Protein AF-0000000079484382 (afdb_homodimer)

pLDDT: mean 83.32, std 20.42, range [25.3, 98.88]

Radius of gyration: 32.22 Å; Cα contacts (8 Å, |Δi|>4): 1453; chains: 2; bounding box: 75×95×103 Å

InterPro domains:
  IPR005302 Molybdenum cofactor sulfurase, C-terminal [PF03473] (207-332)
  IPR005302 Molybdenum cofactor sulfurase, C-terminal [PS51340] (185-334)
  IPR005303 Molybdenum cofactor sulfurase, middle domain [PF03476] (48-180)
  IPR011037 Pyruvate kinase-like, insert domain superfamily [SSF50800] (47-332)

Nearest PDB structures (foldseek):
  7p41-assembly1_D  TM=8.719E-01  e=2.468E-26  Homo sapiens
  6fw2-assembly1_A  TM=8.726E-01  e=8.063E-25  Homo sapiens
  1o67-assembly3_C  TM=7.355E-01  e=1.973E-04  Escherichia coli
  1o67-assembly2_B  TM=7.387E-01  e=2.509E-04  Escherichia coli
  5yhi-assembly1_B  TM=6.974E-01  e=3.133E-03  Escherichia coli K-12

Solvent-accessible surface area (backbone atoms only — not comparable to full-atom values): 36573 Å² total; per-residue (Å²): 135,81,81,78,78,76,78,80,78,76,73,74,73,68,72,70,59,59,60,59,51,54,56,56,49,46,54,51,47,47,51,46,47,51,46,50,53,47,62,74,68,48,64,71,38,82,60,37,26,32,61,41,34,37,37,32,44,36,47,53,38,50,54,42,79,43,65,55,36,40,33,39,74,66,15,45,27,46,93,75,45,40,35,23,38,27,39,38,24,27,67,89,59,77,33,30,68,50,40,34,74,81,41,33,64,43,31,36,37,43,54,41,78,39,73,91,79,40,26,37,40,35,34,59,70,49,79,85,57,86,69,60,73,46,75,43,75,49,65,84,75,86,74,60,86,80,44,81,68,53,39,80,31,36,56,100,46,83,65,32,37,28,38,25,41,69,38,66,69,56,11,53,50,52,14,61,70,71,71,46,81,42,41,24,32,34,66,71,46,60,72,45,75,74,48,101,78,54,55,69,47,75,56,93,75,49,55,32,34,38,31,44,53,40,33,52,53,52,52,44,72,45,41,64,57,70,91,58,56,75,57,67,74,40,70,62,43,34,33,34,30,44,48,90,51,58,60,55,61,42,19,38,48,32,38,32,36,79,59,20,30,31,33,55,60,35,61,28,73,62,63,67,56,42,15,29,38,62,83,75,30,50,68,68,74,36,53,54,55,60,54,35,57,73,74,29,42,49,83,27,60,64,37,31,72,70,52,65,62,41,25,48,63,48,24,26,26,41,62,75,34,55,24,57,46,44,55,66,38,59,28,30,26,28,66,46,65,47,73,59,103,134,82,80,78,78,74,79,80,78,77,73,75,74,68,72,69,60,57,59,59,50,54,55,56,48,47,53,50,47,48,52,48,48,53,45,50,52,48,61,73,69,46,64,73,37,82,60,37,26,32,61,42,32,38,36,32,45,36,47,54,39,49,54,41,79,44,63,54,37,41,34,39,73,65,16,44,27,47,92,76,46,40,35,22,38,27,38,39,23,28,67,89,60,78,33,29,67,51,39,34,73,82,41,34,66,42,30,36,37,41,56,40,79,40,73,91,78,39,25,38,41,36,35,58,68,49,78,84,55,85,69,61,74,47,76,42,76,49,66,85,75,87,74,62,87,80,45,83,68,54,40,82,32,37,56,100,46,82,64,33,38,28,37,25,42,68,38,68,70,56,13,54,50,51,15,61,70,71,72,47,82,42,41,26,32,34,66,72,46,61,71,45,74,74,48,102,80,55,54,69,46,76,55,90,75,50,55,32,35,39,31,45,52,41,32,49,51,53,50,44,73,45,40,65,57,70,90,58,55,76,57,68,75,41,70,62,44,34,32,35,30,43,47,90,50,57,61,55,62,42,19,37,48,32,41,32,35,80,59,21,28,32,33,56,60,36,61,28,72,62,65,67,55,42,16,28,38,62,84,76,29,50,69,67,75,36,53,55,54,59,52,36,55,72,74,29,43,48,82,27,60,63,36,29,71,72,52,65,61,42,24,48,63,50,22,24,25,42,62,75,34,56,23,57,46,44,56,66,39,58,28,31,26,28,66,45,66,49,72,59,106

Foldseek 3Di:
DDDPPDPPPPPPPDPPVVVVVVVVVVVVVVVVVVVVVLVVPFDKDFFFFFAWAWAAQAAQEFTDTDQKFWQDLQATDDQLGDHRQKFKFDVVVQRETDHCVNVLQSLQKDWDADNVQQWIWIDGVDPVQPLDIDIGHSDDDDDPVPDPQWDFHDYPDNQWTFTWHWDPSVQVSVCSRRVHGMTMTGTDFTDGDPDPRARGHNDPGARFWEAEQQQLVVLCVQDPDNVQRAGCSLVRGRTYTHGDHHPQQQFFQWKDFPQWIKGFDFFDFDDQSSQQDSNPSDRDSDPPQVVQLVPQFDPDPVSCVVRVSGGTHTTHIGTPGIDMHGGGTIMIGRGHPDGDD/DPDPPDPPPPPPPDPPVVVVVVVVVVVVVVVVVVVVVLVVPFDKDFFFFFAWAWAAQAAQEFTDTDQKFWQDLQATHDQLGDHRQKFKFDVVVQRETDHCVNVLQSLQKDWDADNVQQWIWIDGVDPVQPLDIDIGHSDDDDDPVPDPQWDFHDYPDPQWTFTWHWDPSVQVSVCSRRVHGMTMTGTDFTDGDPDPRARGHNDPGFRFWEAEQQQLVVLCVQDPDNVQRAGCSLVRGRTYTHGDHHPQQQFFQWKDFPQWIKGFDFFDFDDQSSQQDSNPSDGDSDPPQVVQLVPQFDPDPVSCVVRVSGGTHTTHIGTPGIDMHGGGTIMIGRGHPDGDD

Structure (mmCIF, N/CA/C/O backbone):
data_AF-0000000079484382-model_v1
#
loop_
_entity.id
_entity.type
_entity.pdbx_description
1 polymer 'MOSC domain-containing protein'
#
loop_
_atom_site.group_PDB
_atom_site.id
_atom_site.type_symbol
_atom_site.label_atom_id
_atom_site.label_alt_id
_atom_site.label_comp_id
_atom_site.label_asym_id
_atom_site.label_entity_id
_atom_site.label_seq_id
_atom_site.pdbx_PDB_ins_code
_atom_site.Cartn_x
_atom_site.Cartn_y
_atom_site.Cartn_z
_atom_site.occupancy
_atom_site.B_iso_or_equiv
_atom_site.auth_seq_id
_atom_site.auth_comp_id
_atom_site.auth_asym_id
_atom_site.auth_atom_id
_atom_site.pdbx_PDB_model_num
ATOM 1 N N . MET A 1 1 ? -19.688 -10.898 -68.688 1 25.84 1 MET A N 1
ATOM 2 C CA . MET A 1 1 ? -18.641 -11.242 -67.75 1 25.84 1 MET A CA 1
ATOM 3 C C . MET A 1 1 ? -18.062 -10 -67.125 1 25.84 1 MET A C 1
ATOM 5 O O . MET A 1 1 ? -17.078 -9.43 -67.562 1 25.84 1 MET A O 1
ATOM 9 N N . GLN A 1 2 ? -18.859 -9.078 -66.75 1 30.47 2 GLN A N 1
ATOM 10 C CA . GLN A 1 2 ? -18.5 -7.742 -66.25 1 30.47 2 GLN A CA 1
ATOM 11 C C . GLN A 1 2 ? -17.719 -7.797 -64.938 1 30.47 2 GLN A C 1
ATOM 13 O O . GLN A 1 2 ? -18.156 -8.406 -64 1 30.47 2 GLN A O 1
ATOM 18 N N . ARG A 1 3 ? -16.359 -7.559 -65.062 1 31.31 3 ARG A N 1
ATOM 19 C CA . ARG A 1 3 ? -15.281 -7.566 -64.062 1 31.31 3 ARG A CA 1
ATOM 20 C C . ARG A 1 3 ? -15.547 -6.551 -62.969 1 31.31 3 ARG A C 1
ATOM 22 O O . ARG A 1 3 ? -15.68 -5.355 -63.219 1 31.31 3 ARG A O 1
ATOM 29 N N . LYS A 1 4 ? -16.281 -6.902 -61.938 1 32.91 4 LYS A N 1
ATOM 30 C CA . LYS A 1 4 ? -16.625 -6.07 -60.781 1 32.91 4 LYS A CA 1
ATOM 31 C C . LYS A 1 4 ? -15.391 -5.48 -60.125 1 32.91 4 LYS A C 1
ATOM 33 O O . LYS A 1 4 ? -14.492 -6.215 -59.719 1 32.91 4 LYS A O 1
ATOM 38 N N . MET A 1 5 ? -15 -4.234 -60.406 1 28.56 5 MET A N 1
ATOM 39 C CA . MET A 1 5 ? -13.859 -3.459 -59.938 1 28.56 5 MET A CA 1
ATOM 40 C C . MET A 1 5 ? -13.898 -3.279 -58.406 1 28.56 5 MET A C 1
ATOM 42 O O . MET A 1 5 ? -14.883 -2.762 -57.875 1 28.56 5 MET A O 1
ATOM 46 N N . VAL A 1 6 ? -13.312 -4.133 -57.656 1 31.03 6 VAL A N 1
ATOM 47 C CA . VAL A 1 6 ? -13.211 -4.051 -56.188 1 31.03 6 VAL A CA 1
ATOM 48 C C . VAL A 1 6 ? -12.5 -2.756 -55.812 1 31.03 6 VAL A C 1
ATOM 50 O O . VAL A 1 6 ? -11.398 -2.475 -56.281 1 31.03 6 VAL A O 1
ATOM 53 N N . PRO A 1 7 ? -13.219 -1.752 -55.375 1 27.7 7 PRO A N 1
ATOM 54 C CA . PRO A 1 7 ? -12.539 -0.505 -55 1 27.7 7 PRO A CA 1
ATOM 55 C C . PRO A 1 7 ? -11.5 -0.697 -53.906 1 27.7 7 PRO A C 1
ATOM 57 O O . PRO A 1 7 ? -11.703 -1.499 -53 1 27.7 7 PRO A O 1
ATOM 60 N N . LYS A 1 8 ? -10.195 -0.443 -54.219 1 28.16 8 LYS A N 1
ATOM 61 C CA . LYS A 1 8 ? -9.016 -0.413 -53.344 1 28.16 8 LYS A CA 1
ATOM 62 C C . LYS A 1 8 ? -9.211 0.556 -52.188 1 28.16 8 LYS A C 1
ATOM 64 O O . LYS A 1 8 ? -9.383 1.758 -52.406 1 28.16 8 LYS A O 1
ATOM 69 N N . LEU A 1 9 ? -9.922 0.154 -51.094 1 27.8 9 LEU A N 1
ATOM 70 C CA . LEU A 1 9 ? -10.039 1.046 -49.938 1 27.8 9 LEU A CA 1
ATOM 71 C C . LEU A 1 9 ? -8.664 1.43 -49.406 1 27.8 9 LEU A C 1
ATOM 73 O O . LEU A 1 9 ? -7.902 0.565 -48.969 1 27.8 9 LEU A O 1
ATOM 77 N N . SER A 1 10 ? -8.016 2.412 -49.969 1 28.94 10 SER A N 1
ATOM 78 C CA . SER A 1 10 ? -6.789 3.008 -49.438 1 28.94 10 SER A CA 1
ATOM 79 C C . SER A 1 10 ? -6.984 3.535 -48.031 1 28.94 10 SER A C 1
ATOM 81 O O . SER A 1 10 ? -7.605 4.578 -47.812 1 28.94 10 SER A O 1
ATOM 83 N N . ALA A 1 11 ? -7.316 2.691 -47.125 1 31 11 ALA A N 1
ATOM 84 C CA . ALA A 1 11 ? -7.398 3.201 -45.75 1 31 11 ALA A CA 1
ATOM 85 C C . ALA A 1 11 ? -6.086 3.85 -45.312 1 31 11 ALA A C 1
ATOM 87 O O . ALA A 1 11 ? -5.035 3.205 -45.344 1 31 11 ALA A O 1
ATOM 88 N N . SER A 1 12 ? -5.961 5.148 -45.562 1 30.59 12 SER A N 1
ATOM 89 C CA . SER A 1 12 ? -4.887 5.98 -45.031 1 30.59 12 SER A CA 1
ATOM 90 C C . SER A 1 12 ? -4.781 5.852 -43.5 1 30.59 12 SER A C 1
ATOM 92 O O . SER A 1 12 ? -5.738 6.137 -42.781 1 30.59 12 SER A O 1
ATOM 94 N N . ILE A 1 13 ? -4.066 4.875 -43.094 1 33.78 13 ILE A N 1
ATOM 95 C CA . ILE A 1 13 ? -3.73 4.789 -41.656 1 33.78 13 ILE A CA 1
ATOM 96 C C . ILE A 1 13 ? -3.18 6.129 -41.188 1 33.78 13 ILE A C 1
ATOM 98 O O . ILE A 1 13 ? -2.191 6.633 -41.719 1 33.78 13 ILE A O 1
ATOM 102 N N . PRO A 1 14 ? -4.043 6.934 -40.594 1 33.62 14 PRO A N 1
ATOM 103 C CA . PRO A 1 14 ? -3.549 8.242 -40.156 1 33.62 14 PRO A CA 1
ATOM 104 C C . PRO A 1 14 ? -2.256 8.148 -39.344 1 33.62 14 PRO A C 1
ATOM 106 O O . PRO A 1 14 ? -2.006 7.129 -38.688 1 33.62 14 PRO A O 1
ATOM 109 N N . SER A 1 15 ? -1.229 8.969 -39.688 1 34.94 15 SER A N 1
ATOM 110 C CA . SER A 1 15 ? 0.135 9.195 -39.219 1 34.94 15 SER A CA 1
ATOM 111 C C . SER A 1 15 ? 0.172 9.422 -37.719 1 34.94 15 SER A C 1
ATOM 113 O O . SER A 1 15 ? 1.248 9.477 -37.125 1 34.94 15 SER A O 1
ATOM 115 N N . SER A 1 16 ? -0.98 9.766 -37.156 1 33.03 16 SER A N 1
ATOM 116 C CA . SER A 1 16 ? -0.87 10.195 -35.781 1 33.03 16 SER A CA 1
ATOM 117 C C . SER A 1 16 ? -0.601 9.016 -34.844 1 33.03 16 SER A C 1
ATOM 119 O O . SER A 1 16 ? -0.35 9.195 -33.656 1 33.03 16 SER A O 1
ATOM 121 N N . ALA A 1 17 ? -0.841 7.836 -35.281 1 34 17 ALA A N 1
ATOM 122 C CA . ALA A 1 17 ? -0.611 6.688 -34.406 1 34 17 ALA A CA 1
ATOM 123 C C . ALA A 1 17 ? 0.881 6.449 -34.188 1 34 17 ALA A C 1
ATOM 125 O O . ALA A 1 17 ? 1.286 5.863 -33.188 1 34 17 ALA A O 1
ATOM 126 N N . VAL A 1 18 ? 1.664 6.91 -35.156 1 33.94 18 VAL A N 1
ATOM 127 C CA . VAL A 1 18 ? 3.088 6.609 -35.062 1 33.94 18 VAL A CA 1
ATOM 128 C C . VAL A 1 18 ? 3.707 7.426 -33.938 1 33.94 18 VAL A C 1
ATOM 130 O O . VAL A 1 18 ? 4.594 6.941 -33.219 1 33.94 18 VAL A O 1
ATOM 133 N N . VAL A 1 19 ? 3.141 8.617 -33.688 1 33.69 19 VAL A N 1
ATOM 134 C CA . VAL A 1 19 ? 3.824 9.453 -32.719 1 33.69 19 VAL A CA 1
ATOM 135 C C . VAL A 1 19 ? 3.541 8.922 -31.312 1 33.69 19 VAL A C 1
ATOM 137 O O . VAL A 1 19 ? 4.398 8.992 -30.422 1 33.69 19 VAL A O 1
ATOM 140 N N . ILE A 1 20 ? 2.398 8.312 -31.141 1 34.78 20 ILE A N 1
ATOM 141 C CA . ILE A 1 20 ? 2.094 7.812 -29.797 1 34.78 20 ILE A CA 1
ATOM 142 C C . ILE A 1 20 ? 2.939 6.574 -29.5 1 34.78 20 ILE A C 1
ATOM 144 O O . ILE A 1 20 ? 3.367 6.363 -28.359 1 34.78 20 ILE A O 1
ATOM 148 N N . GLY A 1 21 ? 3.414 5.902 -30.484 1 34.72 21 GLY A N 1
ATOM 149 C CA . GLY A 1 21 ? 4.238 4.715 -30.344 1 34.72 21 GLY A CA 1
ATOM 150 C C . GLY A 1 21 ? 5.645 5.02 -29.844 1 34.72 21 GLY A C 1
ATOM 151 O O . GLY A 1 21 ? 6.223 4.254 -29.078 1 34.72 21 GLY A O 1
ATOM 152 N N . LEU A 1 22 ? 6.156 6.152 -30.266 1 38.78 22 LEU A N 1
ATOM 153 C CA . LEU A 1 22 ? 7.543 6.48 -29.953 1 38.78 22 LEU A CA 1
ATOM 154 C C . LEU A 1 22 ? 7.676 6.918 -28.484 1 38.78 22 LEU A C 1
ATOM 156 O O . LEU A 1 22 ? 8.672 6.617 -27.844 1 38.78 22 LEU A O 1
ATOM 160 N N . GLY A 1 23 ? 6.648 7.531 -27.922 1 36.56 23 GLY A N 1
ATOM 161 C CA . GLY A 1 23 ? 6.723 7.957 -26.531 1 36.56 23 GLY A CA 1
ATOM 162 C C . GLY A 1 23 ? 6.625 6.809 -25.547 1 36.56 23 GLY A C 1
ATOM 163 O O . GLY A 1 23 ? 7.312 6.801 -24.516 1 36.56 23 GLY A O 1
ATOM 164 N N . THR A 1 24 ? 5.828 5.824 -25.844 1 41.62 24 THR A N 1
ATOM 165 C CA . THR A 1 24 ? 5.723 4.625 -25.016 1 41.62 24 THR A CA 1
ATOM 166 C C . THR A 1 24 ? 7 3.795 -25.109 1 41.62 24 THR A C 1
ATOM 168 O O . THR A 1 24 ? 7.465 3.254 -24.094 1 41.62 24 THR A O 1
ATOM 171 N N . VAL A 1 25 ? 7.551 3.807 -26.234 1 41.44 25 VAL A N 1
ATOM 172 C CA . VAL A 1 25 ? 8.797 3.072 -26.422 1 41.44 25 VAL A CA 1
ATOM 173 C C . VAL A 1 25 ? 9.93 3.779 -25.688 1 41.44 25 VAL A C 1
ATOM 175 O O . VAL A 1 25 ? 10.766 3.131 -25.047 1 41.44 25 VAL A O 1
ATOM 178 N N . ALA A 1 26 ? 9.836 5.039 -25.625 1 41.72 26 ALA A N 1
ATOM 179 C CA . ALA A 1 26 ? 10.914 5.781 -24.969 1 41.72 26 ALA A CA 1
ATOM 180 C C . ALA A 1 26 ? 10.836 5.637 -23.453 1 41.72 26 ALA A C 1
ATOM 182 O O . ALA A 1 26 ? 11.859 5.473 -22.781 1 41.72 26 ALA A O 1
ATOM 183 N N . THR A 1 27 ? 9.68 5.562 -22.938 1 44.25 27 THR A N 1
ATOM 184 C CA . THR A 1 27 ? 9.516 5.379 -21.5 1 44.25 27 THR A CA 1
ATOM 185 C C . THR A 1 27 ? 9.898 3.959 -21.094 1 44.25 27 THR A C 1
ATOM 187 O O . THR A 1 27 ? 10.562 3.76 -20.078 1 44.25 27 THR A O 1
ATOM 190 N N . VAL A 1 28 ? 9.625 3.076 -21.969 1 46.28 28 VAL A N 1
ATOM 191 C CA . VAL A 1 28 ? 10.023 1.696 -21.719 1 46.28 28 VAL A CA 1
ATOM 192 C C . VAL A 1 28 ? 11.539 1.568 -21.859 1 46.28 28 VAL A C 1
ATOM 194 O O . VAL A 1 28 ? 12.203 0.93 -21.031 1 46.28 28 VAL A O 1
ATOM 197 N N . ALA A 1 29 ? 12 2.25 -22.812 1 45.72 29 ALA A N 1
ATOM 198 C CA . ALA A 1 29 ? 13.445 2.221 -23.031 1 45.72 29 ALA A CA 1
ATOM 199 C C . ALA A 1 29 ? 14.188 2.908 -21.891 1 45.72 29 ALA A C 1
ATOM 201 O O . ALA A 1 29 ? 15.219 2.414 -21.422 1 45.72 29 ALA A O 1
ATOM 202 N N . ALA A 1 30 ? 13.633 3.908 -21.438 1 46.06 30 ALA A N 1
ATOM 203 C CA . ALA A 1 30 ? 14.289 4.609 -20.328 1 46.06 30 ALA A CA 1
ATOM 204 C C . ALA A 1 30 ? 14.211 3.797 -19.031 1 46.06 30 ALA A C 1
ATOM 206 O O . ALA A 1 30 ? 15.195 3.688 -18.312 1 46.06 30 ALA A O 1
ATOM 207 N N . SER A 1 31 ? 13.141 3.193 -18.859 1 51.09 31 SER A N 1
ATOM 208 C CA . SER A 1 31 ? 13.023 2.32 -17.688 1 51.09 31 SER A CA 1
ATOM 209 C C . SER A 1 31 ? 13.984 1.141 -17.781 1 51.09 31 SER A C 1
ATOM 211 O O . SER A 1 31 ? 14.586 0.736 -16.781 1 51.09 31 SER A O 1
ATOM 213 N N . TYR A 1 32 ? 14.102 0.703 -19.016 1 51.91 32 TYR A N 1
ATOM 214 C CA . TYR A 1 32 ? 15.062 -0.371 -19.234 1 51.91 32 TYR A CA 1
ATOM 215 C C . TYR A 1 32 ? 16.484 0.128 -19.047 1 51.91 32 TYR A C 1
ATOM 217 O O . TYR A 1 32 ? 17.328 -0.564 -18.453 1 51.91 32 TYR A O 1
ATOM 225 N N . ALA A 1 33 ? 16.719 1.318 -19.5 1 48.56 33 ALA A N 1
ATOM 226 C CA . ALA A 1 33 ? 18.062 1.865 -19.312 1 48.56 33 ALA A CA 1
ATOM 227 C C . ALA A 1 33 ? 18.375 2.084 -17.844 1 48.56 33 ALA A C 1
ATOM 229 O O . ALA A 1 33 ? 19.484 1.788 -17.375 1 48.56 33 ALA A O 1
ATOM 230 N N . VAL A 1 34 ? 17.5 2.576 -17.125 1 50.66 34 VAL A N 1
ATOM 231 C CA . VAL A 1 34 ? 17.672 2.736 -15.688 1 50.66 34 VAL A CA 1
ATOM 232 C C . VAL A 1 34 ? 17.844 1.368 -15.031 1 50.66 34 VAL A C 1
ATOM 234 O O . VAL A 1 34 ? 18.734 1.184 -14.188 1 50.66 34 VAL A O 1
ATOM 237 N N . TYR A 1 35 ? 17.062 0.439 -15.539 1 51.62 35 TYR A N 1
ATOM 238 C CA . TYR A 1 35 ? 17.234 -0.931 -15.07 1 51.62 35 TYR A CA 1
ATOM 239 C C . TYR A 1 35 ? 18.641 -1.429 -15.336 1 51.62 35 TYR A C 1
ATOM 241 O O . TYR A 1 35 ? 19.297 -1.951 -14.43 1 51.62 35 TYR A O 1
ATOM 249 N N . GLN A 1 36 ? 19.016 -1.253 -16.531 1 54.38 36 GLN A N 1
ATOM 250 C CA . GLN A 1 36 ? 20.344 -1.73 -16.875 1 54.38 36 GLN A CA 1
ATOM 251 C C . GLN A 1 36 ? 21.422 -1.029 -16.031 1 54.38 36 GLN A C 1
ATOM 253 O O . GLN A 1 36 ? 22.375 -1.661 -15.578 1 54.38 36 GLN A O 1
ATOM 258 N N . HIS A 1 37 ? 21.266 0.221 -15.859 1 52.41 37 HIS A N 1
ATOM 259 C CA . HIS A 1 37 ? 22.219 0.983 -15.062 1 52.41 37 HIS A CA 1
ATOM 260 C C . HIS A 1 37 ? 22.219 0.511 -13.609 1 52.41 37 HIS A C 1
ATOM 262 O O . HIS A 1 37 ? 23.297 0.332 -13.016 1 52.41 37 HIS A O 1
ATOM 268 N N . VAL A 1 38 ? 21.125 0.242 -13.078 1 52.97 38 VAL A N 1
ATOM 269 C CA . VAL A 1 38 ? 21.031 -0.194 -11.688 1 52.97 38 VAL A CA 1
ATOM 270 C C . VAL A 1 38 ? 21.625 -1.593 -11.539 1 52.97 38 VAL A C 1
ATOM 272 O O . VAL A 1 38 ? 22.453 -1.837 -10.656 1 52.97 38 VAL A O 1
ATOM 275 N N . VAL A 1 39 ? 21.281 -2.457 -12.492 1 55.81 39 VAL A N 1
ATOM 276 C CA . VAL A 1 39 ? 21.703 -3.85 -12.383 1 55.81 39 VAL A CA 1
ATOM 277 C C . VAL A 1 39 ? 23.219 -3.945 -12.562 1 55.81 39 VAL A C 1
ATOM 279 O O . VAL A 1 39 ? 23.875 -4.766 -11.922 1 55.81 39 VAL A O 1
ATOM 282 N N . ASN A 1 40 ? 23.656 -3.113 -13.438 1 53.91 40 ASN A N 1
ATOM 283 C CA . ASN A 1 40 ? 25.078 -3.209 -13.734 1 53.91 40 ASN A CA 1
ATOM 284 C C . ASN A 1 40 ? 25.938 -2.672 -12.586 1 53.91 40 ASN A C 1
ATOM 286 O O . ASN A 1 40 ? 27.094 -3.08 -12.414 1 53.91 40 ASN A O 1
ATOM 290 N N . ARG A 1 41 ? 25.328 -1.75 -11.805 1 56.75 41 ARG A N 1
ATOM 291 C CA . ARG A 1 41 ? 26.172 -1.138 -10.773 1 56.75 41 ARG A CA 1
ATOM 292 C C . ARG A 1 41 ? 25.797 -1.655 -9.391 1 56.75 41 ARG A C 1
ATOM 294 O O . ARG A 1 41 ? 26.531 -1.461 -8.422 1 56.75 41 ARG A O 1
ATOM 301 N N . ALA A 1 42 ? 24.719 -2.424 -9.414 1 67.62 42 ALA A N 1
ATOM 302 C CA . ALA A 1 42 ? 24.219 -2.74 -8.078 1 67.62 42 ALA A CA 1
ATOM 303 C C . ALA A 1 42 ? 24.859 -4.023 -7.547 1 67.62 42 ALA A C 1
ATOM 305 O O . ALA A 1 42 ? 25.281 -4.887 -8.32 1 67.62 42 ALA A O 1
ATOM 306 N N . LYS A 1 43 ? 25.25 -3.973 -6.328 1 83.19 43 LYS A N 1
ATOM 307 C CA . LYS A 1 43 ? 25.859 -5.074 -5.586 1 83.19 43 LYS A CA 1
ATOM 308 C C . LYS A 1 43 ? 24.797 -6.008 -5.016 1 83.19 43 LYS A C 1
ATOM 310 O O . LYS A 1 43 ? 23.719 -5.562 -4.613 1 83.19 43 LYS A O 1
ATOM 315 N N . PHE A 1 44 ? 25.125 -7.328 -5.145 1 91.56 44 PHE A N 1
ATOM 316 C CA . PHE A 1 44 ? 24.297 -8.336 -4.496 1 91.56 44 PHE A CA 1
ATOM 317 C C . PHE A 1 44 ? 24.328 -8.172 -2.98 1 91.56 44 PHE A C 1
ATOM 319 O O . PHE A 1 44 ? 25.375 -7.906 -2.402 1 91.56 44 PHE A O 1
ATOM 326 N N . LYS A 1 45 ? 23.219 -8.219 -2.371 1 93.44 45 LYS A N 1
ATOM 327 C CA . LYS A 1 45 ? 23.078 -8.203 -0.919 1 93.44 45 LYS A CA 1
ATOM 328 C C . LYS A 1 45 ? 22.359 -9.453 -0.427 1 93.44 45 LYS A C 1
ATOM 330 O O . LYS A 1 45 ? 21.453 -9.961 -1.097 1 93.44 45 LYS A O 1
ATOM 335 N N . LYS A 1 46 ? 22.781 -9.93 0.696 1 95.5 46 LYS A N 1
ATOM 336 C CA . LYS A 1 46 ? 22.031 -11.008 1.34 1 95.5 46 LYS A CA 1
ATOM 337 C C . LYS A 1 46 ? 20.703 -10.5 1.907 1 95.5 46 LYS A C 1
ATOM 339 O O . LYS A 1 46 ? 20.688 -9.641 2.791 1 95.5 46 LYS A O 1
ATOM 344 N N . LEU A 1 47 ? 19.641 -11.094 1.485 1 95.94 47 LEU A N 1
ATOM 345 C CA . LEU A 1 47 ? 18.375 -10.461 1.812 1 95.94 47 LEU A CA 1
ATOM 346 C C . LEU A 1 47 ? 17.422 -11.469 2.465 1 95.94 47 LEU A C 1
ATOM 348 O O . LEU A 1 47 ? 16.312 -11.109 2.848 1 95.94 47 LEU A O 1
ATOM 352 N N . GLY A 1 48 ? 17.828 -12.727 2.609 1 97.88 48 GLY A N 1
ATOM 353 C CA . GLY A 1 48 ? 16.969 -13.719 3.236 1 97.88 48 GLY A CA 1
ATOM 354 C C . GLY A 1 48 ? 17.422 -15.141 2.965 1 97.88 48 GLY A C 1
ATOM 355 O O . GLY A 1 48 ? 18.578 -15.383 2.619 1 97.88 48 GLY A O 1
ATOM 356 N N . THR A 1 49 ? 16.438 -16.047 3.227 1 98.69 49 THR A N 1
ATOM 357 C CA . THR A 1 49 ? 16.703 -17.469 2.994 1 98.69 49 THR A CA 1
ATOM 358 C C . THR A 1 49 ? 15.508 -18.141 2.35 1 98.69 49 THR A C 1
ATOM 360 O O . THR A 1 49 ? 14.398 -17.609 2.367 1 98.69 49 THR A O 1
ATOM 363 N N . VAL A 1 50 ? 15.805 -19.281 1.752 1 98.81 50 VAL A N 1
ATOM 364 C CA . VAL A 1 50 ? 14.742 -20.125 1.214 1 98.81 50 VAL A CA 1
ATOM 365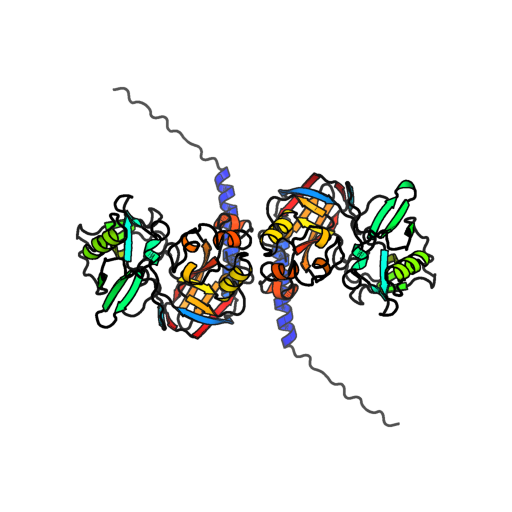 C C . VAL A 1 50 ? 13.969 -20.781 2.357 1 98.81 50 VAL A C 1
ATOM 367 O O . VAL A 1 50 ? 14.539 -21.562 3.123 1 98.81 50 VAL A O 1
ATOM 370 N N . LYS A 1 51 ? 12.711 -20.484 2.441 1 98.88 51 LYS A N 1
ATOM 371 C CA . LYS A 1 51 ? 11.898 -21.047 3.514 1 98.88 51 LYS A CA 1
ATOM 372 C C . LYS A 1 51 ? 11.297 -22.391 3.102 1 98.88 51 LYS A C 1
ATOM 374 O O . LYS A 1 51 ? 11.312 -23.344 3.877 1 98.88 51 LYS A O 1
ATOM 379 N N . ARG A 1 52 ? 10.664 -22.469 1.951 1 98.81 52 ARG A N 1
ATOM 380 C CA . ARG A 1 52 ? 10.078 -23.688 1.399 1 98.81 52 ARG A CA 1
ATOM 381 C C . ARG A 1 52 ? 10.234 -23.719 -0.117 1 98.81 52 ARG A C 1
ATOM 383 O O . ARG A 1 52 ? 10.383 -22.688 -0.763 1 98.81 52 ARG A O 1
ATOM 390 N N . LEU A 1 53 ? 10.242 -24.922 -0.652 1 98.81 53 LEU A N 1
ATOM 391 C CA . LEU A 1 53 ? 10.297 -25.172 -2.088 1 98.81 53 LEU A CA 1
ATOM 392 C C . LEU A 1 53 ? 9.117 -26.031 -2.529 1 98.81 53 LEU A C 1
ATOM 394 O O . LEU A 1 53 ? 8.758 -27 -1.844 1 98.81 53 LEU A O 1
ATOM 398 N N . PHE A 1 54 ? 8.547 -25.656 -3.654 1 98.62 54 PHE A N 1
ATOM 399 C CA . PHE A 1 54 ? 7.391 -26.391 -4.141 1 98.62 54 PHE A CA 1
ATOM 400 C C . PHE A 1 54 ? 7.539 -26.734 -5.621 1 98.62 54 PHE A C 1
ATOM 402 O O . PHE A 1 54 ? 8.102 -25.938 -6.383 1 98.62 54 PHE A O 1
ATOM 409 N N . ILE A 1 55 ? 7.008 -27.844 -5.98 1 98.06 55 ILE A N 1
ATOM 410 C CA . ILE A 1 55 ? 6.859 -28.203 -7.387 1 98.06 55 ILE A CA 1
ATOM 411 C C . ILE A 1 55 ? 5.414 -28.625 -7.66 1 98.06 55 ILE A C 1
ATOM 413 O O . ILE A 1 55 ? 4.789 -29.297 -6.836 1 98.06 55 ILE A O 1
ATOM 417 N N . TYR A 1 56 ? 4.938 -28.219 -8.773 1 97.44 56 TYR A N 1
ATOM 418 C CA . TYR A 1 56 ? 3.586 -28.531 -9.219 1 97.44 56 TYR A CA 1
ATOM 419 C C . TYR A 1 56 ? 3.613 -29.406 -10.469 1 97.44 56 TYR A C 1
ATOM 421 O O . TYR A 1 56 ? 3.426 -28.906 -11.578 1 97.44 56 TYR A O 1
ATOM 429 N N . PRO A 1 57 ? 3.658 -30.672 -10.305 1 96.81 57 PRO A N 1
ATOM 430 C CA . PRO A 1 57 ? 3.791 -31.547 -11.477 1 96.81 57 PRO A CA 1
ATOM 431 C C . PRO A 1 57 ? 2.574 -31.484 -12.398 1 96.81 57 PRO A C 1
ATOM 433 O O . PRO A 1 57 ? 2.703 -31.672 -13.609 1 96.81 57 PRO A O 1
ATOM 436 N N . ILE A 1 58 ? 1.453 -31.297 -11.828 1 96.31 58 ILE A N 1
ATOM 437 C CA . ILE A 1 58 ? 0.211 -31.172 -12.586 1 96.31 58 ILE A CA 1
ATOM 438 C C . ILE A 1 58 ? -0.373 -29.781 -12.406 1 96.31 58 ILE A C 1
ATOM 440 O O . ILE A 1 58 ? -0.631 -29.344 -11.281 1 96.31 58 ILE A O 1
ATOM 444 N N . LYS A 1 59 ? -0.594 -29.094 -13.477 1 93.25 59 LYS A N 1
ATOM 445 C CA . LYS A 1 59 ? -1.125 -27.734 -13.438 1 93.25 59 LYS A CA 1
ATOM 446 C C . LYS A 1 59 ? -2.42 -27.672 -12.625 1 93.25 59 LYS A C 1
ATOM 448 O O . LYS A 1 59 ? -3.322 -28.484 -12.828 1 93.25 59 LYS A O 1
ATOM 453 N N . SER A 1 60 ? -2.463 -26.766 -11.648 1 94.25 60 SER A N 1
ATOM 454 C CA . SER A 1 60 ? -3.652 -26.391 -10.898 1 94.25 60 SER A CA 1
ATOM 455 C C . SER A 1 60 ? -3.947 -27.406 -9.789 1 94.25 60 SER A C 1
ATOM 457 O O . SER A 1 60 ? -4.945 -27.281 -9.078 1 94.25 60 SER A O 1
ATOM 459 N N . LEU A 1 61 ? -3.156 -28.5 -9.625 1 96.88 61 LEU A N 1
ATOM 460 C CA . LEU A 1 61 ? -3.254 -29.375 -8.469 1 96.88 61 LEU A CA 1
ATOM 461 C C . LEU A 1 61 ? -2.314 -28.922 -7.355 1 96.88 61 LEU A C 1
ATOM 463 O O . LEU A 1 61 ? -1.452 -28.062 -7.578 1 96.88 61 LEU A O 1
ATOM 467 N N . PRO A 1 62 ? -2.52 -29.453 -6.129 1 97.31 62 PRO A N 1
ATOM 468 C CA . PRO A 1 62 ? -1.613 -29.109 -5.031 1 97.31 62 PRO A CA 1
ATOM 469 C C . PRO A 1 62 ? -0.168 -29.516 -5.309 1 97.31 62 PRO A C 1
ATOM 471 O O . PRO A 1 62 ? 0.077 -30.438 -6.09 1 97.31 62 PRO A O 1
ATOM 474 N N . PRO A 1 63 ? 0.739 -28.875 -4.66 1 98 63 PRO A N 1
ATOM 475 C CA . PRO A 1 63 ? 2.164 -29.109 -4.914 1 98 63 PRO A CA 1
ATOM 476 C C . PRO A 1 63 ? 2.729 -30.281 -4.117 1 98 63 PRO A C 1
ATOM 478 O O . PRO A 1 63 ? 2.043 -30.828 -3.248 1 98 63 PRO A O 1
ATOM 481 N N . ILE A 1 64 ? 3.852 -30.641 -4.484 1 98.31 64 ILE A N 1
ATOM 482 C CA . ILE A 1 64 ? 4.754 -31.438 -3.654 1 98.31 64 ILE A CA 1
ATOM 483 C C . ILE A 1 64 ? 5.824 -30.531 -3.047 1 98.31 64 ILE A C 1
ATOM 485 O O . ILE A 1 64 ? 6.488 -29.781 -3.764 1 98.31 64 ILE A O 1
ATOM 489 N N . GLU A 1 65 ? 5.906 -30.5 -1.743 1 98.5 65 GLU A N 1
ATOM 490 C CA . GLU A 1 65 ? 6.941 -29.719 -1.068 1 98.5 65 GLU A CA 1
ATOM 491 C C . GLU A 1 65 ? 8.289 -30.438 -1.118 1 98.5 65 GLU A C 1
ATOM 493 O O . GLU A 1 65 ? 8.359 -31.641 -0.894 1 98.5 65 GLU A O 1
ATOM 498 N N . LEU A 1 66 ? 9.344 -29.719 -1.402 1 98.5 66 LEU A N 1
ATOM 499 C CA . LEU A 1 66 ? 10.68 -30.281 -1.579 1 98.5 66 LEU A CA 1
ATOM 500 C C . LEU A 1 66 ? 11.648 -29.719 -0.541 1 98.5 66 LEU A C 1
ATOM 502 O O . LEU A 1 66 ? 11.422 -28.625 -0.006 1 98.5 66 LEU A O 1
ATOM 506 N N . THR A 1 67 ? 12.719 -30.438 -0.305 1 98.31 67 THR A N 1
ATOM 507 C CA . THR A 1 67 ? 13.797 -29.922 0.525 1 98.31 67 THR A CA 1
ATOM 508 C C . THR A 1 67 ? 14.938 -29.391 -0.341 1 98.31 67 THR A C 1
ATOM 510 O O . THR A 1 67 ? 15.789 -28.641 0.137 1 98.31 67 THR A O 1
ATOM 513 N N . ARG A 1 68 ? 14.945 -29.891 -1.532 1 98.25 68 ARG A N 1
ATOM 514 C CA . ARG A 1 68 ? 15.914 -29.438 -2.527 1 98.25 68 ARG A CA 1
ATOM 515 C C . ARG A 1 68 ? 15.352 -29.578 -3.938 1 98.25 68 ARG A C 1
ATOM 517 O O . ARG A 1 68 ? 14.391 -30.312 -4.164 1 98.25 68 ARG A O 1
ATOM 524 N N . ALA A 1 69 ? 15.938 -28.859 -4.852 1 98.25 69 ALA A N 1
ATOM 525 C CA . ALA A 1 69 ? 15.5 -28.891 -6.242 1 98.25 69 ALA A CA 1
ATOM 526 C C . ALA A 1 69 ? 16.609 -28.438 -7.18 1 98.25 69 ALA A C 1
ATOM 528 O O . ALA A 1 69 ? 17.609 -27.844 -6.734 1 98.25 69 ALA A O 1
ATOM 529 N N . TYR A 1 70 ? 16.5 -28.859 -8.375 1 97.69 70 TYR A N 1
ATOM 530 C CA . TYR A 1 70 ? 17.297 -28.312 -9.461 1 97.69 70 TYR A CA 1
ATOM 531 C C . TYR A 1 70 ? 16.438 -27.453 -10.383 1 97.69 70 TYR A C 1
ATOM 533 O O . TYR A 1 70 ? 15.516 -27.953 -11.031 1 97.69 70 TYR A O 1
ATOM 541 N N . VAL A 1 71 ? 16.75 -26.188 -10.406 1 96.75 71 VAL A N 1
ATOM 542 C CA . VAL A 1 71 ? 15.977 -25.266 -11.234 1 96.75 71 VAL A CA 1
ATOM 543 C C . VAL A 1 71 ? 16.656 -25.109 -12.594 1 96.75 71 VAL A C 1
ATOM 545 O O . VAL A 1 71 ? 17.812 -24.688 -12.68 1 96.75 71 VAL A O 1
ATOM 548 N N . THR A 1 72 ? 15.922 -25.438 -13.602 1 91.69 72 THR A N 1
ATOM 549 C CA . THR A 1 72 ? 16.406 -25.312 -14.969 1 91.69 72 THR A CA 1
ATOM 550 C C . THR A 1 72 ? 15.68 -24.188 -15.703 1 91.69 72 THR A C 1
ATOM 552 O O . THR A 1 72 ? 14.805 -23.531 -15.133 1 91.69 72 THR A O 1
ATOM 555 N N . VAL A 1 73 ? 16.016 -23.984 -16.922 1 85.06 73 VAL A N 1
ATOM 556 C CA . VAL A 1 73 ? 15.359 -22.969 -17.734 1 85.06 73 VAL A CA 1
ATOM 557 C C . VAL A 1 73 ? 13.883 -23.312 -17.906 1 85.06 73 VAL A C 1
ATOM 559 O O . VAL A 1 73 ? 13.07 -22.469 -18.266 1 85.06 73 VAL A O 1
ATOM 562 N N . HIS A 1 74 ? 13.594 -24.609 -17.609 1 83.25 74 HIS A N 1
ATOM 563 C CA . HIS A 1 74 ? 12.211 -25.062 -17.734 1 83.25 74 HIS A CA 1
ATOM 564 C C . HIS A 1 74 ? 11.492 -25.031 -16.375 1 83.25 74 HIS A C 1
ATOM 566 O O . HIS A 1 74 ? 10.352 -25.469 -16.266 1 83.25 74 HIS A O 1
ATOM 572 N N . GLY A 1 75 ? 12.164 -24.594 -15.391 1 91.5 75 GLY A N 1
ATOM 573 C CA . GLY A 1 75 ? 11.539 -24.453 -14.086 1 91.5 75 GLY A CA 1
ATOM 574 C C . GLY A 1 75 ? 12.055 -25.469 -13.07 1 91.5 75 GLY A C 1
ATOM 575 O O . GLY A 1 75 ? 13.164 -25.984 -13.211 1 91.5 75 GLY A O 1
ATOM 576 N N . MET A 1 76 ? 11.289 -25.688 -12.07 1 95.56 76 MET A N 1
ATOM 577 C CA . MET A 1 76 ? 11.656 -26.562 -10.953 1 95.56 76 MET A CA 1
ATOM 578 C C . MET A 1 76 ? 11.727 -28.016 -11.391 1 95.56 76 MET A C 1
ATOM 580 O O . MET A 1 76 ? 10.844 -28.5 -12.102 1 95.56 76 MET A O 1
ATOM 584 N N . THR A 1 77 ? 12.75 -28.688 -10.992 1 95.75 77 THR A N 1
ATOM 585 C CA . THR A 1 77 ? 12.859 -30.125 -11.195 1 95.75 77 THR A CA 1
ATOM 586 C C . THR A 1 77 ? 13.375 -30.812 -9.938 1 95.75 77 THR A C 1
ATOM 588 O O . THR A 1 77 ? 14.078 -30.203 -9.133 1 95.75 77 THR A O 1
ATOM 591 N N . TYR A 1 78 ? 12.961 -32.031 -9.766 1 97.38 78 TYR A N 1
ATOM 592 C CA . TYR A 1 78 ? 13.445 -32.906 -8.727 1 97.38 78 TYR A CA 1
ATOM 593 C C . TYR A 1 78 ? 13.367 -34.375 -9.172 1 97.38 78 TYR A C 1
ATOM 595 O O . TYR A 1 78 ? 12.273 -34.906 -9.328 1 97.38 78 TYR A O 1
ATOM 603 N N . LYS A 1 79 ? 14.555 -35 -9.344 1 96.31 79 LYS A N 1
ATOM 604 C CA . LYS A 1 79 ? 14.594 -36.344 -9.867 1 96.31 79 LYS A CA 1
ATOM 605 C C . LYS A 1 79 ? 13.711 -36.5 -11.102 1 96.31 79 LYS A C 1
ATOM 607 O O . LYS A 1 79 ? 13.914 -35.781 -12.094 1 96.31 79 LYS A O 1
ATOM 612 N N . ASP A 1 80 ? 12.648 -37.25 -10.984 1 92.88 80 ASP A N 1
ATOM 613 C CA . ASP A 1 80 ? 11.805 -37.5 -12.148 1 92.88 80 ASP A CA 1
ATOM 614 C C . ASP A 1 80 ? 10.727 -36.406 -12.281 1 92.88 80 ASP A C 1
ATOM 616 O O . ASP A 1 80 ? 10.055 -36.344 -13.312 1 92.88 80 ASP A O 1
ATOM 620 N N . LEU A 1 81 ? 10.609 -35.594 -11.336 1 96 81 LEU A N 1
ATOM 621 C CA . LEU A 1 81 ? 9.539 -34.625 -11.312 1 96 81 LEU A CA 1
ATOM 622 C C . LEU A 1 81 ? 9.906 -33.406 -12.148 1 96 81 LEU A C 1
ATOM 624 O O . LEU A 1 81 ? 11.055 -32.938 -12.109 1 96 81 LEU A O 1
ATOM 628 N N . ARG A 1 82 ? 8.953 -32.906 -12.906 1 93.31 82 ARG A N 1
ATOM 629 C CA . ARG A 1 82 ? 9.023 -31.641 -13.633 1 93.31 82 ARG A CA 1
ATOM 630 C C . ARG A 1 82 ? 7.805 -30.781 -13.336 1 93.31 82 ARG A C 1
ATOM 632 O O . ARG A 1 82 ? 6.684 -31.281 -13.25 1 93.31 82 ARG A O 1
ATOM 639 N N . ASP A 1 83 ? 8.102 -29.547 -13.227 1 93.81 83 ASP A N 1
ATOM 640 C CA . ASP A 1 83 ? 7 -28.641 -12.93 1 93.81 83 ASP A CA 1
ATOM 641 C C . ASP A 1 83 ? 6.031 -28.562 -14.109 1 93.81 83 ASP A C 1
ATOM 643 O O . ASP A 1 83 ? 6.449 -28.375 -15.25 1 93.81 83 ASP A O 1
ATOM 647 N N . ARG A 1 84 ? 4.777 -28.734 -13.812 1 92.19 84 ARG A N 1
ATOM 648 C CA . ARG A 1 84 ? 3.668 -28.594 -14.75 1 92.19 84 ARG A CA 1
ATOM 649 C C . ARG A 1 84 ? 3.912 -29.391 -16.031 1 92.19 84 ARG A C 1
ATOM 651 O O . ARG A 1 84 ? 3.729 -28.875 -17.125 1 92.19 84 ARG A O 1
ATOM 658 N N . GLU A 1 85 ? 4.246 -30.5 -15.828 1 91.25 85 GLU A N 1
ATOM 659 C CA . GLU A 1 85 ? 4.422 -31.453 -16.922 1 91.25 85 GLU A CA 1
ATOM 660 C C . GLU A 1 85 ? 3.074 -31.953 -17.438 1 91.25 85 GLU A C 1
ATOM 662 O O . GLU A 1 85 ? 2.949 -32.344 -18.594 1 91.25 85 GLU A O 1
ATOM 667 N N . PHE A 1 86 ? 2.08 -31.953 -16.594 1 93.5 86 PHE A N 1
ATOM 668 C CA . PHE A 1 86 ? 0.764 -32.5 -16.922 1 93.5 86 PHE A CA 1
ATOM 669 C C . PHE A 1 86 ? -0.307 -31.406 -16.781 1 93.5 86 PHE A C 1
ATOM 671 O O . PHE A 1 86 ? -0.134 -30.453 -16.016 1 93.5 86 PHE A O 1
ATOM 678 N N . MET A 1 87 ? -1.435 -31.656 -17.453 1 93.25 87 MET A N 1
ATOM 679 C CA . MET A 1 87 ? -2.549 -30.719 -17.312 1 93.25 87 MET A CA 1
ATOM 680 C C . MET A 1 87 ? -3.855 -31.359 -17.781 1 93.25 87 MET A C 1
ATOM 682 O O . MET A 1 87 ? -3.842 -32.344 -18.531 1 93.25 87 MET A O 1
ATOM 686 N N . LEU A 1 88 ? -4.879 -30.828 -17.266 1 94.25 88 LEU A N 1
ATOM 687 C CA . LEU A 1 88 ? -6.211 -31.172 -17.75 1 94.25 88 LEU A CA 1
ATOM 688 C C . LEU A 1 88 ? -6.668 -30.203 -18.828 1 94.25 88 LEU A C 1
ATOM 690 O O . LEU A 1 88 ? -6.418 -29 -18.734 1 94.25 88 LEU A O 1
ATOM 694 N N . ILE A 1 89 ? -7.367 -30.719 -19.828 1 91.06 89 ILE A N 1
ATOM 695 C CA . ILE A 1 89 ? -7.949 -29.875 -20.859 1 91.06 89 ILE A CA 1
ATOM 696 C C . ILE A 1 89 ? -9.414 -30.25 -21.078 1 91.06 89 ILE A C 1
ATOM 698 O O . ILE A 1 89 ? -9.82 -31.375 -20.75 1 91.06 89 ILE A O 1
ATOM 702 N N . ASN A 1 90 ? -10.156 -29.359 -21.578 1 90.56 90 ASN A N 1
ATOM 703 C CA . ASN A 1 90 ? -11.562 -29.562 -21.922 1 90.56 90 ASN A CA 1
ATOM 704 C C . ASN A 1 90 ? -11.758 -29.719 -23.422 1 90.56 90 ASN A C 1
ATOM 706 O O . ASN A 1 90 ? -11.695 -28.75 -24.172 1 90.56 90 ASN A O 1
ATOM 710 N N . PRO A 1 91 ? -12.023 -30.875 -23.828 1 87.44 91 PRO A N 1
ATOM 711 C CA . PRO A 1 91 ? -12.188 -31.094 -25.266 1 87.44 91 PRO A CA 1
ATOM 712 C C . PRO A 1 91 ? -13.438 -30.422 -25.828 1 87.44 91 PRO A C 1
ATOM 714 O O . PRO A 1 91 ? -13.5 -30.141 -27.031 1 87.44 91 PRO A O 1
ATOM 717 N N . MET A 1 92 ? -14.32 -30.156 -25.031 1 87.12 92 MET A N 1
ATOM 718 C CA . MET A 1 92 ? -15.562 -29.531 -25.469 1 87.12 92 MET A CA 1
ATOM 719 C C . MET A 1 92 ? -15.383 -28.016 -25.641 1 87.12 92 MET A C 1
ATOM 721 O O . MET A 1 92 ? -16.234 -27.359 -26.234 1 87.12 92 MET A O 1
ATOM 725 N N . ASP A 1 93 ? -14.375 -27.547 -25.125 1 85.38 93 ASP A N 1
ATOM 726 C CA . ASP A 1 93 ? -14.094 -26.109 -25.203 1 85.38 93 ASP A CA 1
ATOM 727 C C . ASP A 1 93 ? -12.773 -25.844 -25.922 1 85.38 93 ASP A C 1
ATOM 729 O O . ASP A 1 93 ? -11.906 -25.141 -25.391 1 85.38 93 ASP A O 1
ATOM 733 N N . GLY A 1 94 ? -12.531 -26.531 -27.016 1 80.12 94 GLY A N 1
ATOM 734 C CA . GLY A 1 94 ? -11.367 -26.281 -27.844 1 80.12 94 GLY A CA 1
ATOM 735 C C . GLY A 1 94 ? -10.07 -26.719 -27.188 1 80.12 94 GLY A C 1
ATOM 736 O O . GLY A 1 94 ? -9.023 -26.078 -27.406 1 80.12 94 GLY A O 1
ATOM 737 N N . ASN A 1 95 ? -10.094 -27.609 -26.219 1 83.81 95 ASN A N 1
ATOM 738 C CA . ASN A 1 95 ? -8.93 -28.156 -25.531 1 83.81 95 ASN A CA 1
ATOM 739 C C . ASN A 1 95 ? -8.242 -27.109 -24.672 1 83.81 95 ASN A C 1
ATOM 741 O O . ASN A 1 95 ? -7.012 -27.078 -24.578 1 83.81 95 ASN A O 1
ATOM 745 N N . LYS A 1 96 ? -9.055 -26.25 -24.203 1 83.81 96 LYS A N 1
ATOM 746 C CA . LYS A 1 96 ? -8.516 -25.25 -23.281 1 83.81 96 LYS A CA 1
ATOM 747 C C . LYS A 1 96 ? -8.117 -25.891 -21.953 1 83.81 96 LYS A C 1
ATOM 749 O O . LYS A 1 96 ? -8.719 -26.875 -21.516 1 83.81 96 LYS A O 1
ATOM 754 N N . SER A 1 97 ? -7.121 -25.328 -21.391 1 87.88 97 SER A N 1
ATOM 755 C CA . SER A 1 97 ? -6.664 -25.812 -20.094 1 87.88 97 SER A CA 1
ATOM 756 C C . SER A 1 97 ? -7.754 -25.672 -19.031 1 87.88 97 SER A C 1
ATOM 758 O O . SER A 1 97 ? -8.5 -24.688 -19.031 1 87.88 97 SER A O 1
ATOM 760 N N . VAL A 1 98 ? -7.863 -26.625 -18.203 1 91 98 VAL A N 1
ATOM 761 C CA . VAL A 1 98 ? -8.773 -26.594 -17.062 1 91 98 VAL A CA 1
ATOM 762 C C . VAL A 1 98 ? -7.984 -26.375 -15.773 1 91 98 VAL A C 1
ATOM 764 O O . VAL A 1 98 ? -7.027 -27.094 -15.492 1 91 98 VAL A O 1
ATOM 767 N N . SER A 1 99 ? -8.375 -25.344 -15.086 1 92.31 99 SER A N 1
ATOM 768 C CA . SER A 1 99 ? -7.707 -25.031 -13.82 1 92.31 99 SER A CA 1
ATOM 769 C C . SER A 1 99 ? -8.688 -25.078 -12.656 1 92.31 99 SER A C 1
ATOM 771 O O . SER A 1 99 ? -9.883 -25.328 -12.852 1 92.31 99 SER A O 1
ATOM 773 N N . ALA A 1 100 ? -8.117 -24.875 -11.516 1 93.75 100 ALA A N 1
ATOM 774 C CA . ALA A 1 100 ? -8.938 -24.844 -10.305 1 93.75 100 ALA A CA 1
ATOM 775 C C . ALA A 1 100 ? -9.922 -23.672 -10.344 1 93.75 100 ALA A C 1
ATOM 777 O O . ALA A 1 100 ? -10.883 -23.641 -9.578 1 93.75 100 ALA A O 1
ATOM 778 N N . ARG A 1 101 ? -9.719 -22.703 -11.219 1 90.81 101 ARG A N 1
ATOM 779 C CA . ARG A 1 101 ? -10.672 -21.609 -11.383 1 90.81 101 ARG A CA 1
ATOM 780 C C . ARG A 1 101 ? -12.031 -22.141 -11.844 1 90.81 101 ARG A C 1
ATOM 782 O O . ARG A 1 101 ? -13.07 -21.688 -11.359 1 90.81 101 ARG A O 1
ATOM 789 N N . GLU A 1 102 ? -11.977 -23.062 -12.711 1 91.69 102 GLU A N 1
ATOM 790 C CA . GLU A 1 102 ? -13.18 -23.672 -13.266 1 91.69 102 GLU A CA 1
ATOM 791 C C . GLU A 1 102 ? -13.617 -24.875 -12.453 1 91.69 102 GLU A C 1
ATOM 793 O O . GLU A 1 102 ? -14.812 -25.125 -12.289 1 91.69 102 GLU A O 1
ATOM 798 N N . GLU A 1 103 ? -12.625 -25.594 -11.977 1 94.31 103 GLU A N 1
ATOM 799 C CA . GLU A 1 103 ? -12.891 -26.812 -11.211 1 94.31 103 GLU A CA 1
ATOM 800 C C . GLU A 1 103 ? -12.148 -26.797 -9.875 1 94.31 103 GLU A C 1
ATOM 802 O O . GLU A 1 103 ? -11.141 -27.484 -9.711 1 94.31 103 GLU A O 1
ATOM 807 N N . PRO A 1 104 ? -12.742 -26.156 -8.852 1 94.94 104 PRO A N 1
ATOM 808 C CA . PRO A 1 104 ? -12.062 -25.969 -7.566 1 94.94 104 PRO A CA 1
ATOM 809 C C . PRO A 1 104 ? -11.734 -27.297 -6.879 1 94.94 104 PRO A C 1
ATOM 811 O O . PRO A 1 104 ? -10.805 -27.359 -6.066 1 94.94 104 PRO A O 1
ATOM 814 N N . ARG A 1 105 ? -12.445 -28.344 -7.176 1 93.94 105 ARG A N 1
ATOM 815 C CA . ARG A 1 105 ? -12.25 -29.656 -6.543 1 93.94 105 ARG A CA 1
ATOM 816 C C . ARG A 1 105 ? -10.859 -30.203 -6.867 1 93.94 105 ARG A C 1
ATOM 818 O O . ARG A 1 105 ? -10.391 -31.141 -6.207 1 93.94 105 ARG A O 1
ATOM 825 N N . LEU A 1 106 ? -10.203 -29.688 -7.871 1 96.31 106 LEU A N 1
ATOM 826 C CA . LEU A 1 106 ? -8.836 -30.094 -8.195 1 96.31 106 LEU A CA 1
ATOM 827 C C . LEU A 1 106 ? -7.906 -29.844 -7.008 1 96.31 106 LEU A C 1
ATOM 829 O O . LEU A 1 106 ? -6.906 -30.547 -6.844 1 96.31 106 LEU A O 1
ATOM 833 N N . LEU A 1 107 ? -8.266 -28.859 -6.18 1 96.12 107 LEU A N 1
ATOM 834 C CA . LEU A 1 107 ? -7.434 -28.531 -5.035 1 96.12 107 LEU A CA 1
ATOM 835 C C . LEU A 1 107 ? -7.625 -29.531 -3.904 1 96.12 107 LEU A C 1
ATOM 837 O O . LEU A 1 107 ? -6.848 -29.562 -2.949 1 96.12 107 LEU A O 1
ATOM 841 N N . LEU A 1 108 ? -8.609 -30.312 -4.008 1 96 108 LEU A N 1
ATOM 842 C CA . LEU A 1 108 ? -8.922 -31.281 -2.961 1 96 108 LEU A CA 1
ATOM 843 C C . LEU A 1 108 ? -8.273 -32.625 -3.256 1 96 108 LEU A C 1
ATOM 845 O O . LEU A 1 108 ? -8.75 -33.656 -2.793 1 96 108 LEU A O 1
ATOM 849 N N . LEU A 1 109 ? -7.266 -32.656 -4.004 1 96.88 109 LEU A N 1
ATOM 850 C CA . LEU A 1 109 ? -6.512 -33.875 -4.316 1 96.88 109 LEU A CA 1
ATOM 851 C C . LEU A 1 109 ? -5.168 -33.875 -3.596 1 96.88 109 LEU A C 1
ATOM 853 O O . LEU A 1 109 ? -4.641 -32.812 -3.256 1 96.88 109 LEU A O 1
ATOM 857 N N . HIS A 1 110 ? -4.723 -35.062 -3.344 1 95.88 110 HIS A N 1
ATOM 858 C CA . HIS A 1 110 ? -3.346 -35.281 -2.904 1 95.88 110 HIS A CA 1
ATOM 859 C C . HIS A 1 110 ? -2.463 -35.75 -4.062 1 95.88 110 HIS A C 1
ATOM 861 O O . HIS A 1 110 ? -2.857 -36.594 -4.844 1 95.88 110 HIS A O 1
ATOM 867 N N . VAL A 1 111 ? -1.342 -35.125 -4.164 1 97.81 111 VAL A N 1
ATOM 868 C CA . VAL A 1 111 ? -0.336 -35.531 -5.137 1 97.81 111 VAL A CA 1
ATOM 869 C C . VAL A 1 111 ? 0.913 -36.031 -4.414 1 97.81 111 VAL A C 1
ATOM 871 O O . VAL A 1 111 ? 1.581 -35.281 -3.717 1 97.81 111 VAL A O 1
ATOM 874 N N . ASN A 1 112 ? 1.161 -37.25 -4.59 1 97.38 112 ASN A N 1
ATOM 875 C CA . ASN A 1 112 ? 2.316 -37.844 -3.934 1 97.38 112 ASN A CA 1
ATOM 876 C C . ASN A 1 112 ? 3.305 -38.406 -4.949 1 97.38 112 ASN A C 1
ATOM 878 O O . ASN A 1 112 ? 2.9 -39.031 -5.945 1 97.38 112 ASN A O 1
ATOM 882 N N . TYR A 1 113 ? 4.57 -38.25 -4.664 1 98.25 113 TYR A N 1
ATOM 883 C CA . TYR A 1 113 ? 5.637 -38.781 -5.504 1 98.25 113 TYR A CA 1
ATOM 884 C C . TYR A 1 113 ? 6.207 -40.062 -4.91 1 98.25 113 TYR A C 1
ATOM 886 O O . TYR A 1 113 ? 6.73 -40.062 -3.795 1 98.25 113 TYR A O 1
ATOM 894 N N . ASN A 1 114 ? 6.047 -41.062 -5.645 1 97.62 114 ASN A N 1
ATOM 895 C CA . ASN A 1 114 ? 6.738 -42.312 -5.324 1 97.62 114 ASN A CA 1
ATOM 896 C C . ASN A 1 114 ? 8.055 -42.438 -6.09 1 97.62 114 ASN A C 1
ATOM 898 O O . ASN A 1 114 ? 8.062 -42.812 -7.262 1 97.62 114 ASN A O 1
ATOM 902 N N . GLU A 1 115 ? 9.094 -42.219 -5.43 1 95.94 115 GLU A N 1
ATOM 903 C CA . GLU A 1 115 ? 10.406 -42.156 -6.062 1 95.94 115 GLU A CA 1
ATOM 904 C C . GLU A 1 115 ? 10.836 -43.531 -6.582 1 95.94 115 GLU A C 1
ATOM 906 O O . GLU A 1 115 ? 11.375 -43.656 -7.684 1 95.94 115 GLU A O 1
ATOM 911 N N . GLU A 1 116 ? 10.656 -44.562 -5.82 1 96.31 116 GLU A N 1
ATOM 912 C CA . GLU A 1 116 ? 11.078 -45.906 -6.195 1 96.31 116 GLU A CA 1
ATOM 913 C C . GLU A 1 116 ? 10.359 -46.375 -7.461 1 96.31 116 GLU A C 1
ATOM 915 O O . GLU A 1 116 ? 10.984 -46.938 -8.375 1 96.31 116 GLU A O 1
ATOM 920 N N . ALA A 1 117 ? 9.07 -46.156 -7.527 1 96.62 117 ALA A N 1
ATOM 921 C CA . ALA A 1 117 ? 8.266 -46.594 -8.664 1 96.62 117 ALA A CA 1
ATOM 922 C C . ALA A 1 117 ? 8.289 -45.562 -9.789 1 96.62 117 ALA A C 1
ATOM 924 O O . ALA A 1 117 ? 7.738 -45.812 -10.867 1 96.62 117 ALA A O 1
ATOM 925 N N . LYS A 1 118 ? 8.906 -44.375 -9.5 1 96.62 118 LYS A N 1
ATOM 926 C CA . LYS A 1 118 ? 8.977 -43.281 -10.461 1 96.62 118 LYS A CA 1
ATOM 927 C C . LYS A 1 118 ? 7.594 -42.906 -10.984 1 96.62 118 LYS A C 1
ATOM 929 O O . LYS A 1 118 ? 7.371 -42.844 -12.195 1 96.62 118 LYS A O 1
ATOM 934 N N . CYS A 1 119 ? 6.738 -42.656 -10.094 1 97.75 119 CYS A N 1
ATOM 935 C CA . CYS A 1 119 ? 5.383 -42.312 -10.5 1 97.75 119 CYS A CA 1
ATOM 936 C C . CYS A 1 119 ? 4.758 -41.312 -9.523 1 97.75 119 CYS A C 1
ATOM 938 O O . CYS A 1 119 ? 5.289 -41.094 -8.438 1 97.75 119 CYS A O 1
ATOM 940 N N . LEU A 1 120 ? 3.691 -40.688 -10 1 98.12 120 LEU A N 1
ATOM 941 C CA . LEU A 1 120 ? 2.811 -39.875 -9.148 1 98.12 120 LEU A CA 1
ATOM 942 C C . LEU A 1 120 ? 1.587 -40.688 -8.727 1 98.12 120 LEU A C 1
ATOM 944 O O . LEU A 1 120 ? 1.029 -41.438 -9.531 1 98.12 120 LEU A O 1
ATOM 948 N N . GLU A 1 121 ? 1.215 -40.531 -7.523 1 97.94 121 GLU A N 1
ATOM 949 C CA . GLU A 1 121 ? -0.026 -41.094 -7 1 97.94 121 GLU A CA 1
ATOM 950 C C . GLU A 1 121 ? -1.011 -39.969 -6.613 1 97.94 121 GLU A C 1
ATOM 952 O O . GLU A 1 121 ? -0.715 -39.156 -5.746 1 97.94 121 GLU A O 1
ATOM 957 N N . ILE A 1 122 ? -2.156 -40 -7.23 1 97.44 122 ILE A N 1
ATOM 958 C CA . ILE A 1 122 ? -3.178 -38.969 -6.988 1 97.44 122 ILE A CA 1
ATOM 959 C C . ILE A 1 122 ? -4.383 -39.594 -6.301 1 97.44 122 ILE A C 1
ATOM 961 O O . ILE A 1 122 ? -4.906 -40.625 -6.766 1 97.44 122 ILE A O 1
ATOM 965 N N . THR A 1 123 ? -4.789 -39.031 -5.207 1 95.62 123 THR A N 1
ATOM 966 C CA . THR A 1 123 ? -5.961 -39.469 -4.473 1 95.62 123 THR A CA 1
ATOM 967 C C . THR A 1 123 ? -6.809 -38.281 -4.012 1 95.62 123 THR A C 1
ATOM 969 O O . THR A 1 123 ? -6.32 -37.156 -3.938 1 95.62 123 THR A O 1
ATOM 972 N N . SER A 1 124 ? -8.055 -38.562 -3.793 1 94 124 SER A N 1
ATOM 973 C CA . SER A 1 124 ? -8.914 -37.531 -3.205 1 94 124 SER A CA 1
ATOM 974 C C . SER A 1 124 ? -8.633 -37.375 -1.719 1 94 124 SER A C 1
ATOM 976 O O . SER A 1 124 ? -8.398 -38.344 -1.004 1 94 124 SER A O 1
ATOM 978 N N . LYS A 1 125 ? -8.625 -36.125 -1.298 1 90.31 125 LYS A N 1
ATOM 979 C CA . LYS A 1 125 ? -8.492 -35.844 0.131 1 90.31 125 LYS A CA 1
ATOM 980 C C . LYS A 1 125 ? -9.727 -36.312 0.896 1 90.31 125 LYS A C 1
ATOM 982 O O . LYS A 1 125 ? -9.664 -36.562 2.102 1 90.31 125 LYS A O 1
ATOM 987 N N . ASP A 1 126 ? -10.828 -36.281 0.164 1 85.88 126 ASP A N 1
ATOM 988 C CA . ASP A 1 126 ? -12.078 -36.812 0.726 1 85.88 126 ASP A CA 1
ATOM 989 C C . ASP A 1 126 ? -12.172 -38.312 0.561 1 85.88 126 ASP A C 1
ATOM 991 O O . ASP A 1 126 ? -12.383 -38.812 -0.548 1 85.88 126 ASP A O 1
ATOM 995 N N . PRO A 1 127 ? -12.219 -38.969 1.597 1 79 127 PRO A N 1
ATOM 996 C CA . PRO A 1 127 ? -12.242 -40.438 1.509 1 79 127 PRO A CA 1
ATOM 997 C C . PRO A 1 127 ? -13.57 -40.969 0.98 1 79 127 PRO A C 1
ATOM 999 O O . PRO A 1 127 ? -13.648 -42.125 0.541 1 79 127 PRO A O 1
ATOM 1002 N N . MET A 1 128 ? -14.5 -40.188 1.034 1 81.12 128 MET A N 1
ATOM 1003 C CA . MET A 1 128 ? -15.812 -40.656 0.605 1 81.12 128 MET A CA 1
ATOM 1004 C C . MET A 1 128 ? -15.93 -40.625 -0.915 1 81.12 128 MET A C 1
ATOM 1006 O O . MET A 1 128 ? -16.875 -41.188 -1.478 1 81.12 128 MET A O 1
ATOM 1010 N N . VAL A 1 129 ? -14.938 -40 -1.537 1 79.31 129 VAL A N 1
ATOM 1011 C CA . VAL A 1 129 ? -14.93 -40 -2.996 1 79.31 129 VAL A CA 1
ATOM 1012 C C . VAL A 1 129 ? -14.289 -41.281 -3.523 1 79.31 129 VAL A C 1
ATOM 1014 O O . VAL A 1 129 ? -13.109 -41.531 -3.271 1 79.31 129 VAL A O 1
ATOM 1017 N N . PRO A 1 130 ? -15 -42.094 -4.152 1 76.44 130 PRO A N 1
ATOM 1018 C CA . PRO A 1 130 ? -14.562 -43.469 -4.527 1 76.44 130 PRO A CA 1
ATOM 1019 C C . PRO A 1 130 ? -13.781 -43.469 -5.844 1 76.44 130 PRO A C 1
ATOM 1021 O O . PRO A 1 130 ? -14.156 -44.219 -6.77 1 76.44 130 PRO A O 1
ATOM 1024 N N . THR A 1 131 ? -12.852 -42.75 -6.039 1 80.88 131 THR A N 1
ATOM 1025 C CA . THR A 1 131 ? -12.172 -42.75 -7.332 1 80.88 131 THR A CA 1
ATOM 1026 C C . THR A 1 131 ? -10.883 -43.562 -7.262 1 80.88 131 THR A C 1
ATOM 1028 O O . THR A 1 131 ? -10.258 -43.844 -8.289 1 80.88 131 THR A O 1
ATOM 1031 N N . GLY A 1 132 ? -10.523 -44.062 -6.113 1 90.94 132 GLY A N 1
ATOM 1032 C CA . GLY A 1 132 ? -9.281 -44.812 -5.996 1 90.94 132 GLY A CA 1
ATOM 1033 C C . GLY A 1 132 ? -8.047 -43.969 -6.254 1 90.94 132 GLY A C 1
ATOM 1034 O O . GLY A 1 132 ? -8.125 -42.75 -6.242 1 90.94 132 GLY A O 1
ATOM 1035 N N . THR A 1 133 ? -6.934 -44.688 -6.461 1 95.38 133 THR A N 1
ATOM 1036 C CA . THR A 1 133 ? -5.656 -44 -6.68 1 95.38 133 THR A CA 1
ATOM 1037 C C . THR A 1 133 ? -5.297 -44 -8.164 1 95.38 133 THR A C 1
ATOM 1039 O O . THR A 1 133 ? -5.383 -45.031 -8.836 1 95.38 133 THR A O 1
ATOM 1042 N N . LEU A 1 134 ? -5.02 -42.844 -8.672 1 97.19 134 LEU A N 1
ATOM 1043 C CA . LEU A 1 134 ? -4.453 -42.719 -10.008 1 97.19 134 LEU A CA 1
ATOM 1044 C C . LEU A 1 134 ? -2.928 -42.781 -9.953 1 97.19 134 LEU A C 1
ATOM 1046 O O . LEU A 1 134 ? -2.305 -42.031 -9.188 1 97.19 134 LEU A O 1
ATOM 1050 N N . VAL A 1 135 ? -2.365 -43.625 -10.727 1 97.19 135 VAL A N 1
ATOM 1051 C CA . VAL A 1 135 ? -0.913 -43.719 -10.812 1 97.19 135 VAL A CA 1
ATOM 1052 C C . VAL A 1 135 ? -0.441 -43.219 -12.172 1 97.19 135 VAL A C 1
ATOM 1054 O O . VAL A 1 135 ? -0.88 -43.719 -13.211 1 97.19 135 VAL A O 1
ATOM 1057 N N . LEU A 1 136 ? 0.353 -42.25 -12.141 1 96.81 136 LEU A N 1
ATOM 1058 C CA . LEU A 1 136 ? 0.909 -41.656 -13.359 1 96.81 136 LEU A CA 1
ATOM 1059 C C . LEU A 1 136 ? 2.404 -41.938 -13.461 1 96.81 136 LEU A C 1
ATOM 1061 O O . LEU A 1 136 ? 3.186 -41.469 -12.633 1 96.81 136 LEU A O 1
ATOM 1065 N N . SER A 1 137 ? 2.812 -42.594 -14.516 1 95.19 137 SER A N 1
ATOM 1066 C CA . SER A 1 137 ? 4.23 -42.875 -14.727 1 95.19 137 SER A CA 1
ATOM 1067 C C . SER A 1 137 ? 4.992 -41.625 -15.102 1 95.19 137 SER A C 1
ATOM 1069 O O . SER A 1 137 ? 4.5 -40.781 -15.883 1 95.19 137 SER A O 1
ATOM 1071 N N . LEU A 1 138 ? 6.191 -41.531 -14.539 1 94.94 138 LEU A N 1
ATOM 1072 C CA . LEU A 1 138 ? 7.055 -40.406 -14.867 1 94.94 138 LEU A CA 1
ATOM 1073 C C . LEU A 1 138 ? 8.18 -40.844 -15.805 1 94.94 138 LEU A C 1
ATOM 1075 O O . LEU A 1 138 ? 9.062 -40.031 -16.125 1 94.94 138 LEU A O 1
ATOM 1079 N N . GLU A 1 139 ? 8.125 -42 -16.234 1 91.06 139 GLU A N 1
ATOM 1080 C CA . GLU A 1 139 ? 9.125 -42.469 -17.188 1 91.06 139 GLU A CA 1
ATOM 1081 C C . GLU A 1 139 ? 9.016 -41.719 -18.516 1 91.06 139 GLU A C 1
ATOM 1083 O O . GLU A 1 139 ? 7.918 -41.375 -18.969 1 91.06 139 GLU A O 1
ATOM 1088 N N . PRO A 1 140 ? 10.141 -41.469 -19.094 1 83.62 140 PRO A N 1
ATOM 1089 C CA . PRO A 1 140 ? 10.117 -40.781 -20.391 1 83.62 140 PRO A CA 1
ATOM 1090 C C . PRO A 1 140 ? 9.297 -41.531 -21.438 1 83.62 140 PRO A C 1
ATOM 1092 O O . PRO A 1 140 ? 9.32 -42.75 -21.484 1 83.62 140 PRO A O 1
ATOM 1095 N N . VAL A 1 141 ? 8.562 -40.781 -22.141 1 76.75 141 VAL A N 1
ATOM 1096 C CA . VAL A 1 141 ? 7.746 -41.375 -23.188 1 76.75 141 VAL A CA 1
ATOM 1097 C C . VAL A 1 141 ? 8.453 -41.219 -24.531 1 76.75 141 VAL A C 1
ATOM 1099 O O . VAL A 1 141 ? 9.039 -40.188 -24.828 1 76.75 141 VAL A O 1
ATOM 1102 N N . THR A 1 142 ? 8.633 -42.312 -25.25 1 68.62 142 THR A N 1
ATOM 1103 C CA . THR A 1 142 ? 9.156 -42.281 -26.609 1 68.62 142 THR A CA 1
ATOM 1104 C C . THR A 1 142 ? 8.094 -41.781 -27.594 1 68.62 142 THR A C 1
ATOM 1106 O O . THR A 1 142 ? 7 -42.344 -27.656 1 68.62 142 THR A O 1
ATOM 1109 N N . VAL A 1 143 ? 8.234 -40.562 -27.938 1 63.41 143 VAL A N 1
ATOM 1110 C CA . VAL A 1 143 ? 7.207 -39.969 -28.766 1 63.41 143 VAL A CA 1
ATOM 1111 C C . VAL A 1 143 ? 7.5 -40.25 -30.25 1 63.41 143 VAL A C 1
ATOM 1113 O O . VAL A 1 143 ? 8.609 -40.031 -30.719 1 63.41 143 VAL A O 1
ATOM 1116 N N . ASP A 1 144 ? 6.648 -41.062 -30.797 1 61.34 144 ASP A N 1
ATOM 1117 C CA . ASP A 1 144 ? 6.621 -41.062 -32.25 1 61.34 144 ASP A CA 1
ATOM 1118 C C . ASP A 1 144 ? 5.969 -39.781 -32.781 1 61.34 144 ASP A C 1
ATOM 1120 O O . ASP A 1 144 ? 4.746 -39.625 -32.719 1 61.34 144 ASP A O 1
ATOM 1124 N N . TRP A 1 145 ? 6.816 -38.781 -33.062 1 59.34 145 TRP A N 1
ATOM 1125 C CA . TRP A 1 145 ? 6.375 -37.469 -33.469 1 59.34 145 TRP A CA 1
ATOM 1126 C C . TRP A 1 145 ? 5.359 -37.562 -34.625 1 59.34 145 TRP A C 1
ATOM 1128 O O . TRP A 1 145 ? 4.621 -36.594 -34.875 1 59.34 145 TRP A O 1
ATOM 1138 N N . ASN A 1 146 ? 5.344 -38.719 -35.219 1 58.12 146 ASN A N 1
ATOM 1139 C CA . ASN A 1 146 ? 4.398 -38.906 -36.312 1 58.12 146 ASN A CA 1
ATOM 1140 C C . ASN A 1 146 ? 3.088 -39.531 -35.844 1 58.12 146 ASN A C 1
ATOM 1142 O O . ASN A 1 146 ? 2.176 -39.781 -36.625 1 58.12 146 ASN A O 1
ATOM 1146 N N . SER A 1 147 ? 3.033 -39.656 -34.625 1 60.62 147 SER A N 1
ATOM 1147 C CA . SER A 1 147 ? 1.829 -40.312 -34.094 1 60.62 147 SER A CA 1
ATOM 1148 C C . SER A 1 147 ? 0.645 -39.344 -34.094 1 60.62 147 SER A C 1
ATOM 1150 O O . SER A 1 147 ? 0.766 -38.188 -33.656 1 60.62 147 SER A O 1
ATOM 1152 N N . PRO A 1 148 ? -0.42 -39.688 -34.781 1 55.69 148 PRO A N 1
ATOM 1153 C CA . PRO A 1 148 ? -1.636 -38.875 -34.844 1 55.69 148 PRO A CA 1
ATOM 1154 C C . PRO A 1 148 ? -2.225 -38.594 -33.469 1 55.69 148 PRO A C 1
ATOM 1156 O O . PRO A 1 148 ? -3.1 -37.719 -33.312 1 55.69 148 PRO A O 1
ATOM 1159 N N . ASP A 1 149 ? -1.646 -39.281 -32.562 1 58.84 149 ASP A N 1
ATOM 1160 C CA . ASP A 1 149 ? -2.271 -39.156 -31.25 1 58.84 149 ASP A CA 1
ATOM 1161 C C . ASP A 1 149 ? -1.793 -37.906 -30.516 1 58.84 149 ASP A C 1
ATOM 1163 O O . ASP A 1 149 ? -2.299 -37.594 -29.438 1 58.84 149 ASP A O 1
ATOM 1167 N N . GLN A 1 150 ? -0.968 -37.25 -31.141 1 62.34 150 GLN A N 1
ATOM 1168 C CA . GLN A 1 150 ? -0.481 -36 -30.516 1 62.34 150 GLN A CA 1
ATOM 1169 C C . GLN A 1 150 ? -1.468 -34.875 -30.734 1 62.34 150 GLN A C 1
ATOM 1171 O O . GLN A 1 150 ? -2.105 -34.781 -31.781 1 62.34 150 GLN A O 1
ATOM 1176 N N . LEU A 1 151 ? -1.781 -34.219 -29.594 1 66.31 151 LEU A N 1
ATOM 1177 C CA . LEU A 1 151 ? -2.732 -33.094 -29.641 1 66.31 151 LEU A CA 1
ATOM 1178 C C . LEU A 1 151 ? -2.012 -31.766 -29.547 1 66.31 151 LEU A C 1
ATOM 1180 O O . LEU A 1 151 ? -1.043 -31.625 -28.797 1 66.31 151 LEU A O 1
ATOM 1184 N N . ASP A 1 152 ? -2.402 -30.875 -30.438 1 65.38 152 ASP A N 1
ATOM 1185 C CA . ASP A 1 152 ? -2.01 -29.484 -30.297 1 65.38 152 ASP A CA 1
ATOM 1186 C C . ASP A 1 152 ? -2.914 -28.75 -29.297 1 65.38 152 ASP A C 1
ATOM 1188 O O . ASP A 1 152 ? -4.141 -28.781 -29.422 1 65.38 152 ASP A O 1
ATOM 1192 N N . ILE A 1 153 ? -2.285 -28.438 -28.219 1 64.31 153 ILE A N 1
ATOM 1193 C CA . ILE A 1 153 ? -3.078 -27.75 -27.219 1 64.31 153 ILE A CA 1
ATOM 1194 C C . ILE A 1 153 ? -2.617 -26.297 -27.094 1 64.31 153 ILE A C 1
ATOM 1196 O O . ILE A 1 153 ? -1.438 -26 -27.297 1 64.31 153 ILE A O 1
ATOM 1200 N N . PHE A 1 154 ? -3.633 -25.391 -27.031 1 59.69 154 PHE A N 1
ATOM 1201 C CA . PHE A 1 154 ? -3.377 -23.969 -26.812 1 59.69 154 PHE A CA 1
ATOM 1202 C C . PHE A 1 154 ? -3.613 -23.594 -25.359 1 59.69 154 PHE A C 1
ATOM 1204 O O . PHE A 1 154 ? -4.609 -24.016 -24.75 1 59.69 154 PHE A O 1
ATOM 1211 N N . ILE A 1 155 ? -2.436 -23.188 -24.703 1 56.97 155 ILE A N 1
ATOM 1212 C CA . ILE A 1 155 ? -2.623 -22.641 -23.359 1 56.97 155 ILE A CA 1
ATOM 1213 C C . ILE A 1 155 ? -2.977 -21.156 -23.438 1 56.97 155 ILE A C 1
ATOM 1215 O O . ILE A 1 155 ? -2.258 -20.375 -24.062 1 56.97 155 ILE A O 1
ATOM 1219 N N . ARG A 1 156 ? -4.086 -20.625 -22.766 1 53.84 156 ARG A N 1
ATOM 1220 C CA . ARG A 1 156 ? -4.703 -19.312 -22.562 1 53.84 156 ARG A CA 1
ATOM 1221 C C . ARG A 1 156 ? -4.84 -18.562 -23.891 1 53.84 156 ARG A C 1
ATOM 1223 O O . ARG A 1 156 ? -5.926 -18.109 -24.234 1 53.84 156 ARG A O 1
ATOM 1230 N N . LYS A 1 157 ? -3.525 -18.219 -24.531 1 51.44 157 LYS A N 1
ATOM 1231 C CA . LYS A 1 157 ? -3.584 -17.484 -25.781 1 51.44 157 LYS A CA 1
ATOM 1232 C C . LYS A 1 157 ? -3.094 -18.344 -26.953 1 51.44 157 LYS A C 1
ATOM 1234 O O . LYS A 1 157 ? -2.219 -19.188 -26.781 1 51.44 157 LYS A O 1
ATOM 1239 N N . PRO A 1 158 ? -3.926 -18.297 -28 1 48.47 158 PRO A N 1
ATOM 1240 C CA . PRO A 1 158 ? -3.697 -19.094 -29.219 1 48.47 158 PRO A CA 1
ATOM 1241 C C . PRO A 1 158 ? -2.221 -19.172 -29.594 1 48.47 158 PRO A C 1
ATOM 1243 O O . PRO A 1 158 ? -1.818 -20.094 -30.312 1 48.47 158 PRO A O 1
ATOM 1246 N N . GLU A 1 159 ? -1.505 -18.406 -28.969 1 52.56 159 GLU A N 1
ATOM 1247 C CA . GLU A 1 159 ? -0.19 -18.266 -29.594 1 52.56 159 GLU A CA 1
ATOM 1248 C C . GLU A 1 159 ? 0.771 -19.344 -29.078 1 52.56 159 GLU A C 1
ATOM 1250 O O . GLU A 1 159 ? 1.872 -19.5 -29.609 1 52.56 159 GLU A O 1
ATOM 1255 N N . HIS A 1 160 ? 0.241 -20.094 -28.109 1 56.88 160 HIS A N 1
ATOM 1256 C CA . HIS A 1 160 ? 1.211 -21.094 -27.672 1 56.88 160 HIS A CA 1
ATOM 1257 C C . HIS A 1 160 ? 0.684 -22.516 -27.906 1 56.88 160 HIS A C 1
ATOM 1259 O O . HIS A 1 160 ? -0.293 -22.922 -27.281 1 56.88 160 HIS A O 1
ATOM 1265 N N . ALA A 1 161 ? 1.198 -23.078 -28.953 1 63.69 161 ALA A N 1
ATOM 1266 C CA . ALA A 1 161 ? 0.771 -24.438 -29.234 1 63.69 161 ALA A CA 1
ATOM 1267 C C . ALA A 1 161 ? 1.748 -25.453 -28.625 1 63.69 161 ALA A C 1
ATOM 1269 O O . ALA A 1 161 ? 2.963 -25.234 -28.656 1 63.69 161 ALA A O 1
ATOM 1270 N N . TYR A 1 162 ? 1.218 -26.406 -27.844 1 72.06 162 TYR A N 1
ATOM 1271 C CA . TYR A 1 162 ? 1.993 -27.484 -27.234 1 72.06 162 TYR A CA 1
ATOM 1272 C C . TYR A 1 162 ? 1.582 -28.844 -27.812 1 72.06 162 TYR A C 1
ATOM 1274 O O . TYR A 1 162 ? 0.401 -29.078 -28.094 1 72.06 162 TYR A O 1
ATOM 1282 N N . LYS A 1 163 ? 2.609 -29.531 -28.125 1 74.62 163 LYS A N 1
ATOM 1283 C CA . LYS A 1 163 ? 2.332 -30.938 -28.406 1 74.62 163 LYS A CA 1
ATOM 1284 C C . LYS A 1 163 ? 2.227 -31.734 -27.109 1 74.62 163 LYS A C 1
ATOM 1286 O O . LYS A 1 163 ? 3.1 -31.656 -26.25 1 74.62 163 LYS A O 1
ATOM 1291 N N . CYS A 1 164 ? 1.112 -32.406 -27 1 83.75 164 CYS A N 1
ATOM 1292 C CA . CYS A 1 164 ? 0.853 -33.125 -25.766 1 83.75 164 CYS A CA 1
ATOM 1293 C C . CYS A 1 164 ? 0.394 -34.562 -26.047 1 83.75 164 CYS A C 1
ATOM 1295 O O . CYS A 1 164 ? -0.07 -34.844 -27.156 1 83.75 164 CYS A O 1
ATOM 1297 N N . LEU A 1 165 ? 0.631 -35.406 -25.188 1 83.88 165 LEU A N 1
ATOM 1298 C CA . LEU A 1 165 ? 0.187 -36.812 -25.234 1 83.88 165 LEU A CA 1
ATOM 1299 C C . LEU A 1 165 ? -0.975 -37.031 -24.281 1 83.88 165 LEU A C 1
ATOM 1301 O O . LEU A 1 165 ? -0.818 -36.906 -23.062 1 83.88 165 LEU A O 1
ATOM 1305 N N . PRO A 1 166 ? -2.102 -37.406 -24.844 1 89.06 166 PRO A N 1
ATOM 1306 C CA . PRO A 1 166 ? -3.209 -37.75 -23.938 1 89.06 166 PRO A CA 1
ATOM 1307 C C . PRO A 1 166 ? -2.98 -39.094 -23.203 1 89.06 166 PRO A C 1
ATOM 1309 O O . PRO A 1 166 ? -2.434 -40.031 -23.781 1 89.06 166 PRO A O 1
ATOM 1312 N N . ILE A 1 167 ? -3.357 -39.094 -21.953 1 92.12 167 ILE A N 1
ATOM 1313 C CA . ILE A 1 167 ? -3.285 -40.312 -21.141 1 92.12 167 ILE A CA 1
ATOM 1314 C C . ILE A 1 167 ? -4.695 -40.781 -20.828 1 92.12 167 ILE A C 1
ATOM 1316 O O . ILE A 1 167 ? -5.391 -40.219 -19.984 1 92.12 167 ILE A O 1
ATOM 1320 N N . ALA A 1 168 ? -5.074 -41.875 -21.375 1 93.44 168 ALA A N 1
ATOM 1321 C CA . ALA A 1 168 ? -6.453 -42.344 -21.359 1 93.44 168 ALA A CA 1
ATOM 1322 C C . ALA A 1 168 ? -6.898 -42.656 -19.938 1 93.44 168 ALA A C 1
ATOM 1324 O O . ALA A 1 168 ? -7.992 -42.281 -19.516 1 93.44 168 ALA A O 1
ATOM 1325 N N . GLU A 1 169 ? -6.078 -43.406 -19.25 1 94.62 169 GLU A N 1
ATOM 1326 C CA . GLU A 1 169 ? -6.434 -43.812 -17.891 1 94.62 169 GLU A CA 1
ATOM 1327 C C . GLU A 1 169 ? -6.637 -42.594 -16.984 1 94.62 169 GLU A C 1
ATOM 1329 O O . GLU A 1 169 ? -7.582 -42.562 -16.203 1 94.62 169 GLU A O 1
ATOM 1334 N N . ALA A 1 170 ? -5.734 -41.688 -17.094 1 96.69 170 ALA A N 1
ATOM 1335 C CA . ALA A 1 170 ? -5.836 -40.469 -16.281 1 96.69 170 ALA A CA 1
ATOM 1336 C C . ALA A 1 170 ? -7.047 -39.625 -16.688 1 96.69 170 ALA A C 1
ATOM 1338 O O . ALA A 1 170 ? -7.727 -39.062 -15.844 1 96.69 170 ALA A O 1
ATOM 1339 N N . SER A 1 171 ? -7.324 -39.5 -17.969 1 96.06 171 SER A N 1
ATOM 1340 C CA . SER A 1 171 ? -8.5 -38.812 -18.469 1 96.06 171 SER A CA 1
ATOM 1341 C C . SER A 1 171 ? -9.781 -39.375 -17.875 1 96.06 171 SER A C 1
ATOM 1343 O O . SER A 1 171 ? -10.633 -38.625 -17.391 1 96.06 171 SER A O 1
ATOM 1345 N N . ALA A 1 172 ? -9.836 -40.688 -17.906 1 96.19 172 ALA A N 1
ATOM 1346 C CA . ALA A 1 172 ? -11.008 -41.344 -17.359 1 96.19 172 ALA A CA 1
ATOM 1347 C C . ALA A 1 172 ? -11.133 -41.094 -15.859 1 96.19 172 ALA A C 1
ATOM 1349 O O . ALA A 1 172 ? -12.234 -40.875 -15.352 1 96.19 172 ALA A O 1
ATOM 1350 N N . TRP A 1 173 ? -10.062 -41.188 -15.172 1 97 173 TRP A N 1
ATOM 1351 C CA . TRP A 1 173 ? -10.062 -41.031 -13.727 1 97 173 TRP A CA 1
ATOM 1352 C C . TRP A 1 173 ? -10.547 -39.625 -13.344 1 97 173 TRP A C 1
ATOM 1354 O O . TRP A 1 173 ? -11.445 -39.469 -12.516 1 97 173 TRP A O 1
ATOM 1364 N N . PHE A 1 174 ? -9.977 -38.562 -13.953 1 96.88 174 PHE A N 1
ATOM 1365 C CA . PHE A 1 174 ? -10.328 -37.188 -13.641 1 96.88 174 PHE A CA 1
ATOM 1366 C C . PHE A 1 174 ? -11.766 -36.906 -14.055 1 96.88 174 PHE A C 1
ATOM 1368 O O . PHE A 1 174 ? -12.461 -36.125 -13.391 1 96.88 174 PHE A O 1
ATOM 1375 N N . SER A 1 175 ? -12.195 -37.438 -15.188 1 96 175 SER A N 1
ATOM 1376 C CA . SER A 1 175 ? -13.578 -37.25 -15.625 1 96 175 SER A CA 1
ATOM 1377 C C . SER A 1 175 ? -14.562 -37.844 -14.609 1 96 175 SER A C 1
ATOM 1379 O O . SER A 1 175 ? -15.586 -37.219 -14.312 1 96 175 SER A O 1
ATOM 1381 N N . LYS A 1 176 ? -14.227 -38.969 -14.141 1 94.62 176 LYS A N 1
ATOM 1382 C CA . LYS A 1 176 ? -15.055 -39.594 -13.102 1 94.62 176 LYS A CA 1
ATOM 1383 C C . LYS A 1 176 ? -15.055 -38.75 -11.828 1 94.62 176 LYS A C 1
ATOM 1385 O O . LYS A 1 176 ? -16.109 -38.5 -11.234 1 94.62 176 LYS A O 1
ATOM 1390 N N . TYR A 1 177 ? -13.898 -38.312 -11.406 1 95.25 177 TYR A N 1
ATOM 1391 C CA . TYR A 1 177 ? -13.742 -37.531 -10.188 1 95.25 177 TYR A CA 1
ATOM 1392 C C . TYR A 1 177 ? -14.523 -36.25 -10.266 1 95.25 177 TYR A C 1
ATOM 1394 O O . TYR A 1 177 ? -15.172 -35.844 -9.297 1 95.25 177 TYR A O 1
ATOM 1402 N N . LEU A 1 178 ? -14.43 -35.562 -11.438 1 94.69 178 LEU A N 1
ATOM 1403 C CA . LEU A 1 178 ? -15.016 -34.25 -11.578 1 94.69 178 LEU A CA 1
ATOM 1404 C C . LEU A 1 178 ? -16.438 -34.344 -12.109 1 94.69 178 LEU A C 1
ATOM 1406 O O . LEU A 1 178 ? -17.188 -33.344 -12.039 1 94.69 178 LEU A O 1
ATOM 1410 N N . GLY A 1 179 ? -16.875 -35.5 -12.664 1 92.88 179 GLY A N 1
ATOM 1411 C CA . GLY A 1 179 ? -18.219 -35.719 -13.156 1 92.88 179 GLY A CA 1
ATOM 1412 C C . GLY A 1 179 ? -18.469 -35.062 -14.516 1 92.88 179 GLY A C 1
ATOM 1413 O O . GLY A 1 179 ? -19.594 -34.719 -14.852 1 92.88 179 GLY A O 1
ATOM 1414 N N . LYS A 1 180 ? -17.469 -34.75 -15.242 1 94.56 180 LYS A N 1
ATOM 1415 C CA . LYS A 1 180 ? -17.484 -34.188 -16.578 1 94.56 180 LYS A CA 1
ATOM 1416 C C . LYS A 1 180 ? -16.391 -34.781 -17.453 1 94.56 180 LYS A C 1
ATOM 1418 O O . LYS A 1 180 ? -15.438 -35.406 -16.938 1 94.56 180 LYS A O 1
ATOM 1423 N N . ASP A 1 181 ? -16.531 -34.656 -18.703 1 94.38 181 ASP A N 1
ATOM 1424 C CA . ASP A 1 181 ? -15.547 -35.219 -19.625 1 94.38 181 ASP A CA 1
ATOM 1425 C C . ASP A 1 181 ? -14.336 -34.312 -19.781 1 94.38 181 ASP A C 1
ATOM 1427 O O . ASP A 1 181 ? -14.469 -33.188 -20.234 1 94.38 181 ASP A O 1
ATOM 1431 N N . PHE A 1 182 ? -13.195 -34.844 -19.422 1 94.69 182 PHE A N 1
ATOM 1432 C CA . PHE A 1 182 ? -11.938 -34.125 -19.578 1 94.69 182 PHE A CA 1
ATOM 1433 C C . PHE A 1 182 ? -10.875 -35 -20.219 1 94.69 182 PHE A C 1
ATOM 1435 O O . PHE A 1 182 ? -11.055 -36.219 -20.312 1 94.69 182 PHE A O 1
ATOM 1442 N N . LYS A 1 183 ? -9.883 -34.375 -20.75 1 94 183 LYS A N 1
ATOM 1443 C CA . LYS A 1 183 ? -8.664 -35.062 -21.172 1 94 183 LYS A CA 1
ATOM 1444 C C . LYS A 1 183 ? -7.473 -34.656 -20.297 1 94 183 LYS A C 1
ATOM 1446 O O . LYS A 1 183 ? -7.371 -33.5 -19.891 1 94 183 LYS A O 1
ATOM 1451 N N . PHE A 1 184 ? -6.73 -35.625 -20.016 1 95.06 184 PHE A N 1
ATOM 1452 C CA . PHE A 1 184 ? -5.488 -35.406 -19.281 1 95.06 184 PHE A CA 1
ATOM 1453 C C . PHE A 1 184 ? -4.281 -35.625 -20.188 1 95.06 184 PHE A C 1
ATOM 1455 O O . PHE A 1 184 ? -4.191 -36.625 -20.875 1 95.06 184 PHE A O 1
ATOM 1462 N N . VAL A 1 185 ? -3.352 -34.656 -20.172 1 91.69 185 VAL A N 1
ATOM 1463 C CA . VAL A 1 185 ? -2.287 -34.719 -21.172 1 91.69 185 VAL A CA 1
ATOM 1464 C C . VAL A 1 185 ? -0.934 -34.5 -20.5 1 91.69 185 VAL A C 1
ATOM 1466 O O . VAL A 1 185 ? -0.855 -33.906 -19.422 1 91.69 185 VAL A O 1
ATOM 1469 N N . ARG A 1 186 ? 0.041 -35.062 -21.125 1 91.06 186 ARG A N 1
ATOM 1470 C CA . ARG A 1 186 ? 1.436 -34.844 -20.734 1 91.06 186 ARG A CA 1
ATOM 1471 C C . ARG A 1 186 ? 2.16 -33.969 -21.75 1 91.06 186 ARG A C 1
ATOM 1473 O O . ARG A 1 186 ? 2.016 -34.156 -22.969 1 91.06 186 ARG A O 1
ATOM 1480 N N . PHE A 1 187 ? 2.924 -33.062 -21.25 1 83.75 187 PHE A N 1
ATOM 1481 C CA . PHE A 1 187 ? 3.717 -32.188 -22.109 1 83.75 187 PHE A CA 1
ATOM 1482 C C . PHE A 1 187 ? 4.793 -32.969 -22.844 1 83.75 187 PHE A C 1
ATOM 1484 O O . PHE A 1 187 ? 5.488 -33.781 -22.234 1 83.75 187 PHE A O 1
ATOM 1491 N N . LEU A 1 188 ? 4.914 -32.781 -24.109 1 74.88 188 LEU A N 1
ATOM 1492 C CA . LEU A 1 188 ? 5.984 -33.406 -24.891 1 74.88 188 LEU A CA 1
ATOM 1493 C C . LEU A 1 188 ? 7.004 -32.344 -25.328 1 74.88 188 LEU A C 1
ATOM 1495 O O . LEU A 1 188 ? 8.164 -32.406 -24.922 1 74.88 188 LEU A O 1
ATOM 1499 N N . ARG A 1 189 ? 6.719 -31.484 -26.172 1 65.38 189 ARG A N 1
ATOM 1500 C CA . ARG A 1 189 ? 7.586 -30.406 -26.656 1 65.38 189 ARG A CA 1
ATOM 1501 C C . ARG A 1 189 ? 6.773 -29.172 -27.016 1 65.38 189 ARG A C 1
ATOM 1503 O O . ARG A 1 189 ? 5.59 -29.266 -27.344 1 65.38 189 ARG A O 1
ATOM 1510 N N . GLN A 1 190 ? 7.52 -28.062 -26.781 1 59.38 190 GLN A N 1
ATOM 1511 C CA . GLN A 1 190 ? 6.891 -26.828 -27.25 1 59.38 190 GLN A CA 1
ATOM 1512 C C . GLN A 1 190 ? 7.133 -26.625 -28.734 1 59.38 190 GLN A C 1
ATOM 1514 O O . GLN A 1 190 ? 8.242 -26.828 -29.234 1 59.38 190 GLN A O 1
ATOM 1519 N N . THR A 1 191 ? 6.105 -26.625 -29.547 1 55.09 191 THR A N 1
ATOM 1520 C CA . THR A 1 191 ? 6.266 -26.469 -31 1 55.09 191 THR A CA 1
ATOM 1521 C C . THR A 1 191 ? 6.414 -25 -31.359 1 55.09 191 THR A C 1
ATOM 1523 O O . THR A 1 191 ? 7.102 -24.656 -32.344 1 55.09 191 THR A O 1
ATOM 1526 N N . VAL A 1 192 ? 5.668 -24.109 -30.891 1 50.59 192 VAL A N 1
ATOM 1527 C CA . VAL A 1 192 ? 5.746 -22.719 -31.328 1 50.59 192 VAL A CA 1
ATOM 1528 C C . VAL A 1 192 ? 6.184 -21.828 -30.172 1 50.59 192 VAL A C 1
ATOM 1530 O O . VAL A 1 192 ? 5.621 -21.906 -29.078 1 50.59 192 VAL A O 1
ATOM 1533 N N . LYS A 1 193 ? 7.566 -21.484 -30.297 1 50.25 193 LYS A N 1
ATOM 1534 C CA . LYS A 1 193 ? 8.086 -20.547 -29.297 1 50.25 193 LYS A CA 1
ATOM 1535 C C . LYS A 1 193 ? 7.625 -19.125 -29.594 1 50.25 193 LYS A C 1
ATOM 1537 O O . LYS A 1 193 ? 7.852 -18.609 -30.688 1 50.25 193 LYS A O 1
ATOM 1542 N N . ARG A 1 194 ? 6.582 -18.672 -29.219 1 40.84 194 ARG A N 1
ATOM 1543 C CA . ARG A 1 194 ? 6.305 -17.266 -29.562 1 40.84 194 ARG A CA 1
ATOM 1544 C C . ARG A 1 194 ? 7.465 -16.375 -29.156 1 40.84 194 ARG A C 1
ATOM 1546 O O . ARG A 1 194 ? 7.855 -15.477 -29.922 1 40.84 194 ARG A O 1
ATOM 1553 N N . ARG A 1 195 ? 7.633 -16.188 -27.828 1 46.22 195 ARG A N 1
ATOM 1554 C CA . ARG A 1 195 ? 8.688 -15.25 -27.469 1 46.22 195 ARG A CA 1
ATOM 1555 C C . ARG A 1 195 ? 9.891 -15.977 -26.875 1 46.22 195 ARG A C 1
ATOM 1557 O O . ARG A 1 195 ? 9.742 -17.047 -26.281 1 46.22 195 ARG A O 1
ATOM 1564 N N . LYS A 1 196 ? 11.086 -15.602 -27.547 1 46.5 196 LYS A N 1
ATOM 1565 C CA . LYS A 1 196 ? 12.383 -16.125 -27.125 1 46.5 196 LYS A CA 1
ATOM 1566 C C . LYS A 1 196 ? 12.367 -16.531 -25.656 1 46.5 196 LYS A C 1
ATOM 1568 O O . LYS A 1 196 ? 13.133 -17.406 -25.25 1 46.5 196 LYS A O 1
ATOM 1573 N N . GLU A 1 197 ? 11.453 -15.867 -24.875 1 47.47 197 GLU A N 1
ATOM 1574 C CA . GLU A 1 197 ? 11.648 -15.922 -23.438 1 47.47 197 GLU A CA 1
ATOM 1575 C C . GLU A 1 197 ? 10.602 -16.797 -22.766 1 47.47 197 GLU A C 1
ATOM 1577 O O . GLU A 1 197 ? 10.508 -16.844 -21.531 1 47.47 197 GLU A O 1
ATOM 1582 N N . ILE A 1 198 ? 9.719 -17.375 -23.609 1 51.31 198 ILE A N 1
ATOM 1583 C CA . ILE A 1 198 ? 8.602 -17.969 -22.875 1 51.31 198 ILE A CA 1
ATOM 1584 C C . ILE A 1 198 ? 8.898 -19.422 -22.562 1 51.31 198 ILE A C 1
ATOM 1586 O O . ILE A 1 198 ? 9.375 -20.172 -23.422 1 51.31 198 ILE A O 1
ATOM 1590 N N . PRO A 1 199 ? 8.555 -19.703 -21.328 1 55.53 199 PRO A N 1
ATOM 1591 C CA . PRO A 1 199 ? 8.797 -21.047 -20.781 1 55.53 199 PRO A CA 1
ATOM 1592 C C . PRO A 1 199 ? 8.164 -22.156 -21.625 1 55.53 199 PRO A C 1
ATOM 1594 O O . PRO A 1 199 ? 7.152 -21.922 -22.281 1 55.53 199 PRO A O 1
ATOM 1597 N N . ASP A 1 200 ? 8.867 -23.297 -21.766 1 61.47 200 ASP A N 1
ATOM 1598 C CA . ASP A 1 200 ? 8.562 -24.453 -22.594 1 61.47 200 ASP A CA 1
ATOM 1599 C C . ASP A 1 200 ? 7.52 -25.344 -21.938 1 61.47 200 ASP A C 1
ATOM 1601 O O . ASP A 1 200 ? 7.215 -26.438 -22.438 1 61.47 200 ASP A O 1
ATOM 1605 N N . ARG A 1 201 ? 6.953 -24.922 -20.75 1 65.62 201 ARG A N 1
ATOM 1606 C CA . ARG A 1 201 ? 5.965 -25.781 -20.094 1 65.62 201 ARG A CA 1
ATOM 1607 C C . ARG A 1 201 ? 4.637 -25.062 -19.922 1 65.62 201 ARG A C 1
ATOM 1609 O O . ARG A 1 201 ? 4.414 -24.016 -20.531 1 65.62 201 ARG A O 1
ATOM 1616 N N . PHE A 1 202 ? 3.707 -25.703 -19.25 1 68.62 202 PHE A N 1
ATOM 1617 C CA . PHE A 1 202 ? 2.336 -25.219 -19.156 1 68.62 202 PHE A CA 1
ATOM 1618 C C . PHE A 1 202 ? 2.234 -24.062 -18.156 1 68.62 202 PHE A C 1
ATOM 1620 O O . PHE A 1 202 ? 1.336 -24.047 -17.312 1 68.62 202 PHE A O 1
ATOM 1627 N N . TYR A 1 203 ? 3.223 -23.172 -18.234 1 68.25 203 TYR A N 1
ATOM 1628 C CA . TYR A 1 203 ? 3.162 -22 -17.375 1 68.25 203 TYR A CA 1
ATOM 1629 C C . TYR A 1 203 ? 2.232 -20.938 -17.953 1 68.25 203 TYR A C 1
ATOM 1631 O O . TYR A 1 203 ? 2.102 -20.812 -19.172 1 68.25 203 TYR A O 1
ATOM 1639 N N . ASP A 1 204 ? 1.601 -20.203 -17.062 1 66.56 204 ASP A N 1
ATOM 1640 C CA . ASP A 1 204 ? 0.837 -19.047 -17.531 1 66.56 204 ASP A CA 1
ATOM 1641 C C . ASP A 1 204 ? 1.764 -17.922 -17.969 1 66.56 204 ASP A C 1
ATOM 1643 O O . ASP A 1 204 ? 1.504 -17.266 -18.984 1 66.56 204 ASP A O 1
ATOM 1647 N N . LEU A 1 205 ? 2.797 -17.703 -17.172 1 70.69 205 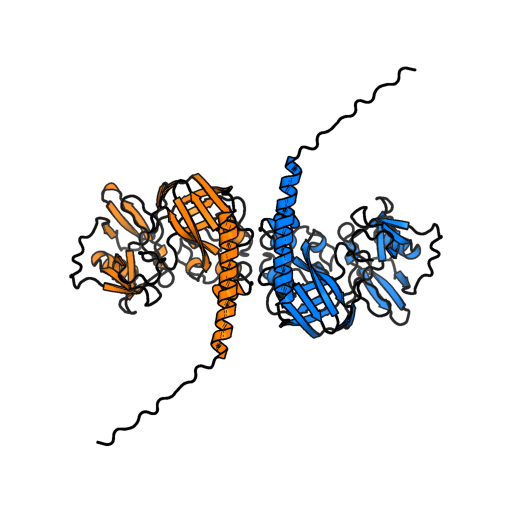LEU A N 1
ATOM 1648 C CA . LEU A 1 205 ? 3.615 -16.531 -17.484 1 70.69 205 LEU A CA 1
ATOM 1649 C C . LEU A 1 205 ? 5.094 -16.828 -17.266 1 70.69 205 LEU A C 1
ATOM 1651 O O . LEU A 1 205 ? 5.922 -16.547 -18.125 1 70.69 205 LEU A O 1
ATOM 1655 N N . ALA A 1 206 ? 5.398 -17.406 -16.062 1 79.25 206 ALA A N 1
ATOM 1656 C CA . ALA A 1 206 ? 6.812 -17.547 -15.727 1 79.25 206 ALA A CA 1
ATOM 1657 C C . ALA A 1 206 ? 7.09 -18.906 -15.094 1 79.25 206 ALA A C 1
ATOM 1659 O O . ALA A 1 206 ? 6.191 -19.516 -14.516 1 79.25 206 ALA A O 1
ATOM 1660 N N . GLU A 1 207 ? 8.352 -19.266 -15.086 1 85.69 207 GLU A N 1
ATOM 1661 C CA . GLU A 1 207 ? 8.797 -20.562 -14.586 1 85.69 207 GLU A CA 1
ATOM 1662 C C . GLU A 1 207 ? 8.953 -20.547 -13.062 1 85.69 207 GLU A C 1
ATOM 1664 O O . GLU A 1 207 ? 8.906 -21.594 -12.422 1 85.69 207 GLU A O 1
ATOM 1669 N N . LEU A 1 208 ? 9.133 -19.359 -12.609 1 94 208 LEU A N 1
ATOM 1670 C CA . LEU A 1 208 ? 9.406 -19.281 -11.18 1 94 208 LEU A CA 1
ATOM 1671 C C . LEU A 1 208 ? 8.617 -18.156 -10.531 1 94 208 LEU A C 1
ATOM 1673 O O . LEU A 1 208 ? 8.664 -17.016 -11 1 94 208 LEU A O 1
ATOM 1677 N N . ASN A 1 209 ? 7.855 -18.453 -9.57 1 96.81 209 ASN A N 1
ATOM 1678 C CA . ASN A 1 209 ? 7.152 -17.484 -8.742 1 96.81 209 ASN A CA 1
ATOM 1679 C C . ASN A 1 209 ? 7.711 -17.453 -7.32 1 96.81 209 ASN A C 1
ATOM 1681 O O . ASN A 1 209 ? 7.812 -18.484 -6.664 1 96.81 209 ASN A O 1
ATOM 1685 N N . ILE A 1 210 ? 8.109 -16.297 -6.852 1 98.62 210 ILE A N 1
ATOM 1686 C CA . ILE A 1 210 ? 8.656 -16.188 -5.504 1 98.62 210 ILE A CA 1
ATOM 1687 C C . ILE A 1 210 ? 7.734 -15.328 -4.641 1 98.62 210 ILE A C 1
ATOM 1689 O O . ILE A 1 210 ? 7.133 -14.367 -5.125 1 98.62 210 ILE A O 1
ATOM 1693 N N . LEU A 1 211 ? 7.57 -15.75 -3.404 1 98.75 211 LEU A N 1
ATOM 1694 C CA . LEU A 1 211 ? 6.66 -15.109 -2.457 1 98.75 211 LEU A CA 1
ATOM 1695 C C . LEU A 1 211 ? 7.273 -15.07 -1.062 1 98.75 211 LEU A C 1
ATOM 1697 O O . LEU A 1 211 ? 7.812 -16.062 -0.584 1 98.75 211 LEU A O 1
ATOM 1701 N N . SER A 1 212 ? 7.258 -13.914 -0.417 1 98.31 212 SER A N 1
ATOM 1702 C CA . SER A 1 212 ? 7.742 -13.836 0.958 1 98.31 212 SER A CA 1
ATOM 1703 C C . SER A 1 212 ? 6.645 -14.211 1.95 1 98.31 212 SER A C 1
ATOM 1705 O O . SER A 1 212 ? 5.48 -13.844 1.761 1 98.31 212 SER A O 1
ATOM 1707 N N . GLU A 1 213 ? 7.016 -14.906 2.959 1 98.38 213 GLU A N 1
ATOM 1708 C CA . GLU A 1 213 ? 6.082 -15.219 4.035 1 98.38 213 GLU A CA 1
ATOM 1709 C C . GLU A 1 213 ? 5.574 -13.945 4.707 1 98.38 213 GLU A C 1
ATOM 1711 O O . GLU A 1 213 ? 4.402 -13.859 5.082 1 98.38 213 GLU A O 1
ATOM 1716 N N . LYS A 1 214 ? 6.43 -12.984 4.855 1 98.12 214 LYS A N 1
ATOM 1717 C CA . LYS A 1 214 ? 6.066 -11.719 5.5 1 98.12 214 LYS A CA 1
ATOM 1718 C C . LYS A 1 214 ? 4.977 -11 4.711 1 98.12 214 LYS A C 1
ATOM 1720 O O . LYS A 1 214 ? 4.133 -10.32 5.297 1 98.12 214 LYS A O 1
ATOM 1725 N N . SER A 1 215 ? 5 -11.062 3.355 1 98.5 215 SER A N 1
ATOM 1726 C CA . SER A 1 215 ? 3.943 -10.469 2.543 1 98.5 215 SER A CA 1
ATOM 1727 C C . SER A 1 215 ? 2.588 -11.094 2.857 1 98.5 215 SER A C 1
ATOM 1729 O O . SER A 1 215 ? 1.582 -10.383 2.957 1 98.5 215 SER A O 1
ATOM 1731 N N . VAL A 1 216 ? 2.549 -12.406 3.029 1 98.62 216 VAL A N 1
ATOM 1732 C CA . VAL A 1 216 ? 1.313 -13.109 3.367 1 98.62 216 VAL A CA 1
ATOM 1733 C C . VAL A 1 216 ? 0.83 -12.664 4.746 1 98.62 216 VAL A C 1
ATOM 1735 O O . VAL A 1 216 ? -0.359 -12.398 4.938 1 98.62 216 VAL A O 1
ATOM 1738 N N . GLU A 1 217 ? 1.739 -12.594 5.676 1 97.88 217 GLU A N 1
ATOM 1739 C CA . GLU A 1 217 ? 1.397 -12.133 7.02 1 97.88 217 GLU A CA 1
ATOM 1740 C C . GLU A 1 217 ? 0.815 -10.727 6.988 1 97.88 217 GLU A C 1
ATOM 1742 O O . GLU A 1 217 ? -0.19 -10.445 7.648 1 97.88 217 GLU A O 1
ATOM 1747 N N . ASN A 1 218 ? 1.479 -9.883 6.25 1 97.94 218 ASN A N 1
ATOM 1748 C CA . ASN A 1 218 ? 1.009 -8.508 6.109 1 97.94 218 ASN A CA 1
ATOM 1749 C C . ASN A 1 218 ? -0.415 -8.453 5.566 1 97.94 218 ASN A C 1
ATOM 1751 O O . ASN A 1 218 ? -1.252 -7.707 6.074 1 97.94 218 ASN A O 1
ATOM 1755 N N . LEU A 1 219 ? -0.673 -9.203 4.547 1 98 219 LEU A N 1
ATOM 1756 C CA . LEU A 1 219 ? -2.012 -9.281 3.971 1 98 219 LEU A CA 1
ATOM 1757 C C . LEU A 1 219 ? -3.033 -9.703 5.02 1 98 219 LEU A C 1
ATOM 1759 O O . LEU A 1 219 ? -4.094 -9.086 5.145 1 98 219 LEU A O 1
ATOM 1763 N N . ASN A 1 220 ? -2.729 -10.68 5.762 1 97.38 220 ASN A N 1
ATOM 1764 C CA . ASN A 1 220 ? -3.648 -11.195 6.77 1 97.38 220 ASN A CA 1
ATOM 1765 C C . ASN A 1 220 ? -3.914 -10.164 7.863 1 97.38 220 ASN A C 1
ATOM 1767 O O . ASN A 1 220 ? -5 -10.141 8.445 1 97.38 220 ASN A O 1
ATOM 1771 N N . GLU A 1 221 ? -2.957 -9.297 8.133 1 95.31 221 GLU A N 1
ATOM 1772 C CA . GLU A 1 221 ? -3.146 -8.227 9.109 1 95.31 221 GLU A CA 1
ATOM 1773 C C . GLU A 1 221 ? -4.184 -7.219 8.625 1 95.31 221 GLU A C 1
ATOM 1775 O O . GLU A 1 221 ? -4.766 -6.488 9.43 1 95.31 221 GLU A O 1
ATOM 1780 N N . LEU A 1 222 ? -4.41 -7.145 7.352 1 95.75 222 LEU A N 1
ATOM 1781 C CA . LEU A 1 222 ? -5.285 -6.129 6.77 1 95.75 222 LEU A CA 1
ATOM 1782 C C . LEU A 1 222 ? -6.641 -6.727 6.414 1 95.75 222 LEU A C 1
ATOM 1784 O O . LEU A 1 222 ? -7.586 -5.992 6.113 1 95.75 222 LEU A O 1
ATOM 1788 N N . ILE A 1 223 ? -6.68 -8.016 6.371 1 94.75 223 ILE A N 1
ATOM 1789 C CA . ILE A 1 223 ? -7.969 -8.672 6.172 1 94.75 223 ILE A CA 1
ATOM 1790 C C . ILE A 1 223 ? -8.82 -8.531 7.434 1 94.75 223 ILE A C 1
ATOM 1792 O O . ILE A 1 223 ? -8.398 -8.93 8.523 1 94.75 223 ILE A O 1
ATOM 1796 N N . CYS A 1 224 ? -10.008 -8.016 7.359 1 88.38 224 CYS A N 1
ATOM 1797 C CA . CYS A 1 224 ? -10.844 -7.637 8.492 1 88.38 224 CYS A CA 1
ATOM 1798 C C . CYS A 1 224 ? -11.398 -8.867 9.195 1 88.38 224 CYS A C 1
ATOM 1800 O O . CYS A 1 224 ? -11.477 -8.906 10.422 1 88.38 224 CYS A O 1
ATOM 1802 N N . ASP A 1 225 ? -11.773 -9.867 8.383 1 90.06 225 ASP A N 1
ATOM 1803 C CA . ASP A 1 225 ? -12.32 -11.094 8.945 1 90.06 225 ASP A CA 1
ATOM 1804 C C . ASP A 1 225 ? -11.25 -12.18 9.047 1 90.06 225 ASP A C 1
ATOM 1806 O O . ASP A 1 225 ? -10.938 -12.844 8.055 1 90.06 225 ASP A O 1
ATOM 1810 N N . PRO A 1 226 ? -10.836 -12.453 10.258 1 87.88 226 PRO A N 1
ATOM 1811 C CA . PRO A 1 226 ? -9.734 -13.414 10.43 1 87.88 226 PRO A CA 1
ATOM 1812 C C . PRO A 1 226 ? -10.109 -14.82 9.961 1 87.88 226 PRO A C 1
ATOM 1814 O O . PRO A 1 226 ? -9.219 -15.633 9.688 1 87.88 226 PRO A O 1
ATOM 1817 N N . SER A 1 227 ? -11.328 -15.102 9.906 1 89.88 227 SER A N 1
ATOM 1818 C CA . SER A 1 227 ? -11.758 -16.422 9.453 1 89.88 227 SER A CA 1
ATOM 1819 C C . SER A 1 227 ? -11.469 -16.609 7.969 1 89.88 227 SER A C 1
ATOM 1821 O O . SER A 1 227 ? -11.531 -17.734 7.457 1 89.88 227 SER A O 1
ATOM 1823 N N . THR A 1 228 ? -11.125 -15.547 7.332 1 91.56 228 THR A N 1
ATOM 1824 C CA . THR A 1 228 ? -10.859 -15.609 5.898 1 91.56 228 THR A CA 1
ATOM 1825 C C . THR A 1 228 ? -9.367 -15.438 5.621 1 91.56 228 THR A C 1
ATOM 1827 O O . THR A 1 228 ? -8.969 -15.148 4.488 1 91.56 228 THR A O 1
ATOM 1830 N N . ASP A 1 229 ? -8.586 -15.625 6.648 1 91.69 229 ASP A N 1
ATOM 1831 C CA . ASP A 1 229 ? -7.141 -15.539 6.469 1 91.69 229 ASP A CA 1
ATOM 1832 C C . ASP A 1 229 ? -6.652 -16.562 5.434 1 91.69 229 ASP A C 1
ATOM 1834 O O . ASP A 1 229 ? -7.266 -17.609 5.262 1 91.69 229 ASP A O 1
ATOM 1838 N N . VAL A 1 230 ? -5.57 -16.219 4.812 1 97.12 230 VAL A N 1
ATOM 1839 C CA . VAL A 1 230 ? -5.039 -17.062 3.754 1 97.12 230 VAL A CA 1
ATOM 1840 C C . VAL A 1 230 ? -3.613 -17.5 4.094 1 97.12 230 VAL A C 1
ATOM 1842 O O . VAL A 1 230 ? -3.051 -17.047 5.098 1 97.12 230 VAL A O 1
ATOM 1845 N N . SER A 1 231 ? -3.076 -18.422 3.371 1 97.12 231 SER A N 1
ATOM 1846 C CA . SER A 1 231 ? -1.693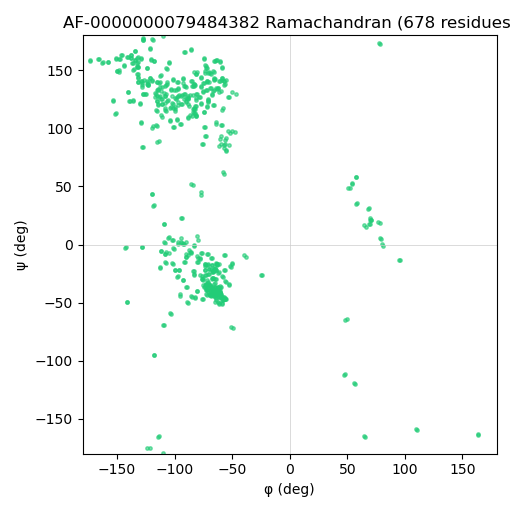 -18.875 3.473 1 97.12 231 SER A CA 1
ATOM 1847 C C . SER A 1 231 ? -1.001 -18.844 2.113 1 97.12 231 SER A C 1
ATOM 1849 O O . SER A 1 231 ? -1.613 -18.484 1.107 1 97.12 231 SER A O 1
ATOM 1851 N N . TYR A 1 232 ? 0.308 -19.172 2.121 1 98.06 232 TYR A N 1
ATOM 1852 C CA . TYR A 1 232 ? 1.081 -19.219 0.886 1 98.06 232 TYR A CA 1
ATOM 1853 C C . TYR A 1 232 ? 0.448 -20.172 -0.116 1 98.06 232 TYR A C 1
ATOM 1855 O O . TYR A 1 232 ? 0.648 -20.031 -1.325 1 98.06 232 TYR A O 1
ATOM 1863 N N . ARG A 1 233 ? -0.367 -21.125 0.339 1 97.31 233 ARG A N 1
ATOM 1864 C CA . ARG A 1 233 ? -0.966 -22.125 -0.525 1 97.31 233 ARG A CA 1
ATOM 1865 C C . ARG A 1 233 ? -1.968 -21.5 -1.489 1 97.31 233 ARG A C 1
ATOM 1867 O O . ARG A 1 233 ? -2.199 -22.031 -2.58 1 97.31 233 ARG A O 1
ATOM 1874 N N . ASN A 1 234 ? -2.57 -20.391 -1.052 1 97.56 234 ASN A N 1
ATOM 1875 C CA . ASN A 1 234 ? -3.494 -19.688 -1.934 1 97.56 234 ASN A CA 1
ATOM 1876 C C . ASN A 1 234 ? -2.775 -19.094 -3.143 1 97.56 234 ASN A C 1
ATOM 1878 O O . ASN A 1 234 ? -3.381 -18.906 -4.199 1 97.56 234 ASN A O 1
ATOM 1882 N N . PHE A 1 235 ? -1.484 -18.875 -3.002 1 97.88 235 PHE A N 1
ATOM 1883 C CA . PHE A 1 235 ? -0.755 -18.125 -4.023 1 97.88 235 PHE A CA 1
ATOM 1884 C C . PHE A 1 235 ? 0.16 -19.047 -4.816 1 97.88 235 PHE A C 1
ATOM 1886 O O . PHE A 1 235 ? 0.672 -18.672 -5.871 1 97.88 235 PHE A O 1
ATOM 1893 N N . ARG A 1 236 ? 0.413 -20.203 -4.344 1 96.94 236 ARG A N 1
ATOM 1894 C CA . ARG A 1 236 ? 1.069 -21.312 -5.031 1 96.94 236 ARG A CA 1
ATOM 1895 C C . ARG A 1 236 ? 2.447 -20.906 -5.539 1 96.94 236 ARG A C 1
ATOM 1897 O O . ARG A 1 236 ? 2.764 -21.094 -6.715 1 96.94 236 ARG A O 1
ATOM 1904 N N . PRO A 1 237 ? 3.336 -20.469 -4.66 1 98.31 237 PRO A N 1
ATOM 1905 C CA . PRO A 1 237 ? 4.688 -20.094 -5.09 1 98.31 237 PRO A CA 1
ATOM 1906 C C . PRO A 1 237 ? 5.555 -21.312 -5.41 1 98.31 237 PRO A C 1
ATOM 1908 O O . PRO A 1 237 ? 5.234 -22.438 -5.004 1 98.31 237 PRO A O 1
ATOM 1911 N N . SER A 1 238 ? 6.648 -21.062 -6.195 1 98 238 SER A N 1
ATOM 1912 C CA . SER A 1 238 ? 7.715 -22.047 -6.344 1 98 238 SER A CA 1
ATOM 1913 C C . SER A 1 238 ? 8.68 -22.016 -5.164 1 98 238 SER A C 1
ATOM 1915 O O . SER A 1 238 ? 9.156 -23.047 -4.703 1 98 238 SER A O 1
ATOM 1917 N N . ILE A 1 239 ? 8.953 -20.797 -4.727 1 98.75 239 ILE A N 1
ATOM 1918 C CA . ILE A 1 239 ? 9.852 -20.578 -3.6 1 98.75 239 ILE A CA 1
ATOM 1919 C C . ILE A 1 239 ? 9.195 -19.656 -2.588 1 98.75 239 ILE A C 1
ATOM 1921 O O . ILE A 1 239 ? 8.781 -18.547 -2.934 1 98.75 239 ILE A O 1
ATOM 1925 N N . LEU A 1 240 ? 9.055 -20.109 -1.427 1 98.88 240 LEU A N 1
ATOM 1926 C CA . LEU A 1 240 ? 8.656 -19.25 -0.314 1 98.88 240 LEU A CA 1
ATOM 1927 C C . LEU A 1 240 ? 9.883 -18.688 0.396 1 98.88 240 LEU A C 1
ATOM 1929 O O . LEU A 1 240 ? 10.781 -19.438 0.782 1 98.88 240 LEU A O 1
ATOM 1933 N N . LEU A 1 241 ? 9.898 -17.406 0.578 1 98.75 241 LEU A N 1
ATOM 1934 C CA . LEU A 1 241 ? 11.062 -16.703 1.098 1 98.75 241 LEU A CA 1
ATOM 1935 C C . LEU A 1 241 ? 10.875 -16.375 2.574 1 98.75 241 LEU A C 1
ATOM 1937 O O . LEU A 1 241 ? 9.781 -16.016 3.002 1 98.75 241 LEU A O 1
ATOM 1941 N N . ASP A 1 242 ? 11.953 -16.484 3.285 1 98.62 242 ASP A N 1
ATOM 1942 C CA . ASP A 1 242 ? 12.07 -15.875 4.605 1 98.62 242 ASP A CA 1
ATOM 1943 C C . ASP A 1 242 ? 12.875 -14.578 4.539 1 98.62 242 ASP A C 1
ATOM 1945 O O . ASP A 1 242 ? 14.102 -14.602 4.426 1 98.62 242 ASP A O 1
ATOM 1949 N N . VAL A 1 243 ? 12.18 -13.484 4.555 1 97.88 243 VAL A N 1
ATOM 1950 C CA . VAL A 1 243 ? 12.797 -12.164 4.469 1 97.88 243 VAL A CA 1
ATOM 1951 C C . VAL A 1 243 ? 12.312 -11.297 5.621 1 97.88 243 VAL A C 1
ATOM 1953 O O . VAL A 1 243 ? 11.398 -11.68 6.363 1 97.88 243 VAL A O 1
ATOM 1956 N N . ASN A 1 244 ? 12.82 -10.062 5.746 1 93.38 244 ASN A N 1
ATOM 1957 C CA . ASN A 1 244 ? 12.586 -9.25 6.938 1 93.38 244 ASN A CA 1
ATOM 1958 C C . ASN A 1 244 ? 11.414 -8.297 6.738 1 93.38 244 ASN A C 1
ATOM 1960 O O . ASN A 1 244 ? 10.844 -7.793 7.707 1 93.38 244 ASN A O 1
ATOM 1964 N N . MET A 1 245 ? 11.125 -8.031 5.523 1 94.06 245 MET A N 1
ATOM 1965 C CA . MET A 1 245 ? 10.07 -7.055 5.281 1 94.06 245 MET A CA 1
ATOM 1966 C C . MET A 1 245 ? 9.07 -7.578 4.254 1 94.06 245 MET A C 1
ATOM 1968 O O . MET A 1 245 ? 9.453 -8.273 3.311 1 94.06 245 MET A O 1
ATOM 1972 N N . PRO A 1 246 ? 7.801 -7.266 4.434 1 96.75 246 PRO A N 1
ATOM 1973 C CA . PRO A 1 246 ? 6.824 -7.633 3.404 1 96.75 246 PRO A CA 1
ATOM 1974 C C . PRO A 1 246 ? 7.141 -7.02 2.041 1 96.75 246 PRO A C 1
ATOM 1976 O O . PRO A 1 246 ? 7.676 -5.91 1.969 1 96.75 246 PRO A O 1
ATOM 1979 N N . PHE A 1 247 ? 6.902 -7.719 0.958 1 97.31 247 PHE A N 1
ATOM 1980 C CA . PHE A 1 247 ? 6.957 -7.301 -0.437 1 97.31 247 PHE A CA 1
ATOM 1981 C C . PHE A 1 247 ? 8.391 -7.031 -0.866 1 97.31 247 PHE A C 1
ATOM 1983 O O . PHE A 1 247 ? 8.633 -6.328 -1.851 1 97.31 247 PHE A O 1
ATOM 1990 N N . GLU A 1 248 ? 9.328 -7.543 -0.1 1 96.44 248 GLU A N 1
ATOM 1991 C CA . GLU A 1 248 ? 10.734 -7.449 -0.483 1 96.44 248 GLU A CA 1
ATOM 1992 C C . GLU A 1 248 ? 10.961 -7.984 -1.893 1 96.44 248 GLU A C 1
ATOM 1994 O O . GLU A 1 248 ? 11.773 -7.449 -2.645 1 96.44 248 GLU A O 1
ATOM 1999 N N . GLU A 1 249 ? 10.266 -8.953 -2.301 1 97.06 249 GLU A N 1
ATOM 2000 C CA . GLU A 1 249 ? 10.406 -9.633 -3.588 1 97.06 249 GLU A CA 1
ATOM 2001 C C . GLU A 1 249 ? 10.078 -8.695 -4.742 1 97.06 249 GLU A C 1
ATOM 2003 O O . GLU A 1 249 ? 10.461 -8.945 -5.887 1 97.06 249 GLU A O 1
ATOM 2008 N N . ASP A 1 250 ? 9.336 -7.633 -4.445 1 96.5 250 ASP A N 1
ATOM 2009 C CA . ASP A 1 250 ? 8.969 -6.676 -5.48 1 96.5 250 ASP A CA 1
ATOM 2010 C C . ASP A 1 250 ? 10.18 -5.852 -5.926 1 96.5 250 ASP A C 1
ATOM 2012 O O . ASP A 1 250 ? 10.125 -5.156 -6.938 1 96.5 250 ASP A O 1
ATOM 2016 N N . TYR A 1 251 ? 11.273 -5.984 -5.242 1 94.62 251 TYR A N 1
ATOM 2017 C CA . TYR A 1 251 ? 12.398 -5.082 -5.477 1 94.62 251 TYR A CA 1
ATOM 2018 C C . TYR A 1 251 ? 13.57 -5.828 -6.102 1 94.62 251 TYR A C 1
ATOM 2020 O O . TYR A 1 251 ? 14.578 -5.215 -6.469 1 94.62 251 TYR A O 1
ATOM 2028 N N . TRP A 1 252 ? 13.492 -7.09 -6.234 1 95.94 252 TRP A N 1
ATOM 2029 C CA . TRP A 1 252 ? 14.672 -7.867 -6.621 1 95.94 252 TRP A CA 1
ATOM 2030 C C . TRP A 1 252 ? 14.797 -7.949 -8.141 1 95.94 252 TRP A C 1
ATOM 2032 O O . TRP A 1 252 ? 14.094 -8.734 -8.781 1 95.94 252 TRP A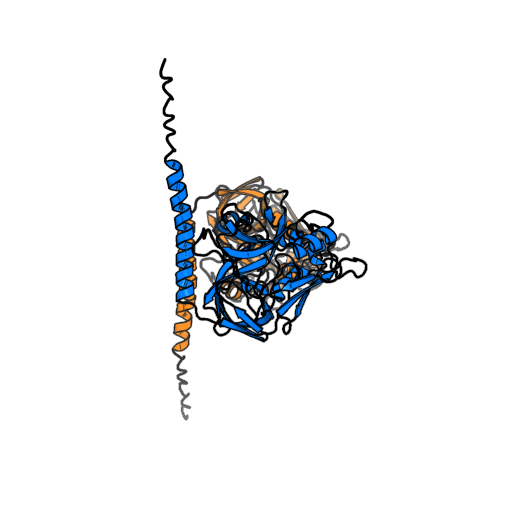 O 1
ATOM 2042 N N . ALA A 1 253 ? 15.734 -7.297 -8.648 1 94.19 253 ALA A N 1
ATOM 2043 C CA . ALA A 1 253 ? 15.969 -7.312 -10.094 1 94.19 253 ALA A CA 1
ATOM 2044 C C . ALA A 1 253 ? 16.625 -8.625 -10.523 1 94.19 253 ALA A C 1
ATOM 2046 O O . ALA A 1 253 ? 16.234 -9.211 -11.539 1 94.19 253 ALA A O 1
ATOM 2047 N N . ILE A 1 254 ? 17.609 -8.992 -9.812 1 95.44 254 ILE A N 1
ATOM 2048 C CA . ILE A 1 254 ? 18.297 -10.266 -9.992 1 95.44 254 ILE A CA 1
ATOM 2049 C C . ILE A 1 254 ? 18.391 -11 -8.656 1 95.44 254 ILE A C 1
ATOM 2051 O O . ILE A 1 254 ? 18.672 -10.391 -7.621 1 95.44 254 ILE A O 1
ATOM 2055 N N . MET A 1 255 ? 18.141 -12.258 -8.68 1 97.31 255 MET A N 1
ATOM 2056 C CA . MET A 1 255 ? 18.203 -13.086 -7.48 1 97.31 255 MET A CA 1
ATOM 2057 C C . MET A 1 255 ? 19.172 -14.242 -7.672 1 97.31 255 MET A C 1
ATOM 2059 O O . MET A 1 255 ? 19.188 -14.875 -8.734 1 97.31 255 MET A O 1
ATOM 2063 N N . LYS A 1 256 ? 19.938 -14.477 -6.664 1 97.69 256 LYS A N 1
ATOM 2064 C CA . LYS A 1 256 ? 20.859 -15.602 -6.656 1 97.69 256 LYS A CA 1
ATOM 2065 C C . LYS A 1 256 ? 20.641 -16.5 -5.441 1 97.69 256 LYS A C 1
ATOM 2067 O O . LYS A 1 256 ? 20.547 -16.016 -4.312 1 97.69 256 LYS A O 1
ATOM 2072 N N . ILE A 1 257 ? 20.531 -17.703 -5.691 1 98.19 257 ILE A N 1
ATOM 2073 C CA . ILE A 1 257 ? 20.531 -18.766 -4.684 1 98.19 257 ILE A CA 1
ATOM 2074 C C . ILE A 1 257 ? 21.531 -19.844 -5.07 1 98.19 257 ILE A C 1
ATOM 2076 O O . ILE A 1 257 ? 21.25 -20.688 -5.934 1 98.19 257 ILE A O 1
ATOM 2080 N N . GLY A 1 258 ? 22.641 -19.844 -4.383 1 95.31 258 GLY A N 1
ATOM 2081 C CA . GLY A 1 258 ? 23.688 -20.734 -4.859 1 95.31 258 GLY A CA 1
ATOM 2082 C C . GLY A 1 258 ? 24.078 -20.469 -6.301 1 95.31 258 GLY A C 1
ATOM 2083 O O . GLY A 1 258 ? 24.422 -19.344 -6.664 1 95.31 258 GLY A O 1
ATOM 2084 N N . ASP A 1 259 ? 23.891 -21.516 -7.121 1 94.25 259 ASP A N 1
ATOM 2085 C CA . ASP A 1 259 ? 24.266 -21.375 -8.523 1 94.25 259 ASP A CA 1
ATOM 2086 C C . ASP A 1 259 ? 23.094 -20.859 -9.359 1 94.25 259 ASP A C 1
ATOM 2088 O O . ASP A 1 259 ? 23.281 -20.453 -10.516 1 94.25 259 ASP A O 1
ATOM 2092 N N . LEU A 1 260 ? 22 -20.844 -8.789 1 97.69 260 LEU A N 1
ATOM 2093 C CA . LEU A 1 260 ? 20.828 -20.359 -9.508 1 97.69 260 LEU A CA 1
ATOM 2094 C C . LEU A 1 260 ? 20.844 -18.844 -9.617 1 97.69 260 LEU A C 1
ATOM 2096 O O . LEU A 1 260 ? 21.125 -18.141 -8.641 1 97.69 260 LEU A O 1
ATOM 2100 N N . GLU A 1 261 ? 20.625 -18.375 -10.781 1 96.5 261 GLU A N 1
ATOM 2101 C CA . GLU A 1 261 ? 20.422 -16.938 -11.008 1 96.5 261 GLU A CA 1
ATOM 2102 C C . GLU A 1 261 ? 19.141 -16.688 -11.789 1 96.5 261 GLU A C 1
ATOM 2104 O O . GLU A 1 261 ? 18.891 -17.328 -12.812 1 96.5 261 GLU A O 1
ATOM 2109 N N . THR A 1 262 ? 18.328 -15.812 -11.305 1 95.81 262 THR A N 1
ATOM 2110 C CA . THR A 1 262 ? 17.062 -15.484 -11.969 1 95.81 262 THR A CA 1
ATOM 2111 C C . THR A 1 262 ? 16.922 -13.969 -12.133 1 95.81 262 THR A C 1
ATOM 2113 O O . THR A 1 262 ? 17.609 -13.195 -11.461 1 95.81 262 THR A O 1
ATOM 2116 N N . GLU A 1 263 ? 16.078 -13.586 -13.047 1 93.12 263 GLU A N 1
ATOM 2117 C CA . GLU A 1 263 ? 15.789 -12.188 -13.328 1 93.12 263 GLU A CA 1
ATOM 2118 C C . GLU A 1 263 ? 14.297 -11.891 -13.18 1 93.12 263 GLU A C 1
ATOM 2120 O O . GLU A 1 263 ? 13.453 -12.672 -13.617 1 93.12 263 GLU A O 1
ATOM 2125 N N . PHE A 1 264 ? 14.07 -10.75 -12.617 1 94.69 264 PHE A N 1
ATOM 2126 C CA . PHE A 1 264 ? 12.688 -10.305 -12.461 1 94.69 264 PHE A CA 1
ATOM 2127 C C . PHE A 1 264 ? 12 -10.188 -13.82 1 94.69 264 PHE A C 1
ATOM 2129 O O . PHE A 1 264 ? 12.555 -9.617 -14.758 1 94.69 264 PHE A O 1
ATOM 2136 N N . LEU A 1 265 ? 10.812 -10.75 -13.883 1 92.06 265 LEU A N 1
ATOM 2137 C CA . LEU A 1 265 ? 10.008 -10.602 -15.094 1 92.06 265 LEU A CA 1
ATOM 2138 C C . LEU A 1 265 ? 8.891 -9.586 -14.883 1 92.06 265 LEU A C 1
ATOM 2140 O O . LEU A 1 265 ? 8.875 -8.539 -15.531 1 92.06 265 LEU A O 1
ATOM 2144 N N . GLN A 1 266 ? 8 -9.867 -13.859 1 93.44 266 GLN A N 1
ATOM 2145 C CA . GLN A 1 266 ? 6.895 -8.984 -13.508 1 93.44 266 GLN A CA 1
ATOM 2146 C C . GLN A 1 266 ? 6.289 -9.367 -12.164 1 93.44 266 GLN A C 1
ATOM 2148 O O . GLN A 1 266 ? 6.488 -10.484 -11.68 1 93.44 266 GLN A O 1
ATOM 2153 N N . ARG A 1 267 ? 5.598 -8.414 -11.57 1 96.25 267 ARG A N 1
ATOM 2154 C CA . ARG A 1 267 ? 4.781 -8.75 -10.406 1 96.25 267 ARG A CA 1
ATOM 2155 C C . ARG A 1 267 ? 3.574 -9.594 -10.812 1 96.25 267 ARG A C 1
ATOM 2157 O O . ARG A 1 267 ? 3.035 -9.43 -11.906 1 96.25 267 ARG A O 1
ATOM 2164 N N . CYS A 1 268 ? 3.16 -10.391 -10.016 1 97.06 268 CYS A N 1
ATOM 2165 C CA . CYS A 1 268 ? 2.139 -11.359 -10.398 1 97.06 268 CYS A CA 1
ATOM 2166 C C . CYS A 1 268 ? 0.741 -10.797 -10.188 1 97.06 268 CYS A C 1
ATOM 2168 O O . CYS A 1 268 ? 0.372 -10.438 -9.07 1 97.06 268 CYS A O 1
ATOM 2170 N N . VAL A 1 269 ? -0.013 -10.727 -11.234 1 96.38 269 VAL A N 1
ATOM 2171 C CA . VAL A 1 269 ? -1.424 -10.359 -11.164 1 96.38 269 VAL A CA 1
ATOM 2172 C C . VAL A 1 269 ? -2.229 -11.516 -10.57 1 96.38 269 VAL A C 1
ATOM 2174 O O . VAL A 1 269 ? -2.033 -12.672 -10.953 1 96.38 269 VAL A O 1
ATOM 2177 N N . ARG A 1 270 ? -3.061 -11.164 -9.641 1 95.69 270 ARG A N 1
ATOM 2178 C CA . ARG A 1 270 ? -3.797 -12.242 -8.984 1 95.69 270 ARG A CA 1
ATOM 2179 C C . ARG A 1 270 ? -5.254 -12.258 -9.422 1 95.69 270 ARG A C 1
ATOM 2181 O O . ARG A 1 270 ? -5.883 -11.203 -9.555 1 95.69 270 ARG A O 1
ATOM 2188 N N . CYS A 1 271 ? -5.723 -13.422 -9.609 1 92.69 271 CYS A N 1
ATOM 2189 C CA . CYS A 1 271 ? -7.094 -13.633 -10.07 1 92.69 271 CYS A CA 1
ATOM 2190 C C . CYS A 1 271 ? -7.922 -14.328 -8.992 1 92.69 271 CYS A C 1
ATOM 2192 O O . CYS A 1 271 ? -7.492 -14.438 -7.844 1 92.69 271 CYS A O 1
ATOM 2194 N N . VAL A 1 272 ? -9.062 -14.836 -9.375 1 93.94 272 VAL A N 1
ATOM 2195 C CA . VAL A 1 272 ? -10.062 -15.344 -8.445 1 93.94 272 VAL A CA 1
ATOM 2196 C C . VAL A 1 272 ? -9.594 -16.672 -7.859 1 93.94 272 VAL A C 1
ATOM 2198 O O . VAL A 1 272 ? -10.133 -17.141 -6.852 1 93.94 272 VAL A O 1
ATOM 2201 N N . LEU A 1 273 ? -8.633 -17.328 -8.445 1 94.19 273 LEU A N 1
ATOM 2202 C CA . LEU A 1 273 ? -8.141 -18.609 -7.965 1 94.19 273 LEU A CA 1
ATOM 2203 C C . LEU A 1 273 ? -7.695 -18.516 -6.512 1 94.19 273 LEU A C 1
ATOM 2205 O O . LEU A 1 273 ? -7.879 -19.453 -5.73 1 94.19 273 LEU A O 1
ATOM 2209 N N . ILE A 1 274 ? -7.172 -17.359 -6.066 1 96.62 274 ILE A N 1
ATOM 2210 C CA . ILE A 1 274 ? -6.598 -17.219 -4.73 1 96.62 274 ILE A CA 1
ATOM 2211 C C . ILE A 1 274 ? -7.719 -17.125 -3.697 1 96.62 274 ILE A C 1
ATOM 2213 O O . ILE A 1 274 ? -7.461 -17.141 -2.49 1 96.62 274 ILE A O 1
ATOM 2217 N N . THR A 1 275 ? -8.93 -17.031 -4.191 1 96.88 275 THR A N 1
ATOM 2218 C CA . THR A 1 275 ? -10.07 -16.922 -3.277 1 96.88 275 THR A CA 1
ATOM 2219 C C . THR A 1 275 ? -10.641 -18.297 -2.957 1 96.88 275 THR A C 1
ATOM 2221 O O . THR A 1 275 ? -11.625 -18.422 -2.23 1 96.88 275 THR A O 1
ATOM 2224 N N . ILE A 1 276 ? -10.07 -19.328 -3.504 1 96.38 276 ILE A N 1
ATOM 2225 C CA . ILE A 1 276 ? -10.484 -20.703 -3.211 1 96.38 276 ILE A CA 1
ATOM 2226 C C . ILE A 1 276 ? -9.703 -21.219 -2.006 1 96.38 276 ILE A C 1
ATOM 2228 O O . ILE A 1 276 ? -8.477 -21.172 -1.982 1 96.38 276 ILE A O 1
ATOM 2232 N N . ASN A 1 277 ? -10.414 -21.688 -1.008 1 94.88 277 ASN A N 1
ATOM 2233 C CA . ASN A 1 277 ? -9.75 -22.312 0.13 1 94.88 277 ASN A CA 1
ATOM 2234 C C . ASN A 1 277 ? -9.07 -23.625 -0.269 1 94.88 277 ASN A C 1
ATOM 2236 O O . ASN A 1 277 ? -9.727 -24.562 -0.726 1 94.88 277 ASN A O 1
ATOM 2240 N N . PRO A 1 278 ? -7.82 -23.688 -0.099 1 94.12 278 PRO A N 1
ATOM 2241 C CA . PRO A 1 278 ? -7.098 -24.875 -0.598 1 94.12 278 PRO A CA 1
ATOM 2242 C C . PRO A 1 278 ? -7.457 -26.141 0.157 1 94.12 278 PRO A C 1
ATOM 2244 O O . PRO A 1 278 ? -7.184 -27.25 -0.323 1 94.12 278 PRO A O 1
ATOM 2247 N N . ASP A 1 279 ? -8.055 -26.031 1.344 1 91.75 279 ASP A N 1
ATOM 2248 C CA . ASP A 1 279 ? -8.375 -27.203 2.146 1 91.75 279 ASP A CA 1
ATOM 2249 C C . ASP A 1 279 ? -9.797 -27.688 1.874 1 91.75 279 ASP A C 1
ATOM 2251 O O . ASP A 1 279 ? -10.078 -28.891 1.965 1 91.75 279 ASP A O 1
ATOM 2255 N N . THR A 1 280 ? -10.68 -26.734 1.531 1 91.88 280 THR A N 1
ATOM 2256 C CA . THR A 1 280 ? -12.078 -27.109 1.424 1 91.88 280 THR A CA 1
ATOM 2257 C C . THR A 1 280 ? -12.555 -27.016 -0.023 1 91.88 280 THR A C 1
ATOM 2259 O O . THR A 1 280 ? -13.602 -27.562 -0.373 1 91.88 280 THR A O 1
ATOM 2262 N N . GLY A 1 281 ? -11.805 -26.266 -0.836 1 92.19 281 GLY A N 1
ATOM 2263 C CA . GLY A 1 281 ? -12.219 -26.062 -2.217 1 92.19 281 GLY A CA 1
ATOM 2264 C C . GLY A 1 281 ? -13.32 -25.031 -2.371 1 92.19 281 GLY A C 1
ATOM 2265 O O . GLY A 1 281 ? -13.781 -24.766 -3.482 1 92.19 281 GLY A O 1
ATOM 2266 N N . VAL A 1 282 ? -13.672 -24.391 -1.279 1 92.81 282 VAL A N 1
ATOM 2267 C CA . VAL A 1 282 ? -14.75 -23.406 -1.315 1 92.81 282 VAL A CA 1
ATOM 2268 C C . VAL A 1 282 ? -14.227 -22.094 -1.885 1 92.81 282 VAL A C 1
ATOM 2270 O O . VAL A 1 282 ? -13.211 -21.562 -1.42 1 92.81 282 VAL A O 1
ATOM 2273 N N . LYS A 1 283 ? -14.93 -21.641 -2.869 1 92.69 283 LYS A N 1
ATOM 2274 C CA . LYS A 1 283 ? -14.609 -20.375 -3.516 1 92.69 283 LYS A CA 1
ATOM 2275 C C . LYS A 1 283 ? -15.461 -19.234 -2.951 1 92.69 283 LYS A C 1
ATOM 2277 O O . LYS A 1 283 ? -16.688 -19.281 -3.045 1 92.69 283 LYS A O 1
ATOM 2282 N N . THR A 1 284 ? -14.844 -18.266 -2.416 1 88.44 284 THR A N 1
ATOM 2283 C CA . THR A 1 284 ? -15.609 -17.172 -1.824 1 88.44 284 THR A CA 1
ATOM 2284 C C . THR A 1 284 ? -15.734 -16 -2.807 1 88.44 284 THR A C 1
ATOM 2286 O O . THR A 1 284 ? -16.641 -15.18 -2.684 1 88.44 284 THR A O 1
ATOM 2289 N N . ASP A 1 285 ? -14.812 -15.852 -3.682 1 85.31 285 ASP A N 1
ATOM 2290 C CA . ASP A 1 285 ? -14.703 -14.766 -4.652 1 85.31 285 ASP A CA 1
ATOM 2291 C C . ASP A 1 285 ? -14.492 -13.422 -3.951 1 85.31 285 ASP A C 1
ATOM 2293 O O . ASP A 1 285 ? -14.789 -12.367 -4.516 1 85.31 285 ASP A O 1
ATOM 2297 N N . LYS A 1 286 ? -14.125 -13.469 -2.766 1 93.31 286 LYS A N 1
ATOM 2298 C CA . LYS A 1 286 ? -13.906 -12.25 -1.991 1 93.31 286 LYS A CA 1
ATOM 2299 C C . LYS A 1 286 ? -12.453 -12.141 -1.531 1 93.31 286 LYS A C 1
ATOM 2301 O O . LYS A 1 286 ? -11.602 -11.641 -2.266 1 93.31 286 LYS A O 1
ATOM 2306 N N . GLU A 1 287 ? -12.242 -12.609 -0.281 1 94.56 287 GLU A N 1
ATOM 2307 C CA . GLU A 1 287 ? -10.867 -12.508 0.201 1 94.56 287 GLU A CA 1
ATOM 2308 C C . GLU A 1 287 ? -9.984 -13.594 -0.406 1 94.56 287 GLU A C 1
ATOM 2310 O O . GLU A 1 287 ? -10.453 -14.703 -0.671 1 94.56 287 GLU A O 1
ATOM 2315 N N . PRO A 1 288 ? -8.742 -13.297 -0.702 1 97 288 PRO A N 1
ATOM 2316 C CA . PRO A 1 288 ? -7.996 -12.102 -0.311 1 97 288 PRO A CA 1
ATOM 2317 C C . PRO A 1 288 ? -8.031 -11.008 -1.375 1 97 288 PRO A C 1
ATOM 2319 O O . PRO A 1 288 ? -7.422 -9.945 -1.201 1 97 288 PRO A O 1
ATOM 2322 N N . LEU A 1 289 ? -8.734 -11.219 -2.459 1 96.62 289 LEU A N 1
ATOM 2323 C CA . LEU A 1 289 ? -8.727 -10.305 -3.592 1 96.62 289 LEU A CA 1
ATOM 2324 C C . LEU A 1 289 ? -9.281 -8.938 -3.188 1 96.62 289 LEU A C 1
ATOM 2326 O O . LEU A 1 289 ? -8.75 -7.902 -3.605 1 96.62 289 LEU A O 1
ATOM 2330 N N . THR A 1 290 ? -10.32 -8.906 -2.381 1 95.88 290 THR A N 1
ATOM 2331 C CA . THR A 1 290 ? -10.953 -7.668 -1.933 1 95.88 290 THR A CA 1
ATOM 2332 C C . THR A 1 290 ? -9.945 -6.777 -1.211 1 95.88 290 THR A C 1
ATOM 2334 O O . THR A 1 290 ? -9.852 -5.582 -1.487 1 95.88 290 THR A O 1
ATOM 2337 N N . THR A 1 291 ? -9.211 -7.34 -0.329 1 96.81 291 THR A N 1
ATOM 2338 C CA . THR A 1 291 ? -8.219 -6.582 0.427 1 96.81 291 T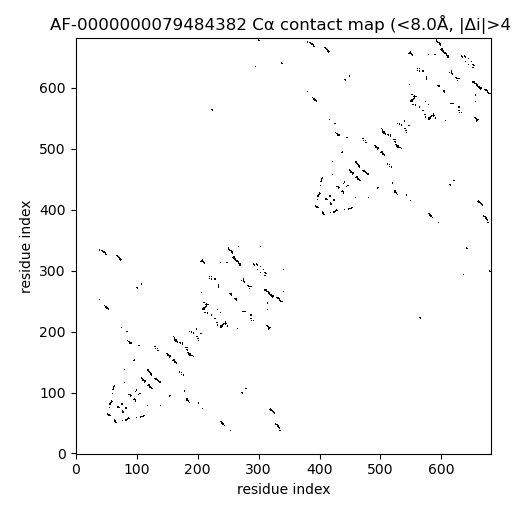HR A CA 1
ATOM 2339 C C . THR A 1 291 ? -7.062 -6.164 -0.472 1 96.81 291 THR A C 1
ATOM 2341 O O . THR A 1 291 ? -6.613 -5.016 -0.419 1 96.81 291 THR A O 1
ATOM 2344 N N . LEU A 1 292 ? -6.586 -7.066 -1.336 1 97.94 292 LEU A N 1
ATOM 2345 C CA . LEU A 1 292 ? -5.469 -6.766 -2.225 1 97.94 292 LEU A CA 1
ATOM 2346 C C . LEU A 1 292 ? -5.805 -5.59 -3.139 1 97.94 292 LEU A C 1
ATOM 2348 O O . LEU A 1 292 ? -4.938 -4.762 -3.436 1 97.94 292 LEU A O 1
ATOM 2352 N N . ARG A 1 293 ? -7.008 -5.477 -3.57 1 96.12 293 ARG A N 1
ATOM 2353 C CA . ARG A 1 293 ? -7.43 -4.41 -4.473 1 96.12 293 ARG A CA 1
ATOM 2354 C C . ARG A 1 293 ? -7.348 -3.049 -3.787 1 96.12 293 ARG A C 1
ATOM 2356 O O . ARG A 1 293 ? -7.285 -2.014 -4.453 1 96.12 293 ARG A O 1
ATOM 2363 N N . LYS A 1 294 ? -7.352 -3.078 -2.518 1 95.06 294 LYS A N 1
ATOM 2364 C CA . LYS A 1 294 ? -7.367 -1.826 -1.767 1 95.06 294 LYS A CA 1
ATOM 2365 C C . LYS A 1 294 ? -5.961 -1.258 -1.617 1 95.06 294 LYS A C 1
ATOM 2367 O O . LYS A 1 294 ? -5.785 -0.044 -1.482 1 95.06 294 LYS A O 1
ATOM 2372 N N . TYR A 1 295 ? -4.902 -2.152 -1.667 1 95.12 295 TYR A N 1
ATOM 2373 C CA . TYR A 1 295 ? -3.627 -1.543 -1.312 1 95.12 295 TYR A CA 1
ATOM 2374 C C . TYR A 1 295 ? -2.494 -2.115 -2.158 1 95.12 295 TYR A C 1
ATOM 2376 O O . TYR A 1 295 ? -1.351 -1.666 -2.061 1 95.12 295 TYR A O 1
ATOM 2384 N N . ARG A 1 296 ? -2.795 -3.1 -3.035 1 97.31 296 ARG A N 1
ATOM 2385 C CA . ARG A 1 296 ? -1.74 -3.697 -3.848 1 97.31 296 ARG A CA 1
ATOM 2386 C C . ARG A 1 296 ? -1.997 -3.465 -5.332 1 97.31 296 ARG A C 1
ATOM 2388 O O . ARG A 1 296 ? -1.771 -4.355 -6.156 1 97.31 296 ARG A O 1
ATOM 2395 N N . ILE A 1 297 ? -2.557 -2.365 -5.672 1 95.62 297 ILE A N 1
ATOM 2396 C CA . ILE A 1 297 ? -2.652 -1.902 -7.051 1 95.62 297 ILE A CA 1
ATOM 2397 C C . ILE A 1 297 ? -1.524 -0.915 -7.344 1 95.62 297 ILE A C 1
ATOM 2399 O O . ILE A 1 297 ? -1.254 -0.017 -6.543 1 95.62 297 ILE A O 1
ATOM 2403 N N . ASP A 1 298 ? -0.781 -1.159 -8.422 1 94.56 298 ASP A N 1
ATOM 2404 C CA . ASP A 1 298 ? 0.188 -0.167 -8.875 1 94.56 298 ASP A CA 1
ATOM 2405 C C . ASP A 1 298 ? -0.51 1.013 -9.547 1 94.56 298 ASP A C 1
ATOM 2407 O O . ASP A 1 298 ? -1.041 0.878 -10.656 1 94.56 298 ASP A O 1
ATOM 2411 N N . ARG A 1 299 ? -0.464 2.145 -9 1 91.19 299 ARG A N 1
ATOM 2412 C CA . ARG A 1 299 ? -1.247 3.285 -9.461 1 91.19 299 ARG A CA 1
ATOM 2413 C C . ARG A 1 299 ? -0.39 4.242 -10.289 1 91.19 299 ARG A C 1
ATOM 2415 O O . ARG A 1 299 ? -0.833 5.336 -10.633 1 91.19 299 ARG A O 1
ATOM 2422 N N . SER A 1 300 ? 0.833 3.867 -10.523 1 88.44 300 SER A N 1
ATOM 2423 C CA . SER A 1 300 ? 1.641 4.633 -11.469 1 88.44 300 SER A CA 1
ATOM 2424 C C . SER A 1 300 ? 1.079 4.535 -12.883 1 88.44 300 SER A C 1
ATOM 2426 O O . SER A 1 300 ? 0.305 3.625 -13.188 1 88.44 300 SER A O 1
ATOM 2428 N N . GLU A 1 301 ? 1.408 5.492 -13.703 1 84.25 301 GLU A N 1
ATOM 2429 C CA . GLU A 1 301 ? 0.945 5.453 -15.086 1 84.25 301 GLU A CA 1
ATOM 2430 C C . GLU A 1 301 ? 1.396 4.172 -15.781 1 84.25 301 GLU A C 1
ATOM 2432 O O . GLU A 1 301 ? 0.6 3.508 -16.453 1 84.25 301 GLU A O 1
ATOM 2437 N N . GLU A 1 302 ? 2.646 3.807 -15.594 1 87.81 302 GLU A N 1
ATOM 2438 C CA . GLU A 1 302 ? 3.184 2.592 -16.203 1 87.81 302 GLU A CA 1
ATOM 2439 C C . GLU A 1 302 ? 2.535 1.345 -15.602 1 87.81 302 GLU A C 1
ATOM 2441 O O . GLU A 1 302 ? 2.285 0.37 -16.312 1 87.81 302 GLU A O 1
ATOM 2446 N N . GLY A 1 303 ? 2.318 1.387 -14.297 1 91.62 303 GLY A N 1
ATOM 2447 C CA . GLY A 1 303 ? 1.665 0.271 -13.633 1 91.62 303 GLY A CA 1
ATOM 2448 C C . GLY A 1 303 ? 0.25 0.031 -14.125 1 91.62 303 GLY A C 1
ATOM 2449 O O . GLY A 1 303 ? -0.144 -1.113 -14.359 1 91.62 303 GLY A O 1
ATOM 2450 N N . ILE A 1 304 ? -0.447 1.146 -14.32 1 91.38 304 ILE A N 1
ATOM 2451 C CA . ILE A 1 304 ? -1.816 1.044 -14.812 1 91.38 304 ILE A CA 1
ATOM 2452 C C . ILE A 1 304 ? -1.812 0.497 -16.234 1 91.38 304 ILE A C 1
ATOM 2454 O O . ILE A 1 304 ? -2.631 -0.36 -16.594 1 91.38 304 ILE A O 1
ATOM 2458 N N . ALA A 1 305 ? -0.905 1.02 -17 1 91.44 305 ALA A N 1
ATOM 2459 C CA . ALA A 1 305 ? -0.816 0.563 -18.391 1 91.44 305 ALA A CA 1
ATOM 2460 C C . ALA A 1 305 ? -0.473 -0.922 -18.453 1 91.44 305 ALA A C 1
ATOM 2462 O O . ALA A 1 305 ? -1.047 -1.662 -19.266 1 91.44 305 ALA A O 1
ATOM 2463 N N . LYS A 1 306 ? 0.326 -1.345 -17.594 1 91.12 306 LYS A N 1
ATOM 2464 C CA . LYS A 1 306 ? 0.849 -2.707 -17.656 1 91.12 306 LYS A CA 1
ATOM 2465 C C . LYS A 1 306 ? -0.108 -3.693 -16.984 1 91.12 306 LYS A C 1
ATOM 2467 O O . LYS A 1 306 ? -0.366 -4.773 -17.531 1 91.12 306 LYS A O 1
ATOM 2472 N N . TYR A 1 307 ? -0.612 -3.338 -15.836 1 95.69 307 TYR A N 1
ATOM 2473 C CA . TYR A 1 307 ? -1.32 -4.312 -15.008 1 95.69 307 TYR A CA 1
ATOM 2474 C C . TYR A 1 307 ? -2.818 -4.031 -15 1 95.69 307 TYR A C 1
ATOM 2476 O O . TYR A 1 307 ? -3.594 -4.789 -14.414 1 95.69 307 TYR A O 1
ATOM 2484 N N . ARG A 1 308 ? -3.236 -2.902 -15.578 1 94.81 308 ARG A N 1
ATOM 2485 C CA . ARG A 1 308 ? -4.641 -2.541 -15.75 1 94.81 308 ARG A CA 1
ATOM 2486 C C . ARG A 1 308 ? -5.363 -2.498 -14.414 1 94.81 308 ARG A C 1
ATOM 2488 O O . ARG A 1 308 ? -6.465 -3.037 -14.273 1 94.81 308 ARG A O 1
ATOM 2495 N N . ARG A 1 309 ? -4.715 -2.088 -13.398 1 93.12 309 ARG A N 1
ATOM 2496 C CA . ARG A 1 309 ? -5.262 -1.861 -12.062 1 93.12 309 ARG A CA 1
ATOM 2497 C C . ARG A 1 309 ? -5.613 -3.18 -11.383 1 93.12 309 ARG A C 1
ATOM 2499 O O . ARG A 1 309 ? -6.516 -3.23 -10.547 1 93.12 309 ARG A O 1
ATOM 2506 N N . GLN A 1 310 ? -5.039 -4.238 -11.812 1 96.25 310 GLN A N 1
ATOM 2507 C CA . GLN A 1 310 ? -5.23 -5.52 -11.141 1 96.25 310 GLN A CA 1
ATOM 2508 C C . GLN A 1 310 ? -4.324 -5.648 -9.922 1 96.25 310 GLN A C 1
ATOM 2510 O O . GLN A 1 310 ? -3.23 -5.078 -9.891 1 96.25 310 GLN A O 1
ATOM 2515 N N . PRO A 1 311 ? -4.844 -6.348 -8.898 1 97.44 311 PRO A N 1
ATOM 2516 C CA . PRO A 1 311 ? -4.016 -6.512 -7.703 1 97.44 311 PRO A CA 1
ATOM 2517 C C . PRO A 1 311 ? -2.766 -7.352 -7.961 1 97.44 311 PRO A C 1
ATOM 2519 O O . PRO A 1 311 ? -2.812 -8.312 -8.727 1 97.44 311 PRO A O 1
ATOM 2522 N N . LEU A 1 312 ? -1.658 -6.949 -7.332 1 98.19 312 LEU A N 1
ATOM 2523 C CA . LEU A 1 312 ? -0.357 -7.582 -7.523 1 98.19 312 LEU A CA 1
ATOM 2524 C C . LEU A 1 312 ? 0.138 -8.211 -6.227 1 98.19 312 LEU A C 1
ATOM 2526 O O . LEU A 1 312 ? 0.109 -7.57 -5.172 1 98.19 312 LEU A O 1
ATOM 2530 N N . PHE A 1 313 ? 0.56 -9.484 -6.254 1 98.44 313 PHE A N 1
ATOM 2531 C CA . PHE A 1 313 ? 1.076 -10.195 -5.09 1 98.44 313 PHE A CA 1
ATOM 2532 C C . PHE A 1 313 ? 2.041 -11.297 -5.516 1 98.44 313 PHE A C 1
ATOM 2534 O O . PHE A 1 313 ? 1.678 -12.18 -6.293 1 98.44 313 PHE A O 1
ATOM 2541 N N . SER A 1 314 ? 3.293 -11.266 -5.004 1 98.25 314 SER A N 1
ATOM 2542 C CA . SER A 1 314 ? 4.422 -12.109 -5.387 1 98.25 314 SER A CA 1
ATOM 2543 C C . SER A 1 314 ? 5.062 -11.625 -6.684 1 98.25 314 SER A C 1
ATOM 2545 O O . SER A 1 314 ? 4.602 -10.648 -7.281 1 98.25 314 SER A O 1
ATOM 2547 N N . ALA A 1 315 ? 6.215 -12.258 -7.035 1 97.81 315 ALA A N 1
ATOM 2548 C CA . ALA A 1 315 ? 6.969 -11.836 -8.211 1 97.81 315 ALA A CA 1
ATOM 2549 C C . ALA A 1 315 ? 7.34 -13.031 -9.086 1 97.81 315 ALA A C 1
ATOM 2551 O O . ALA A 1 315 ? 7.711 -14.086 -8.578 1 97.81 315 ALA A O 1
ATOM 2552 N N . ASN A 1 316 ? 7.234 -12.82 -10.359 1 95.69 316 ASN A N 1
ATOM 2553 C CA . ASN A 1 316 ? 7.629 -13.812 -11.352 1 95.69 316 ASN A CA 1
ATOM 2554 C C . ASN A 1 316 ? 9.039 -13.555 -11.875 1 95.69 316 ASN A C 1
ATOM 2556 O O . ASN A 1 316 ? 9.398 -12.414 -12.164 1 95.69 316 ASN A O 1
ATOM 2560 N N . HIS A 1 317 ? 9.789 -14.648 -11.914 1 94.56 317 HIS A N 1
ATOM 2561 C CA . HIS A 1 317 ? 11.172 -14.562 -12.383 1 94.56 317 HIS A CA 1
ATOM 2562 C C . HIS A 1 317 ? 11.414 -15.516 -13.547 1 94.56 317 HIS A C 1
ATOM 2564 O O . HIS A 1 317 ? 10.781 -16.562 -13.633 1 94.56 317 HIS A O 1
ATOM 2570 N N . VAL A 1 318 ? 12.344 -15.133 -14.367 1 90.69 318 VAL A N 1
ATOM 2571 C CA . VAL A 1 318 ? 12.867 -16.016 -15.398 1 90.69 318 VAL A CA 1
ATOM 2572 C C . VAL A 1 318 ? 14.25 -16.516 -15 1 90.69 318 VAL A C 1
ATOM 2574 O O . VAL A 1 318 ? 14.969 -15.859 -14.242 1 90.69 318 VAL A O 1
ATOM 2577 N N . ILE A 1 319 ? 14.602 -17.641 -15.578 1 91.12 319 ILE A N 1
ATOM 2578 C CA . ILE A 1 319 ? 15.852 -18.281 -15.18 1 91.12 319 ILE A CA 1
ATOM 2579 C C . ILE A 1 319 ? 16.984 -17.797 -16.078 1 91.12 319 ILE A C 1
ATOM 2581 O O . ILE A 1 319 ? 16.906 -17.891 -17.297 1 91.12 319 ILE A O 1
ATOM 2585 N N . ARG A 1 320 ? 18.031 -17.281 -15.523 1 89.88 320 ARG A N 1
ATOM 2586 C CA . ARG A 1 320 ? 19.234 -16.875 -16.25 1 89.88 320 ARG A CA 1
ATOM 2587 C C . ARG A 1 320 ? 20.281 -17.984 -16.234 1 89.88 320 ARG A C 1
ATOM 2589 O O . ARG A 1 320 ? 20.938 -18.219 -17.25 1 89.88 320 ARG A O 1
ATOM 2596 N N . ARG A 1 321 ? 20.406 -18.547 -15.102 1 93.69 321 ARG A N 1
ATOM 2597 C CA . ARG A 1 321 ? 21.344 -19.656 -14.898 1 93.69 321 ARG A CA 1
ATOM 2598 C C . ARG A 1 321 ? 20.734 -20.734 -14.008 1 93.69 321 ARG A C 1
ATOM 2600 O O . ARG A 1 321 ? 20.328 -20.453 -12.875 1 93.69 321 ARG A O 1
ATOM 2607 N N . PRO A 1 322 ? 20.703 -21.922 -14.547 1 95.75 322 PRO A N 1
ATOM 2608 C CA . PRO A 1 322 ? 20.172 -23.016 -13.727 1 95.75 322 PRO A CA 1
ATOM 2609 C C . PRO A 1 322 ? 21.031 -23.281 -12.484 1 95.75 322 PRO A C 1
ATOM 2611 O O . PRO A 1 322 ? 22.188 -22.875 -12.43 1 95.75 322 PRO A O 1
ATOM 2614 N N . GLY A 1 323 ? 20.422 -23.906 -11.492 1 97.44 323 GLY A N 1
ATOM 2615 C CA . GLY A 1 323 ? 21.172 -24.203 -10.281 1 97.44 323 GLY A CA 1
ATOM 2616 C C . GLY A 1 323 ? 20.406 -25.062 -9.297 1 97.44 323 GLY A C 1
ATOM 2617 O O . GLY A 1 323 ? 19.172 -25.172 -9.383 1 97.44 323 GLY A O 1
ATOM 2618 N N . LYS A 1 324 ? 21.25 -25.703 -8.438 1 98.12 324 LYS A N 1
ATOM 2619 C CA . LYS A 1 324 ? 20.672 -26.469 -7.328 1 98.12 324 LYS A CA 1
ATOM 2620 C C . LYS A 1 324 ? 20.359 -25.562 -6.145 1 98.12 324 LYS A C 1
ATOM 2622 O O . LYS A 1 324 ? 21.156 -24.688 -5.797 1 98.12 324 LYS A O 1
ATOM 2627 N N . ILE A 1 325 ? 19.188 -25.781 -5.566 1 98.5 325 ILE A N 1
ATOM 2628 C CA . ILE A 1 325 ? 18.812 -24.984 -4.402 1 98.5 325 ILE A CA 1
ATOM 2629 C C . ILE A 1 325 ? 18.25 -25.891 -3.316 1 98.5 325 ILE A C 1
ATOM 2631 O O . ILE A 1 325 ? 17.812 -27.016 -3.598 1 98.5 325 ILE A O 1
ATOM 2635 N N . TYR A 1 326 ? 18.266 -25.406 -2.064 1 98.56 326 TYR A N 1
ATOM 2636 C CA . TYR A 1 326 ? 17.719 -26.172 -0.949 1 98.56 326 TYR A CA 1
ATOM 2637 C C . TYR A 1 326 ? 17.141 -25.234 0.113 1 98.56 326 TYR A C 1
ATOM 2639 O O . TYR A 1 326 ? 17.484 -24.047 0.157 1 98.56 326 TYR A O 1
ATOM 2647 N N . VAL A 1 327 ? 16.297 -25.766 0.915 1 98.69 327 VAL A N 1
ATOM 2648 C CA . VAL A 1 327 ? 15.664 -25.031 1.996 1 98.69 327 VAL A CA 1
ATOM 2649 C C . VAL A 1 327 ? 16.719 -24.547 2.984 1 98.69 327 VAL A C 1
ATOM 2651 O O . VAL A 1 327 ? 17.641 -25.297 3.336 1 98.69 327 VAL A O 1
ATOM 2654 N N . GLY A 1 328 ? 16.625 -23.297 3.389 1 98.44 328 GLY A N 1
ATOM 2655 C CA . GLY A 1 328 ? 17.547 -22.719 4.355 1 98.44 328 GLY A CA 1
ATOM 2656 C C . GLY A 1 328 ? 18.703 -21.969 3.707 1 98.44 328 GLY A C 1
ATOM 2657 O O . GLY A 1 328 ? 19.422 -21.234 4.375 1 98.44 328 GLY A O 1
ATOM 2658 N N . GLN A 1 329 ? 18.859 -22.156 2.457 1 98.19 329 GLN A N 1
ATOM 2659 C CA . GLN A 1 329 ? 19.953 -21.516 1.742 1 98.19 329 GLN A CA 1
ATOM 2660 C C . GLN A 1 329 ? 19.781 -20 1.708 1 98.19 329 GLN A C 1
ATOM 2662 O O . GLN A 1 329 ? 18.656 -19.5 1.608 1 98.19 329 GLN A O 1
ATOM 2667 N N . SER A 1 330 ? 20.891 -19.297 1.682 1 98.25 330 SER A N 1
ATOM 2668 C CA . SER A 1 330 ? 20.875 -17.828 1.641 1 98.25 330 SER A CA 1
ATOM 2669 C C . SER A 1 330 ? 20.453 -17.328 0.264 1 98.25 330 SER A C 1
ATOM 2671 O O . SER A 1 330 ? 20.812 -17.922 -0.756 1 98.25 330 SER A O 1
ATOM 2673 N N . ILE A 1 331 ? 19.828 -16.219 0.256 1 98.44 331 ILE A N 1
ATOM 2674 C CA . ILE A 1 331 ? 19.391 -15.562 -0.972 1 98.44 331 ILE A CA 1
ATOM 2675 C C . ILE A 1 331 ? 20.094 -14.211 -1.104 1 98.44 331 ILE A C 1
ATOM 2677 O O . ILE A 1 331 ? 20.094 -13.406 -0.171 1 98.44 331 ILE A O 1
ATOM 2681 N N . GLU A 1 332 ? 20.703 -14.016 -2.211 1 97.69 332 GLU A N 1
ATOM 2682 C CA . GLU A 1 332 ? 21.266 -12.719 -2.564 1 97.69 332 GLU A CA 1
ATOM 2683 C C . GLU A 1 332 ? 20.5 -12.086 -3.727 1 97.69 332 GLU A C 1
ATOM 2685 O O . GLU A 1 332 ? 20.031 -12.789 -4.621 1 97.69 332 GLU A O 1
ATOM 2690 N N . ALA A 1 333 ? 20.406 -10.773 -3.672 1 96.44 333 ALA A N 1
ATOM 2691 C CA . ALA A 1 333 ? 19.719 -10.117 -4.777 1 96.44 333 ALA A CA 1
ATOM 2692 C C . ALA A 1 333 ? 20.266 -8.711 -5.008 1 96.44 333 ALA A C 1
ATOM 2694 O O . ALA A 1 333 ? 20.844 -8.102 -4.098 1 96.44 333 ALA A O 1
ATOM 2695 N N . ILE A 1 334 ? 20.203 -8.336 -6.25 1 94.75 334 ILE A N 1
ATOM 2696 C CA . ILE A 1 334 ? 20.328 -6.922 -6.578 1 94.75 334 ILE A CA 1
ATOM 2697 C C . ILE A 1 334 ? 18.984 -6.219 -6.375 1 94.75 334 ILE A C 1
ATOM 2699 O O . ILE A 1 334 ? 18.031 -6.453 -7.125 1 94.75 334 ILE A O 1
ATOM 2703 N N . ARG A 1 335 ? 18.906 -5.402 -5.395 1 92.06 335 ARG A N 1
ATOM 2704 C CA . ARG A 1 335 ? 17.672 -4.738 -4.988 1 92.06 335 ARG A CA 1
ATOM 2705 C C . ARG A 1 335 ? 17.5 -3.408 -5.711 1 92.06 335 ARG A C 1
ATOM 2707 O O . ARG A 1 335 ? 18.359 -2.531 -5.625 1 92.06 335 ARG A O 1
ATOM 2714 N N . ALA A 1 336 ? 16.438 -3.258 -6.395 1 89.5 336 ALA A N 1
ATOM 2715 C CA . ALA A 1 336 ? 16.125 -2.008 -7.078 1 89.5 336 ALA A CA 1
ATOM 2716 C C . ALA A 1 336 ? 15.719 -0.922 -6.086 1 89.5 336 ALA A C 1
ATOM 2718 O O . ALA A 1 336 ? 15.25 -1.223 -4.988 1 89.5 336 ALA A O 1
ATOM 2719 N N . PRO A 1 337 ? 15.914 0.336 -6.422 1 83.81 337 PRO A N 1
ATOM 2720 C CA . PRO A 1 337 ? 15.562 1.438 -5.523 1 83.81 337 PRO A CA 1
ATOM 2721 C C . PRO A 1 337 ? 14.047 1.606 -5.363 1 83.81 337 PRO A C 1
ATOM 2723 O O . PRO A 1 337 ? 13.594 2.227 -4.398 1 83.81 337 PRO A O 1
ATOM 2726 N N . ARG A 1 338 ? 13.281 1.087 -6.336 1 84.69 338 ARG A N 1
ATOM 2727 C CA . ARG A 1 338 ? 11.82 1.083 -6.312 1 84.69 338 ARG A CA 1
ATOM 2728 C C . ARG A 1 338 ? 11.273 -0.282 -6.711 1 84.69 338 ARG A C 1
ATOM 2730 O O . ARG A 1 338 ? 12.008 -1.124 -7.234 1 84.69 338 ARG A O 1
ATOM 2737 N N . GLU A 1 339 ? 10 -0.373 -6.418 1 87.75 339 GLU A N 1
ATOM 2738 C CA . GLU A 1 339 ? 9.375 -1.629 -6.82 1 87.75 339 GLU A CA 1
ATOM 2739 C C . GLU A 1 339 ? 9.531 -1.863 -8.32 1 87.75 339 GLU A C 1
ATOM 2741 O O . GLU A 1 339 ? 9.383 -0.935 -9.117 1 87.75 339 GLU A O 1
ATOM 2746 N N . MET A 1 340 ? 9.758 -3.039 -8.594 1 81.94 340 MET A N 1
ATOM 2747 C CA . MET A 1 340 ? 9.922 -3.414 -9.992 1 81.94 340 MET A CA 1
ATOM 2748 C C . MET A 1 340 ? 8.594 -3.377 -10.727 1 81.94 340 MET A C 1
ATOM 2750 O O . MET A 1 340 ? 7.531 -3.518 -10.117 1 81.94 340 MET A O 1
ATOM 2754 N N . LEU A 1 341 ? 8.727 -3.111 -12.031 1 82.5 341 LEU A N 1
ATOM 2755 C CA . LEU A 1 341 ? 7.539 -3.049 -12.875 1 82.5 341 LEU A CA 1
ATOM 2756 C C . LEU A 1 341 ? 7.438 -4.281 -13.766 1 82.5 341 LEU A C 1
ATOM 2758 O O . LEU A 1 341 ? 8.445 -4.746 -14.305 1 82.5 341 LEU A O 1
ATOM 2762 N N . MET B 1 1 ? 55 28.609 36.188 1 25.3 1 MET B N 1
ATOM 2763 C CA . MET B 1 1 ? 54.031 28.984 35.156 1 25.3 1 MET B CA 1
ATOM 2764 C C . MET B 1 1 ? 54.062 28.016 33.969 1 25.3 1 MET B C 1
ATOM 2766 O O . MET B 1 1 ? 54.688 28.297 32.938 1 25.3 1 MET B O 1
ATOM 2770 N N . GLN B 1 2 ? 54.281 26.812 34.219 1 29.95 2 GLN B N 1
ATOM 2771 C CA . GLN B 1 2 ? 54.562 25.75 33.219 1 29.95 2 GLN B CA 1
ATOM 2772 C C . GLN B 1 2 ? 53.344 25.547 32.312 1 29.95 2 GLN B C 1
ATOM 2774 O O . GLN B 1 2 ? 52.25 25.328 32.781 1 29.95 2 GLN B O 1
ATOM 2779 N N . ARG B 1 3 ? 53.5 26.062 31.047 1 31.45 3 ARG B N 1
ATOM 2780 C CA . ARG B 1 3 ? 52.562 26.109 29.906 1 31.45 3 ARG B CA 1
ATOM 2781 C C . ARG B 1 3 ? 52.188 24.688 29.484 1 31.45 3 ARG B C 1
ATOM 2783 O O . ARG B 1 3 ? 53.031 23.891 29.109 1 31.45 3 ARG B O 1
ATOM 2790 N N . LYS B 1 4 ? 51.219 24.109 30.109 1 35.09 4 LYS B N 1
ATOM 2791 C CA . LYS B 1 4 ? 50.688 22.766 29.812 1 35.09 4 LYS B CA 1
ATOM 2792 C C . LYS B 1 4 ? 50.344 22.625 28.344 1 35.09 4 LYS B C 1
ATOM 2794 O O . LYS B 1 4 ? 49.531 23.406 27.812 1 35.09 4 LYS B O 1
ATOM 2799 N N . MET B 1 5 ? 51.219 22.078 27.484 1 28.75 5 MET B N 1
ATOM 2800 C CA . MET B 1 5 ? 51.094 21.859 26.047 1 28.75 5 MET B CA 1
ATOM 2801 C C . MET B 1 5 ? 49.906 20.953 25.719 1 28.75 5 MET B C 1
ATOM 2803 O O . MET B 1 5 ? 49.812 19.844 26.234 1 28.75 5 MET B O 1
ATOM 2807 N N . VAL B 1 6 ? 48.781 21.484 25.438 1 30.64 6 VAL B N 1
ATOM 2808 C CA . VAL B 1 6 ? 47.562 20.766 25.031 1 30.64 6 VAL B CA 1
ATOM 2809 C C . VAL B 1 6 ? 47.844 19.984 23.75 1 30.64 6 VAL B C 1
ATOM 2811 O O . VAL B 1 6 ? 48.312 20.531 22.766 1 30.64 6 VAL B O 1
ATOM 2814 N N . PRO B 1 7 ? 48.031 18.688 23.859 1 28.28 7 PRO B N 1
ATOM 2815 C CA . PRO B 1 7 ? 48.312 17.938 22.641 1 28.28 7 PRO B CA 1
ATOM 2816 C C . PRO B 1 7 ? 47.219 18.078 21.594 1 28.28 7 PRO B C 1
ATOM 2818 O O . PRO B 1 7 ? 46.031 18.141 21.938 1 28.28 7 PRO B O 1
ATOM 2821 N N . LYS B 1 8 ? 47.531 18.656 20.391 1 28.95 8 LYS B N 1
ATOM 2822 C CA . LYS B 1 8 ? 46.75 18.797 19.188 1 28.95 8 LYS B CA 1
ATOM 2823 C C . LYS B 1 8 ? 46.25 17.453 18.688 1 28.95 8 LYS B C 1
ATOM 2825 O O . LYS B 1 8 ? 47.031 16.562 18.344 1 28.95 8 LYS B O 1
ATOM 2830 N N . LEU B 1 9 ? 45.125 16.875 19.266 1 29 9 LEU B N 1
ATOM 2831 C CA . LEU B 1 9 ? 44.594 15.641 18.719 1 29 9 LEU B CA 1
ATOM 2832 C C . LEU B 1 9 ? 44.25 15.805 17.25 1 29 9 LEU B C 1
ATOM 2834 O O . LEU B 1 9 ? 43.375 16.609 16.891 1 29 9 LEU B O 1
ATOM 2838 N N . SER B 1 10 ? 45.188 15.633 16.344 1 28.7 10 SER B N 1
ATOM 2839 C CA . SER B 1 10 ? 44.969 15.562 14.906 1 28.7 10 SER B CA 1
ATOM 2840 C C . SER B 1 10 ? 44 14.43 14.562 1 28.7 10 SER B C 1
ATOM 2842 O O . SER B 1 10 ? 44.344 13.258 14.609 1 28.7 10 SER B O 1
ATOM 2844 N N . ALA B 1 11 ? 42.812 14.523 15.039 1 33.03 11 ALA B N 1
ATOM 2845 C CA . ALA B 1 11 ? 41.875 13.5 14.586 1 33.03 11 ALA B CA 1
ATOM 2846 C C . ALA B 1 11 ? 41.781 13.461 13.062 1 33.03 11 ALA B C 1
ATOM 2848 O O . ALA B 1 11 ? 41.406 14.445 12.43 1 33.03 11 ALA B O 1
ATOM 2849 N N . SER B 1 12 ? 42.594 12.633 12.445 1 30.23 12 SER B N 1
ATOM 2850 C CA . SER B 1 12 ? 42.5 12.312 11.023 1 30.23 12 SER B CA 1
ATOM 2851 C C . SER B 1 12 ? 41.125 11.781 10.672 1 30.23 12 SER B C 1
ATOM 2853 O O . SER B 1 12 ? 40.656 10.773 11.227 1 30.23 12 SER B O 1
ATOM 2855 N N . ILE B 1 13 ? 40.25 12.68 10.398 1 33.84 13 ILE B N 1
ATOM 2856 C CA . ILE B 1 13 ? 38.969 12.266 9.828 1 33.84 13 ILE B CA 1
ATOM 2857 C C . ILE B 1 13 ? 39.188 11.297 8.672 1 33.84 13 ILE B C 1
ATOM 2859 O O . ILE B 1 13 ? 39.906 11.617 7.715 1 33.84 13 ILE B O 1
ATOM 2863 N N . PRO B 1 14 ? 39.094 10.023 8.953 1 33.81 14 PRO B N 1
ATOM 2864 C CA . PRO B 1 14 ? 39.312 9.07 7.871 1 33.81 14 PRO B CA 1
ATOM 2865 C C . PRO B 1 14 ? 38.562 9.414 6.602 1 33.81 14 PRO B C 1
ATOM 2867 O O . PRO B 1 14 ? 37.469 10.023 6.672 1 33.81 14 PRO B O 1
ATOM 2870 N N . SER B 1 15 ? 39.25 9.438 5.422 1 35.66 15 SER B N 1
ATOM 2871 C CA . SER B 1 15 ? 38.906 9.719 4.031 1 35.66 15 SER B CA 1
ATOM 2872 C C . SER B 1 15 ? 37.688 8.906 3.586 1 35.66 15 SER B C 1
ATOM 2874 O O . SER B 1 15 ? 37.156 9.125 2.5 1 35.66 15 SER B O 1
ATOM 2876 N N . SER B 1 16 ? 37.406 7.855 4.316 1 33.62 16 SER B N 1
ATOM 2877 C CA . SER B 1 16 ? 36.375 6.98 3.754 1 33.62 16 SER B CA 1
ATOM 2878 C C . SER B 1 16 ? 35 7.605 3.873 1 33.62 16 SER B C 1
ATOM 2880 O O . SER B 1 16 ? 34.031 7.082 3.32 1 33.62 16 SER B O 1
ATOM 2882 N N . ALA B 1 17 ? 34.812 8.547 4.699 1 34.16 17 ALA B N 1
ATOM 2883 C CA . ALA B 1 17 ? 33.5 9.164 4.84 1 34.16 17 ALA B CA 1
ATOM 2884 C C . ALA B 1 17 ? 33.156 10 3.611 1 34.16 17 ALA B C 1
ATOM 2886 O O . ALA B 1 17 ? 31.984 10.195 3.297 1 34.16 17 ALA B O 1
ATOM 2887 N N . VAL B 1 18 ? 34.188 10.453 2.936 1 34.41 18 VAL B N 1
ATOM 2888 C CA . VAL B 1 18 ? 33.938 11.344 1.812 1 34.41 18 VAL B CA 1
ATOM 2889 C C . VAL B 1 18 ? 33.312 10.555 0.66 1 34.41 18 VAL B C 1
ATOM 2891 O O . VAL B 1 18 ? 32.438 11.055 -0.048 1 34.41 18 VAL B O 1
ATOM 2894 N N . VAL B 1 19 ? 33.719 9.281 0.559 1 34.12 19 VAL B N 1
ATOM 2895 C CA . VAL B 1 19 ? 33.219 8.57 -0.615 1 34.12 19 VAL B CA 1
ATOM 2896 C C . VAL B 1 19 ? 31.75 8.195 -0.421 1 34.12 19 VAL B C 1
ATOM 2898 O O . VAL B 1 19 ? 30.984 8.188 -1.38 1 34.12 19 VAL B O 1
ATOM 2901 N N . ILE B 1 20 ? 31.344 8.008 0.796 1 35.31 20 ILE B N 1
ATOM 2902 C CA . ILE B 1 20 ? 29.953 7.656 1.014 1 35.31 20 ILE B CA 1
ATOM 2903 C C . ILE B 1 20 ? 29.062 8.883 0.785 1 35.31 20 ILE B C 1
ATOM 2905 O O . ILE B 1 20 ? 27.953 8.766 0.271 1 35.31 20 ILE B O 1
ATOM 2909 N N . GLY B 1 21 ? 29.594 10.047 0.882 1 35.06 21 GLY B N 1
ATOM 2910 C CA . GLY B 1 21 ? 28.875 11.289 0.667 1 35.06 21 GLY B CA 1
ATOM 2911 C C . GLY B 1 21 ? 28.562 11.547 -0.793 1 35.06 21 GLY B C 1
ATOM 2912 O O . GLY B 1 21 ? 27.484 12.07 -1.119 1 35.06 21 GLY B O 1
ATOM 2913 N N . LEU B 1 22 ? 29.438 11.141 -1.647 1 39.38 22 LEU B N 1
ATOM 2914 C CA . LEU B 1 22 ? 29.281 11.438 -3.066 1 39.38 22 LEU B CA 1
ATOM 2915 C C . LEU B 1 22 ? 28.234 10.539 -3.697 1 39.38 22 LEU B C 1
ATOM 2917 O O . LEU B 1 22 ? 27.484 10.977 -4.578 1 39.38 22 LEU B O 1
ATOM 2921 N N . GLY B 1 23 ? 28.047 9.328 -3.209 1 36.94 23 GLY B N 1
ATOM 2922 C CA . GLY B 1 23 ? 27.031 8.438 -3.768 1 36.94 23 GLY B CA 1
ATOM 2923 C C . GLY B 1 23 ? 25.625 8.828 -3.385 1 36.94 23 GLY B C 1
ATOM 2924 O O . GLY B 1 23 ? 24.703 8.734 -4.203 1 36.94 23 GLY B O 1
ATOM 2925 N N . THR B 1 24 ? 25.438 9.289 -2.197 1 41.78 24 THR B N 1
ATOM 2926 C CA . THR B 1 24 ? 24.125 9.781 -1.752 1 41.78 24 THR B CA 1
ATOM 2927 C C . THR B 1 24 ? 23.766 11.086 -2.467 1 41.78 24 THR B C 1
ATOM 2929 O O . THR B 1 24 ? 22.625 11.289 -2.854 1 41.78 24 THR B O 1
ATOM 2932 N N . VAL B 1 25 ? 24.75 11.828 -2.703 1 42.09 25 VAL B N 1
ATOM 2933 C CA . VAL B 1 25 ? 24.531 13.086 -3.414 1 42.09 25 VAL B CA 1
ATOM 2934 C C . VAL B 1 25 ? 24.188 12.797 -4.875 1 42.09 25 VAL B C 1
ATOM 2936 O O . VAL B 1 25 ? 23.297 13.422 -5.449 1 42.09 25 VAL B O 1
ATOM 2939 N N . ALA B 1 26 ? 24.766 11.797 -5.359 1 42.38 26 ALA B N 1
ATOM 2940 C CA . ALA B 1 26 ? 24.516 11.484 -6.766 1 42.38 26 ALA B CA 1
ATOM 2941 C C . ALA B 1 26 ? 23.125 10.891 -6.965 1 42.38 26 ALA B C 1
ATOM 2943 O O . ALA B 1 26 ? 22.422 11.234 -7.922 1 42.38 26 ALA B O 1
ATOM 2944 N N . THR B 1 27 ? 22.672 10.156 -6.047 1 44.34 27 THR B N 1
ATOM 2945 C CA . THR B 1 27 ? 21.344 9.586 -6.137 1 44.34 27 THR B CA 1
ATOM 2946 C C . THR B 1 27 ? 20.281 10.664 -5.938 1 44.34 27 THR B C 1
ATOM 2948 O O . THR B 1 27 ? 19.266 10.688 -6.645 1 44.34 27 THR B O 1
ATOM 2951 N N . VAL B 1 28 ? 20.609 11.547 -5.113 1 46.56 28 VAL B N 1
ATOM 2952 C CA . VAL B 1 28 ? 19.703 12.68 -4.91 1 46.56 28 VAL B CA 1
ATOM 2953 C C . VAL B 1 28 ? 19.734 13.586 -6.141 1 46.56 28 VAL B C 1
ATOM 2955 O O . VAL B 1 28 ? 18.672 14.023 -6.613 1 46.56 28 VAL B O 1
ATOM 2958 N N . ALA B 1 29 ? 20.875 13.734 -6.621 1 46.47 29 ALA B N 1
ATOM 2959 C CA . ALA B 1 29 ? 21.016 14.562 -7.816 1 46.47 29 ALA B CA 1
ATOM 2960 C C . ALA B 1 29 ? 20.328 13.906 -9.016 1 46.47 29 ALA B C 1
ATOM 2962 O O . ALA B 1 29 ? 19.656 14.578 -9.797 1 46.47 29 ALA B O 1
ATOM 2963 N N . ALA B 1 30 ? 20.438 12.68 -9.07 1 46.97 30 ALA B N 1
ATOM 2964 C CA . ALA B 1 30 ? 19.812 11.984 -10.188 1 46.97 30 ALA B CA 1
ATOM 2965 C C . ALA B 1 30 ? 18.297 11.977 -10.047 1 46.97 30 ALA B C 1
ATOM 2967 O O . ALA B 1 30 ? 17.578 12.219 -11.016 1 46.97 30 ALA B O 1
ATOM 2968 N N . SER B 1 31 ? 17.844 11.836 -8.891 1 51.12 31 SER B N 1
ATOM 2969 C CA . SER B 1 31 ? 16.406 11.93 -8.656 1 51.12 31 SER B CA 1
ATOM 2970 C C . SER B 1 31 ? 15.891 13.336 -8.953 1 51.12 31 SER B C 1
ATOM 2972 O O . SER B 1 31 ? 14.812 13.5 -9.523 1 51.12 31 SER B O 1
ATOM 2974 N N . TYR B 1 32 ? 16.75 14.242 -8.586 1 52.75 32 TYR B N 1
ATOM 2975 C CA . TYR B 1 32 ? 16.391 15.625 -8.891 1 52.75 32 TYR B CA 1
ATOM 2976 C C . TYR B 1 32 ? 16.422 15.875 -10.391 1 52.75 32 TYR B C 1
ATOM 2978 O O . TYR B 1 32 ? 15.539 16.562 -10.93 1 52.75 32 TYR B O 1
ATOM 2986 N N . ALA B 1 33 ? 17.391 15.312 -11.023 1 49.22 33 ALA B N 1
ATOM 2987 C CA . ALA B 1 33 ? 17.438 15.484 -12.477 1 49.22 33 ALA B CA 1
ATOM 2988 C C . ALA B 1 33 ? 16.25 14.82 -13.156 1 49.22 33 ALA B C 1
ATOM 2990 O O . ALA B 1 33 ? 15.664 15.383 -14.086 1 49.22 33 ALA B O 1
ATOM 2991 N N . VAL B 1 34 ? 15.93 13.711 -12.781 1 50.53 34 VAL B N 1
ATOM 2992 C CA . VAL B 1 34 ? 14.75 13.039 -13.32 1 50.53 34 VAL B CA 1
ATOM 2993 C C . VAL B 1 34 ? 13.5 13.867 -13.016 1 50.53 34 VAL B C 1
ATOM 2995 O O . VAL B 1 34 ? 12.648 14.062 -13.883 1 50.53 34 VAL B O 1
ATOM 2998 N N . TYR B 1 35 ? 13.492 14.406 -11.82 1 51.72 35 TYR B N 1
ATOM 2999 C CA . TYR B 1 35 ? 12.406 15.312 -11.477 1 51.72 35 TYR B CA 1
ATOM 3000 C C . TYR B 1 35 ? 12.352 16.5 -12.43 1 51.72 35 TYR B C 1
ATOM 3002 O O . TYR B 1 35 ? 11.289 16.812 -12.977 1 51.72 35 TYR B O 1
ATOM 3010 N N . GLN B 1 36 ? 13.477 17.078 -12.547 1 54.25 36 GLN B N 1
ATOM 3011 C CA . GLN B 1 36 ? 13.5 18.25 -13.43 1 54.25 36 GLN B CA 1
ATOM 3012 C C . GLN B 1 36 ? 13.078 17.859 -14.852 1 54.25 36 GLN B C 1
ATOM 3014 O O . GLN B 1 36 ? 12.344 18.609 -15.5 1 54.25 36 GLN B O 1
ATOM 3019 N N . HIS B 1 37 ? 13.547 16.781 -15.297 1 52.28 37 HIS B N 1
ATOM 3020 C CA . HIS B 1 37 ? 13.203 16.328 -16.641 1 52.28 37 HIS B CA 1
ATOM 3021 C C . HIS B 1 37 ? 11.711 16.047 -16.766 1 52.28 37 HIS B C 1
ATOM 3023 O O . HIS B 1 37 ? 11.078 16.453 -17.734 1 52.28 37 HIS B O 1
ATOM 3029 N N . VAL B 1 38 ? 11.164 15.461 -15.82 1 53.03 38 VAL B N 1
ATOM 3030 C CA . VAL B 1 38 ? 9.742 15.117 -15.859 1 53.03 38 VAL B CA 1
ATOM 3031 C C . VAL B 1 38 ? 8.906 16.391 -15.781 1 53.03 38 VAL B C 1
ATOM 3033 O O . VAL B 1 38 ? 7.984 16.594 -16.578 1 53.03 38 VAL B O 1
ATOM 3036 N N . VAL B 1 39 ? 9.32 17.281 -14.891 1 55.22 39 VAL B N 1
ATOM 3037 C CA . VAL B 1 39 ? 8.516 18.484 -14.656 1 55.22 39 VAL B CA 1
ATOM 3038 C C . VAL B 1 39 ? 8.578 19.375 -15.883 1 55.22 39 VAL B C 1
ATOM 3040 O O . VAL B 1 39 ? 7.586 20.031 -16.234 1 55.22 39 VAL B O 1
ATOM 3043 N N . ASN B 1 40 ? 9.719 19.328 -16.422 1 54.12 40 ASN B N 1
ATOM 3044 C CA . ASN B 1 40 ? 9.883 20.25 -17.547 1 54.12 40 ASN B CA 1
ATOM 3045 C C . ASN B 1 40 ? 9.117 19.75 -18.781 1 54.12 40 ASN B C 1
ATOM 3047 O O . ASN B 1 40 ? 8.719 20.562 -19.625 1 54.12 40 ASN B O 1
ATOM 3051 N N . ARG B 1 41 ? 8.938 18.453 -18.844 1 56.81 41 ARG B N 1
ATOM 3052 C CA . ARG B 1 41 ? 8.328 17.938 -20.062 1 56.81 41 ARG B CA 1
ATOM 3053 C C . ARG B 1 41 ? 6.871 17.547 -19.828 1 56.81 41 ARG B C 1
ATOM 3055 O O . ARG B 1 41 ? 6.121 17.312 -20.766 1 56.81 41 ARG B O 1
ATOM 3062 N N . ALA B 1 42 ? 6.559 17.625 -18.562 1 66.94 42 ALA B N 1
ATOM 3063 C CA . ALA B 1 42 ? 5.254 17.031 -18.297 1 66.94 42 ALA B CA 1
ATOM 3064 C C . ALA B 1 42 ? 4.145 18.062 -18.406 1 66.94 42 ALA B C 1
ATOM 3066 O O . ALA B 1 42 ? 4.383 19.266 -18.234 1 66.94 42 ALA B O 1
ATOM 3067 N N . LYS B 1 43 ? 3.092 17.703 -19.031 1 83.19 43 LYS B N 1
ATOM 3068 C CA . LYS B 1 43 ? 1.889 18.5 -19.25 1 83.19 43 LYS B CA 1
ATOM 3069 C C . LYS B 1 43 ? 0.965 18.453 -18.047 1 83.19 43 LYS B C 1
ATOM 3071 O O . LYS B 1 43 ? 0.857 17.406 -17.391 1 83.19 43 LYS B O 1
ATOM 3076 N N . PHE B 1 44 ? 0.43 19.672 -17.734 1 91.44 44 PHE B N 1
ATOM 3077 C CA . PHE B 1 44 ? -0.602 19.734 -16.703 1 91.44 44 PHE B CA 1
ATOM 3078 C C . PHE B 1 44 ? -1.846 18.969 -17.125 1 91.44 44 PHE B C 1
ATOM 3080 O O . PHE B 1 44 ? -2.252 19.031 -18.297 1 91.44 44 PHE B O 1
ATOM 3087 N N . LYS B 1 45 ? -2.381 18.203 -16.281 1 93.31 45 LYS B N 1
ATOM 3088 C CA . LYS B 1 45 ? -3.639 17.484 -16.484 1 93.31 45 LYS B CA 1
ATOM 3089 C C . LYS B 1 45 ? -4.66 17.859 -15.414 1 93.31 45 LYS B C 1
ATOM 3091 O O . LYS B 1 45 ? -4.297 18.094 -14.258 1 93.31 45 LYS B O 1
ATOM 3096 N N . LYS B 1 46 ? -5.875 17.938 -15.82 1 95.44 46 LYS B N 1
ATOM 3097 C CA . LYS B 1 46 ? -6.945 18.109 -14.844 1 95.44 46 LYS B CA 1
ATOM 3098 C C . LYS B 1 46 ? -7.164 16.844 -14.039 1 95.44 46 LYS B C 1
ATOM 3100 O O . LYS B 1 46 ? -7.527 15.797 -14.594 1 95.44 46 LYS B O 1
ATOM 3105 N N . LEU B 1 47 ? -7.059 16.953 -12.758 1 95.88 47 LEU B N 1
ATOM 3106 C CA . LEU B 1 47 ? -7.012 15.711 -11.992 1 95.88 47 LEU B CA 1
ATOM 3107 C C . LEU B 1 47 ? -8.047 15.727 -10.875 1 95.88 47 LEU B C 1
ATOM 3109 O O . LEU B 1 47 ? -8.188 14.742 -10.141 1 95.88 47 LEU B O 1
ATOM 3113 N N . GLY B 1 48 ? -8.789 16.812 -10.711 1 97.88 48 GLY B N 1
ATOM 3114 C CA . GLY B 1 48 ? -9.805 16.875 -9.672 1 97.88 48 GLY B CA 1
ATOM 3115 C C . GLY B 1 48 ? -10.266 18.281 -9.375 1 97.88 48 GLY B C 1
ATOM 3116 O O . GLY B 1 48 ? -10.117 19.188 -10.211 1 97.88 48 GLY B O 1
ATOM 3117 N N . THR B 1 49 ? -10.93 18.375 -8.188 1 98.69 49 THR B N 1
ATOM 3118 C CA . THR B 1 49 ? -11.422 19.672 -7.758 1 98.69 49 THR B CA 1
ATOM 3119 C C . THR B 1 49 ? -11.164 19.891 -6.27 1 98.69 49 THR B C 1
ATOM 3121 O O . THR B 1 49 ? -10.891 18.938 -5.539 1 98.69 49 THR B O 1
ATOM 3124 N N . VAL B 1 50 ? -11.203 21.156 -5.902 1 98.81 50 VAL B N 1
ATOM 3125 C CA . VAL B 1 50 ? -11.117 21.5 -4.488 1 98.81 50 VAL B CA 1
ATOM 3126 C C . VAL B 1 50 ? -12.422 21.125 -3.783 1 98.81 50 VAL B C 1
ATOM 3128 O O . VAL B 1 50 ? -13.484 21.672 -4.102 1 98.81 50 VAL B O 1
ATOM 3131 N N . LYS B 1 51 ? -12.32 20.25 -2.828 1 98.81 51 LYS B N 1
ATOM 3132 C CA . LYS B 1 51 ? -13.516 19.828 -2.109 1 98.81 51 LYS B CA 1
ATOM 3133 C C . LYS B 1 51 ? -13.789 20.719 -0.91 1 98.81 51 LYS B C 1
ATOM 3135 O O . LYS B 1 51 ? -14.938 21.125 -0.675 1 98.81 51 LYS B O 1
ATOM 3140 N N . ARG B 1 52 ? -12.812 20.969 -0.071 1 98.81 52 ARG B N 1
ATOM 3141 C CA . ARG B 1 52 ? -12.914 21.844 1.097 1 98.81 52 ARG B CA 1
ATOM 3142 C C . ARG B 1 52 ? -11.617 22.609 1.312 1 98.81 52 ARG B C 1
ATOM 3144 O O . ARG B 1 52 ? -10.547 22.188 0.871 1 98.81 52 ARG B O 1
ATOM 3151 N N . LEU B 1 53 ? -11.727 23.75 1.935 1 98.81 53 LEU B N 1
ATOM 3152 C CA . LEU B 1 53 ? -10.594 24.594 2.318 1 98.81 53 LEU B CA 1
ATOM 3153 C C . LEU B 1 53 ? -10.609 24.859 3.818 1 98.81 53 LEU B C 1
ATOM 3155 O O . LEU B 1 53 ? -11.664 25.109 4.402 1 98.81 53 LEU B O 1
ATOM 3159 N N . PHE B 1 54 ? -9.43 24.781 4.406 1 98.62 54 PHE B N 1
ATOM 3160 C CA . PHE B 1 54 ? -9.336 25 5.848 1 98.62 54 PHE B CA 1
ATOM 3161 C C . PHE B 1 54 ? -8.211 25.953 6.188 1 98.62 54 PHE B C 1
ATOM 3163 O O . PHE B 1 54 ? -7.168 25.969 5.523 1 98.62 54 PHE B O 1
ATOM 3170 N N . ILE B 1 55 ? -8.43 26.703 7.211 1 98.06 55 ILE B N 1
ATOM 3171 C CA . ILE B 1 55 ? -7.379 27.531 7.809 1 98.06 55 ILE B CA 1
ATOM 3172 C C . ILE B 1 55 ? -7.312 27.266 9.312 1 98.06 55 ILE B C 1
ATOM 3174 O O . ILE B 1 55 ? -8.344 27.109 9.969 1 98.06 55 ILE B O 1
ATOM 3178 N N . TYR B 1 56 ? -6.121 27.188 9.789 1 97.38 56 TYR B N 1
ATOM 3179 C CA . TYR B 1 56 ? -5.859 26.969 11.211 1 97.38 56 TYR B CA 1
ATOM 3180 C C . TYR B 1 56 ? -5.199 28.188 11.836 1 97.38 56 TYR B C 1
ATOM 3182 O O . TYR B 1 56 ? -3.982 28.219 12.039 1 97.38 56 TYR B O 1
ATOM 3190 N N . PRO B 1 57 ? -5.973 29.109 12.32 1 96.81 57 PRO B N 1
ATOM 3191 C CA . PRO B 1 57 ? -5.375 30.344 12.844 1 96.81 57 PRO B CA 1
ATOM 3192 C C . PRO B 1 57 ? -4.516 30.094 14.078 1 96.81 57 PRO B C 1
ATOM 3194 O O . PRO B 1 57 ? -3.555 30.844 14.32 1 96.81 57 PRO B O 1
ATOM 3197 N N . ILE B 1 58 ? -4.895 29.172 14.852 1 96.31 58 ILE B N 1
ATOM 3198 C CA . ILE B 1 58 ? -4.152 28.812 16.062 1 96.31 58 ILE B CA 1
ATOM 3199 C C . ILE B 1 58 ? -3.609 27.391 15.922 1 96.31 58 ILE B C 1
ATOM 3201 O O . ILE B 1 58 ? -4.371 26.438 15.703 1 96.31 58 ILE B O 1
ATOM 3205 N N . LYS B 1 59 ? -2.334 27.219 16.047 1 93.25 59 LYS B N 1
ATOM 3206 C CA . LYS B 1 59 ? -1.689 25.922 15.914 1 93.25 59 LYS B CA 1
ATOM 3207 C C . LYS B 1 59 ? -2.334 24.891 16.828 1 93.25 59 LYS B C 1
ATOM 3209 O O . LYS B 1 59 ? -2.541 25.156 18.016 1 93.25 59 LYS B O 1
ATOM 3214 N N . SER B 1 60 ? -2.742 23.766 16.266 1 94.31 60 SER B N 1
ATOM 3215 C CA . SER B 1 60 ? -3.195 22.562 16.984 1 94.31 60 SER B CA 1
ATOM 3216 C C . SER B 1 60 ? -4.645 22.719 17.438 1 94.31 60 SER B C 1
ATOM 3218 O O . SER B 1 60 ? -5.18 21.828 18.109 1 94.31 60 SER B O 1
ATOM 3220 N N . LEU B 1 61 ? -5.34 23.844 17.172 1 96.88 61 LEU B N 1
ATOM 3221 C CA . LEU B 1 61 ? -6.777 23.953 17.391 1 96.88 61 LEU B CA 1
A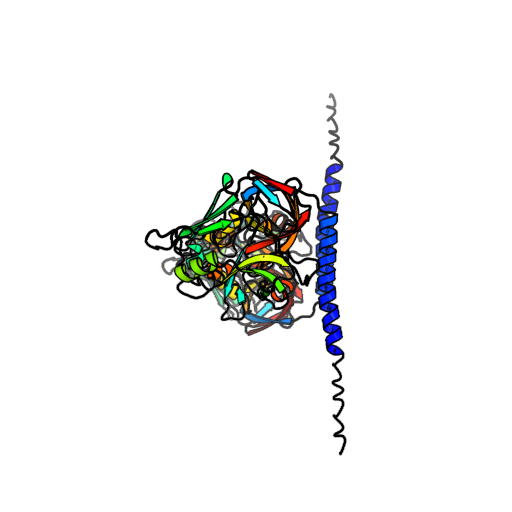TOM 3222 C C . LEU B 1 61 ? -7.543 23.578 16.125 1 96.88 61 LEU B C 1
ATOM 3224 O O . LEU B 1 61 ? -6.953 23.469 15.047 1 96.88 61 LEU B O 1
ATOM 3228 N N . PRO B 1 62 ? -8.867 23.344 16.25 1 97.31 62 PRO B N 1
ATOM 3229 C CA . PRO B 1 62 ? -9.672 23.047 15.062 1 97.31 62 PRO B CA 1
ATOM 3230 C C . PRO B 1 62 ? -9.664 24.188 14.039 1 97.31 62 PRO B C 1
ATOM 3232 O O . PRO B 1 62 ? -9.438 25.344 14.398 1 97.31 62 PRO B O 1
ATOM 3235 N N . PRO B 1 63 ? -9.945 23.875 12.844 1 98 63 PRO B N 1
ATOM 3236 C CA . PRO B 1 63 ? -9.867 24.844 11.75 1 98 63 PRO B CA 1
ATOM 3237 C C . PRO B 1 63 ? -11.148 25.656 11.594 1 98 63 PRO B C 1
ATOM 3239 O O . PRO B 1 63 ? -12.156 25.359 12.234 1 98 63 PRO B O 1
ATOM 3242 N N . ILE B 1 64 ? -11.031 26.641 10.859 1 98.31 64 ILE B N 1
ATOM 3243 C CA . ILE B 1 64 ? -12.156 27.328 10.234 1 98.31 64 ILE B CA 1
ATOM 3244 C C . ILE B 1 64 ? -12.273 26.906 8.773 1 98.31 64 ILE B C 1
ATOM 3246 O O . ILE B 1 64 ? -11.297 26.969 8.023 1 98.31 64 ILE B O 1
ATOM 3250 N N . GLU B 1 65 ? -13.391 26.344 8.383 1 98.44 65 GLU B N 1
ATOM 3251 C CA . GLU B 1 65 ? -13.625 25.969 6.992 1 98.44 65 GLU B CA 1
ATOM 3252 C C . GLU B 1 65 ? -13.961 27.188 6.141 1 98.44 65 GLU B C 1
ATOM 3254 O O . GLU B 1 65 ? -14.75 28.031 6.555 1 98.44 65 GLU B O 1
ATOM 3259 N N . LEU B 1 66 ? -13.383 27.281 4.98 1 98.5 66 LEU B N 1
ATOM 3260 C CA . LEU B 1 66 ? -13.531 28.438 4.098 1 98.5 66 LEU B CA 1
ATOM 3261 C C . LEU B 1 66 ? -14.188 28.031 2.779 1 98.5 66 LEU B C 1
ATOM 3263 O O . LEU B 1 66 ? -14.117 26.859 2.379 1 98.5 66 LEU B O 1
ATOM 3267 N N . THR B 1 67 ? -14.773 29 2.105 1 98.31 67 THR B N 1
ATOM 3268 C CA . THR B 1 67 ? -15.273 28.766 0.752 1 98.31 67 THR B CA 1
ATOM 3269 C C . THR B 1 67 ? -14.281 29.297 -0.282 1 98.31 67 THR B C 1
ATOM 3271 O O . THR B 1 67 ? -14.352 28.938 -1.457 1 98.31 67 THR B O 1
ATOM 3274 N N . ARG B 1 68 ? -13.492 30.188 0.187 1 98.31 68 ARG B N 1
ATOM 3275 C CA . ARG B 1 68 ? -12.43 30.766 -0.635 1 98.31 68 ARG B CA 1
ATOM 3276 C C . ARG B 1 68 ? -11.25 31.203 0.225 1 98.31 68 ARG B C 1
ATOM 3278 O O . ARG B 1 68 ? -11.391 31.391 1.435 1 98.31 68 ARG B O 1
ATOM 3285 N N . ALA B 1 69 ? -10.117 31.344 -0.389 1 98.25 69 ALA B N 1
ATOM 3286 C CA . ALA B 1 69 ? -8.906 31.766 0.312 1 98.25 69 ALA B CA 1
ATOM 3287 C C . ALA B 1 69 ? -7.891 32.375 -0.657 1 98.25 69 ALA B C 1
ATOM 3289 O O . ALA B 1 69 ? -8.023 32.219 -1.874 1 98.25 69 ALA B O 1
ATOM 3290 N N . TYR B 1 70 ? -7.055 33.156 -0.113 1 97.69 70 TYR B N 1
ATOM 3291 C CA . TYR B 1 70 ? -5.855 33.594 -0.811 1 97.69 70 TYR B CA 1
ATOM 3292 C C . TYR B 1 70 ? -4.609 32.938 -0.234 1 97.69 70 TYR B C 1
ATOM 3294 O O . TYR B 1 70 ? -4.273 33.156 0.934 1 97.69 70 TYR B O 1
ATOM 3302 N N . VAL B 1 71 ? -3.986 32.156 -1.057 1 96.75 71 VAL B N 1
ATOM 3303 C CA . VAL B 1 71 ? -2.797 31.438 -0.596 1 96.75 71 VAL B CA 1
ATOM 3304 C C . VAL B 1 71 ? -1.546 32.219 -0.956 1 96.75 71 VAL B C 1
ATOM 3306 O O . VAL B 1 71 ? -1.295 32.5 -2.131 1 96.75 71 VAL B O 1
ATOM 3309 N N . THR B 1 72 ? -0.803 32.562 0.048 1 91.62 72 THR B N 1
ATOM 3310 C CA . THR B 1 72 ? 0.438 33.312 -0.133 1 91.62 72 THR B CA 1
ATOM 3311 C C . THR B 1 72 ? 1.646 32.438 0.177 1 91.62 72 THR B C 1
ATOM 3313 O O . THR B 1 72 ? 1.494 31.266 0.524 1 91.62 72 THR B O 1
ATOM 3316 N N . VAL B 1 73 ? 2.795 32.969 0.052 1 84.94 73 VAL B N 1
ATOM 3317 C CA . VAL B 1 73 ? 4.023 32.25 0.367 1 84.94 73 VAL B CA 1
ATOM 3318 C C . VAL B 1 73 ? 4.039 31.859 1.847 1 84.94 73 VAL B C 1
ATOM 3320 O O . VAL B 1 73 ? 4.793 30.984 2.262 1 84.94 73 VAL B O 1
ATOM 3323 N N . HIS B 1 74 ? 3.139 32.562 2.586 1 83.06 74 HIS B N 1
ATOM 3324 C CA . HIS B 1 74 ? 3.062 32.312 4.02 1 83.06 74 HIS B CA 1
ATOM 3325 C C . HIS B 1 74 ? 1.927 31.328 4.336 1 83.06 74 HIS B C 1
ATOM 3327 O O . HIS B 1 74 ? 1.643 31.062 5.508 1 83.06 74 HIS B O 1
ATOM 3333 N N . GLY B 1 75 ? 1.251 30.875 3.35 1 91.44 75 GLY B N 1
ATOM 3334 C CA . GLY B 1 75 ? 0.191 29.906 3.564 1 91.44 75 GLY B CA 1
ATOM 3335 C C . GLY B 1 75 ? -1.195 30.469 3.326 1 91.44 75 GLY B C 1
ATOM 3336 O O . GLY B 1 75 ? -1.353 31.469 2.613 1 91.44 75 GLY B O 1
ATOM 3337 N N . MET B 1 76 ? -2.158 29.828 3.879 1 95.56 76 MET B N 1
ATOM 3338 C CA . MET B 1 76 ? -3.564 30.172 3.688 1 95.56 76 MET B CA 1
ATOM 3339 C C . MET B 1 76 ? -3.896 31.5 4.355 1 95.56 76 MET B C 1
ATOM 3341 O O . MET B 1 76 ? -3.49 31.75 5.492 1 95.56 76 MET B O 1
ATOM 3345 N N . THR B 1 77 ? -4.598 32.344 3.662 1 95.75 77 THR B N 1
ATOM 3346 C CA . THR B 1 77 ? -5.121 33.562 4.23 1 95.75 77 THR B CA 1
ATOM 3347 C C . THR B 1 77 ? -6.57 33.781 3.807 1 95.75 77 THR B C 1
ATOM 3349 O O . THR B 1 77 ? -6.992 33.312 2.748 1 95.75 77 THR B O 1
ATOM 3352 N N . TYR B 1 78 ? -7.281 34.438 4.66 1 97.31 78 TYR B N 1
ATOM 3353 C CA . TYR B 1 78 ? -8.641 34.875 4.395 1 97.31 78 TYR B CA 1
ATOM 3354 C C . TYR B 1 78 ? -8.961 36.125 5.199 1 97.31 78 TYR B C 1
ATOM 3356 O O . TYR B 1 78 ? -9.07 36.094 6.426 1 97.31 78 TYR B O 1
ATOM 3364 N N . LYS B 1 79 ? -9.148 37.281 4.473 1 96.19 79 LYS B N 1
ATOM 3365 C CA . LYS B 1 79 ? -9.359 38.562 5.145 1 96.19 79 LYS B CA 1
ATOM 3366 C C . LYS B 1 79 ? -8.328 38.781 6.246 1 96.19 79 LYS B C 1
ATOM 3368 O O . LYS B 1 79 ? -7.125 38.75 5.988 1 96.19 79 LYS B O 1
ATOM 3373 N N . ASP B 1 80 ? -8.781 38.75 7.477 1 92.81 80 ASP B N 1
ATOM 3374 C CA . ASP B 1 80 ? -7.859 39.031 8.578 1 92.81 80 ASP B CA 1
ATOM 3375 C C . ASP B 1 80 ? -7.195 37.75 9.078 1 92.81 80 ASP B C 1
ATOM 3377 O O . ASP B 1 80 ? -6.238 37.812 9.852 1 92.81 80 ASP B O 1
ATOM 3381 N N . LEU B 1 81 ? -7.617 36.656 8.617 1 96 81 LEU B N 1
ATOM 3382 C CA . LEU B 1 81 ? -7.129 35.375 9.125 1 96 81 LEU B CA 1
ATOM 3383 C C . LEU B 1 81 ? -5.812 35 8.453 1 96 81 LEU B C 1
ATOM 3385 O O . LEU B 1 81 ? -5.645 35.188 7.246 1 96 81 LEU B O 1
ATOM 3389 N N . ARG B 1 82 ? -4.898 34.531 9.242 1 93.25 82 ARG B N 1
ATOM 3390 C CA . ARG B 1 82 ? -3.648 33.906 8.789 1 93.25 82 ARG B CA 1
ATOM 3391 C C . ARG B 1 82 ? -3.453 32.531 9.414 1 93.25 82 ARG B C 1
ATOM 3393 O O . ARG B 1 82 ? -3.746 32.344 10.594 1 93.25 82 ARG B O 1
ATOM 3400 N N . ASP B 1 83 ? -2.961 31.703 8.594 1 93.81 83 ASP B N 1
ATOM 3401 C CA . ASP B 1 83 ? -2.752 30.344 9.094 1 93.81 83 ASP B CA 1
ATOM 3402 C C . ASP B 1 83 ? -1.662 30.312 10.164 1 93.81 83 ASP B C 1
ATOM 3404 O O . ASP B 1 83 ? -0.579 30.859 9.969 1 93.81 83 ASP B O 1
ATOM 3408 N N . ARG B 1 84 ? -1.985 29.719 11.266 1 92.25 84 ARG B N 1
ATOM 3409 C CA . ARG B 1 84 ? -1.073 29.469 12.375 1 92.25 84 ARG B CA 1
ATOM 3410 C C . ARG B 1 84 ? -0.355 30.75 12.797 1 92.25 84 ARG B C 1
ATOM 3412 O O . ARG B 1 84 ? 0.864 30.75 12.984 1 92.25 84 ARG B O 1
ATOM 3419 N N . GLU B 1 85 ? -1.074 31.672 12.953 1 91.25 85 GLU B N 1
ATOM 3420 C CA . GLU B 1 85 ? -0.578 32.938 13.453 1 91.25 85 GLU B CA 1
ATOM 3421 C C . GLU B 1 85 ? -0.353 32.906 14.961 1 91.25 85 GLU B C 1
ATOM 3423 O O . GLU B 1 85 ? 0.483 33.625 15.492 1 91.25 85 GLU B O 1
ATOM 3428 N N . PHE B 1 86 ? -1.073 32.062 15.648 1 93.5 86 PHE B N 1
ATOM 3429 C CA . PHE B 1 86 ? -1.014 31.953 17.109 1 93.5 86 PHE B CA 1
ATOM 3430 C C . PHE B 1 86 ? -0.594 30.562 17.547 1 93.5 86 PHE B C 1
ATOM 3432 O O . PHE B 1 86 ? -0.792 29.594 16.797 1 93.5 86 PHE B O 1
ATOM 3439 N N . MET B 1 87 ? -0.096 30.484 18.781 1 93.25 87 MET B N 1
ATOM 3440 C CA . MET B 1 87 ? 0.257 29.172 19.312 1 93.25 87 MET B CA 1
ATOM 3441 C C . MET B 1 87 ? 0.383 29.219 20.828 1 93.25 87 MET B C 1
ATOM 3443 O O . MET B 1 87 ? 0.555 30.297 21.406 1 93.25 87 MET B O 1
ATOM 3447 N N . LEU B 1 88 ? 0.233 28.094 21.375 1 94.31 88 LEU B N 1
ATOM 3448 C CA . LEU B 1 88 ? 0.51 27.906 22.797 1 94.31 88 LEU B CA 1
ATOM 3449 C C . LEU B 1 88 ? 1.941 27.438 23.016 1 94.31 88 LEU B C 1
ATOM 3451 O O . LEU B 1 88 ? 2.445 26.609 22.25 1 94.31 88 LEU B O 1
ATOM 3455 N N . ILE B 1 89 ? 2.559 27.906 24.062 1 91.25 89 ILE B N 1
ATOM 3456 C CA . ILE B 1 89 ? 3.889 27.438 24.438 1 91.25 89 ILE B CA 1
ATOM 3457 C C . ILE B 1 89 ? 3.93 27.109 25.922 1 91.25 89 ILE B C 1
ATOM 3459 O O . ILE B 1 89 ? 3.111 27.609 26.703 1 91.25 89 ILE B O 1
ATOM 3463 N N . ASN B 1 90 ? 4.828 26.281 26.297 1 90.75 90 ASN B N 1
ATOM 3464 C CA . ASN B 1 90 ? 5.055 25.891 27.672 1 90.75 90 ASN B CA 1
ATOM 3465 C C . ASN B 1 90 ? 6.289 26.578 28.25 1 90.75 90 ASN B C 1
ATOM 3467 O O . ASN B 1 90 ? 7.422 26.188 27.953 1 90.75 90 ASN B O 1
ATOM 3471 N N . PRO B 1 91 ? 6.09 27.5 29.078 1 87.5 91 PRO B N 1
ATOM 3472 C CA . PRO B 1 91 ? 7.242 28.219 29.641 1 87.5 91 PRO B CA 1
ATOM 3473 C C . PRO B 1 91 ? 8.094 27.328 30.547 1 87.5 91 PRO B C 1
ATOM 3475 O O . PRO B 1 91 ? 9.281 27.609 30.75 1 87.5 91 PRO B O 1
ATOM 3478 N N . MET B 1 92 ? 7.551 26.359 31.047 1 87.31 92 MET B N 1
ATOM 3479 C CA . MET B 1 92 ? 8.273 25.469 31.953 1 87.31 92 MET B CA 1
ATOM 3480 C C . MET B 1 92 ? 9.148 24.484 31.188 1 87.31 92 MET B C 1
ATOM 3482 O O . MET B 1 92 ? 10.008 23.828 31.766 1 87.31 92 MET B O 1
ATOM 3486 N N . ASP B 1 93 ? 8.898 24.391 29.969 1 85.75 93 ASP B N 1
ATOM 3487 C CA . ASP B 1 93 ? 9.664 23.469 29.109 1 85.75 93 ASP B CA 1
ATOM 3488 C C . ASP B 1 93 ? 10.383 24.234 28 1 85.75 93 ASP B C 1
ATOM 3490 O O . ASP B 1 93 ? 10.242 23.891 26.828 1 85.75 93 ASP B O 1
ATOM 3494 N N . GLY B 1 94 ? 10.992 25.344 28.328 1 80.25 94 GLY B N 1
ATOM 3495 C CA . GLY B 1 94 ? 11.805 26.094 27.391 1 80.25 94 GLY B CA 1
ATOM 3496 C C . GLY B 1 94 ? 11 26.766 26.297 1 80.25 94 GLY B C 1
ATOM 3497 O O . GLY B 1 94 ? 11.461 26.891 25.156 1 80.25 94 GLY B O 1
ATOM 3498 N N . ASN B 1 95 ? 9.727 27.016 26.516 1 84 95 ASN B N 1
ATOM 3499 C CA . ASN B 1 95 ? 8.836 27.703 25.578 1 84 95 ASN B CA 1
ATOM 3500 C C . ASN B 1 95 ? 8.578 26.859 24.328 1 84 95 ASN B C 1
ATOM 3502 O O . ASN B 1 95 ? 8.469 27.391 23.234 1 84 95 ASN B O 1
ATOM 3506 N N . LYS B 1 96 ? 8.609 25.594 24.562 1 84 96 LYS B N 1
ATOM 3507 C CA . LYS B 1 96 ? 8.273 24.703 23.469 1 84 96 LYS B CA 1
ATOM 3508 C C . LYS B 1 96 ? 6.797 24.812 23.094 1 84 96 LYS B C 1
ATOM 3510 O O . LYS B 1 96 ? 5.957 25.078 23.953 1 84 96 LYS B O 1
ATOM 3515 N N . SER B 1 97 ? 6.562 24.641 21.844 1 87.94 97 SER B N 1
ATOM 3516 C CA . SER B 1 97 ? 5.18 24.656 21.375 1 87.94 97 SER B CA 1
ATOM 3517 C C . SER B 1 97 ? 4.352 23.562 22.031 1 87.94 97 SER B C 1
ATOM 3519 O O . SER B 1 97 ? 4.852 22.453 22.25 1 87.94 97 SER B O 1
ATOM 3521 N N . VAL B 1 98 ? 3.158 23.859 22.359 1 91.12 98 VAL B N 1
ATOM 3522 C CA . VAL B 1 98 ? 2.199 22.891 22.891 1 91.12 98 VAL B CA 1
ATOM 3523 C C . VAL B 1 98 ? 1.165 22.562 21.828 1 91.12 98 VAL B C 1
ATOM 3525 O O . VAL B 1 98 ? 0.539 23.453 21.25 1 91.12 98 VAL B O 1
ATOM 3528 N N . SER B 1 99 ? 1.08 21.297 21.562 1 92.5 99 SER B N 1
ATOM 3529 C CA . SER B 1 99 ? 0.115 20.828 20.562 1 92.5 99 SER B CA 1
ATOM 3530 C C . SER B 1 99 ? -0.899 19.875 21.188 1 92.5 99 SER B C 1
ATOM 3532 O O . SER B 1 99 ? -0.828 19.578 22.375 1 92.5 99 SER B O 1
ATOM 3534 N N . ALA B 1 100 ? -1.82 19.516 20.344 1 93.94 100 ALA B N 1
ATOM 3535 C CA . ALA B 1 100 ? -2.838 18.562 20.781 1 93.94 100 ALA B CA 1
ATOM 3536 C C . ALA B 1 100 ? -2.213 17.219 21.141 1 93.94 100 ALA B C 1
ATOM 3538 O O . ALA B 1 100 ? -2.842 16.391 21.797 1 93.94 100 ALA B O 1
ATOM 3539 N N . ARG B 1 101 ? -0.979 16.953 20.719 1 91.06 101 ARG B N 1
ATOM 3540 C CA . ARG B 1 101 ? -0.281 15.734 21.109 1 91.06 101 ARG B CA 1
ATOM 3541 C C . ARG B 1 101 ? -0.111 15.672 22.625 1 91.06 101 ARG B C 1
ATOM 3543 O O . ARG B 1 101 ? -0.292 14.617 23.234 1 91.06 101 ARG B O 1
ATOM 3550 N N . GLU B 1 102 ? 0.218 16.781 23.172 1 91.88 102 GLU B N 1
ATOM 3551 C CA . GLU B 1 102 ? 0.434 16.891 24.609 1 91.88 102 GLU B CA 1
ATOM 3552 C C . GLU B 1 102 ? -0.862 17.234 25.344 1 91.88 102 GLU B C 1
ATOM 3554 O O . GLU B 1 102 ? -1.095 16.781 26.453 1 91.88 102 GLU B O 1
ATOM 3559 N N . GLU B 1 103 ? -1.661 18.062 24.688 1 94.44 103 GLU B N 1
ATOM 3560 C CA . GLU B 1 103 ? -2.916 18.516 25.281 1 94.44 103 GLU B CA 1
ATOM 3561 C C . GLU B 1 103 ? -4.09 18.281 24.328 1 94.44 103 GLU B C 1
ATOM 3563 O O . GLU B 1 103 ? -4.598 19.219 23.719 1 94.44 103 GLU B O 1
ATOM 3568 N N . PRO B 1 104 ? -4.645 17.047 24.344 1 95.12 104 PRO B N 1
ATOM 3569 C CA . PRO B 1 104 ? -5.691 16.688 23.391 1 95.12 104 PRO B CA 1
ATOM 3570 C C . PRO B 1 104 ? -6.945 17.547 23.531 1 95.12 104 PRO B C 1
ATOM 3572 O O . PRO B 1 104 ? -7.707 17.703 22.562 1 95.12 104 PRO B O 1
ATOM 3575 N N . ARG B 1 105 ? -7.195 18.141 24.672 1 94 105 ARG B N 1
ATOM 3576 C CA . ARG B 1 105 ? -8.383 18.953 24.922 1 94 105 ARG B CA 1
ATOM 3577 C C . ARG B 1 105 ? -8.406 20.188 24.031 1 94 105 ARG B C 1
ATOM 3579 O O . ARG B 1 105 ? -9.445 20.828 23.875 1 94 105 ARG B O 1
ATOM 3586 N N . LEU B 1 106 ? -7.289 20.547 23.453 1 96.38 106 LEU B N 1
ATOM 3587 C CA . LEU B 1 106 ? -7.23 21.656 22.5 1 96.38 106 LEU B CA 1
ATOM 3588 C C . LEU B 1 106 ? -8.164 21.406 21.328 1 96.38 106 LEU B C 1
ATOM 3590 O O . LEU B 1 106 ? -8.664 22.359 20.719 1 96.38 106 LEU B O 1
ATOM 3594 N N . LEU B 1 107 ? -8.406 20.125 21.031 1 96.19 107 LEU B N 1
ATOM 3595 C CA . LEU B 1 107 ? -9.258 19.781 19.891 1 96.19 107 LEU B CA 1
ATOM 3596 C C . LEU B 1 107 ? -10.727 19.953 20.25 1 96.19 107 LEU B C 1
ATOM 3598 O O . LEU B 1 107 ? -11.594 19.938 19.375 1 96.19 107 LEU B O 1
ATOM 3602 N N . LEU B 1 108 ? -11 20.125 21.469 1 96 108 LEU B N 1
ATOM 3603 C CA . LEU B 1 108 ? -12.383 20.234 21.938 1 96 108 LEU B CA 1
ATOM 3604 C C . LEU B 1 108 ? -12.797 21.703 22.016 1 96 108 LEU B C 1
ATOM 3606 O O . LEU B 1 108 ? -13.695 22.062 22.797 1 96 108 LEU B O 1
ATOM 3610 N N . LEU B 1 109 ? -12.195 22.562 21.328 1 96.88 109 LEU B N 1
ATOM 3611 C CA . LEU B 1 109 ? -12.531 23.984 21.266 1 96.88 109 LEU B CA 1
ATOM 3612 C C . LEU B 1 109 ? -13.188 24.312 19.922 1 96.88 109 LEU B C 1
ATOM 3614 O O . LEU B 1 109 ? -12.977 23.625 18.922 1 96.88 109 LEU B O 1
ATOM 3618 N N . HIS B 1 110 ? -14.008 25.312 20 1 95.81 110 HIS B N 1
ATOM 3619 C CA . HIS B 1 110 ? -14.523 25.953 18.797 1 95.81 110 HIS B CA 1
ATOM 3620 C C . HIS B 1 110 ? -13.75 27.234 18.469 1 95.81 110 HIS B C 1
ATOM 3622 O O . HIS B 1 110 ? -13.492 28.047 19.375 1 95.81 110 HIS B O 1
ATOM 3628 N N . VAL B 1 111 ? -13.383 27.375 17.25 1 97.81 111 VAL B N 1
ATOM 3629 C CA . VAL B 1 111 ? -12.758 28.594 16.781 1 97.81 111 VAL B CA 1
ATOM 3630 C C . VAL B 1 111 ? -13.656 29.266 15.742 1 97.81 111 VAL B C 1
ATOM 3632 O O . VAL B 1 111 ? -13.898 28.719 14.664 1 97.81 111 VAL B O 1
ATOM 3635 N N . ASN B 1 112 ? -14.102 30.391 16.094 1 97.38 112 ASN B N 1
ATOM 3636 C CA . ASN B 1 112 ? -14.992 31.125 15.203 1 97.38 112 ASN B CA 1
ATOM 3637 C C . ASN B 1 112 ? -14.398 32.469 14.812 1 97.38 112 ASN B C 1
ATOM 3639 O O . ASN B 1 112 ? -13.82 33.156 15.648 1 97.38 112 ASN B O 1
ATOM 3643 N N . TYR B 1 113 ? -14.586 32.812 13.57 1 98.25 113 TYR B N 1
ATOM 3644 C CA . TYR B 1 113 ? -14.141 34.125 13.055 1 98.25 113 TYR B CA 1
ATOM 3645 C C . TYR B 1 113 ? -15.297 35.094 12.984 1 98.25 113 TYR B C 1
ATOM 3647 O O . TYR B 1 113 ? -16.281 34.875 12.273 1 98.25 113 TYR B O 1
ATOM 3655 N N . ASN B 1 114 ? -15.156 36.125 13.727 1 97.69 114 ASN B N 1
ATOM 3656 C CA . ASN B 1 114 ? -16.062 37.25 13.594 1 97.69 114 ASN B CA 1
ATOM 3657 C C . ASN B 1 114 ? -15.477 38.344 12.664 1 97.69 114 ASN B C 1
ATOM 3659 O O . ASN B 1 114 ? -14.633 39.125 13.078 1 97.69 114 ASN B O 1
ATOM 3663 N N . GLU B 1 115 ? -15.969 38.375 11.516 1 95.94 115 GLU B N 1
ATOM 3664 C CA . GLU B 1 115 ? -15.414 39.25 10.484 1 95.94 115 GLU B CA 1
ATOM 3665 C C . GLU B 1 115 ? -15.641 40.719 10.82 1 95.94 115 GLU B C 1
ATOM 3667 O O . GLU B 1 115 ? -14.75 41.531 10.648 1 95.94 115 GLU B O 1
ATOM 3672 N N . GLU B 1 116 ? -16.812 41.062 11.266 1 96.25 116 GLU B N 1
ATOM 3673 C CA . GLU B 1 116 ? -17.156 42.469 11.57 1 96.25 116 GLU B CA 1
ATOM 3674 C C . GLU B 1 116 ? -16.25 43 12.672 1 96.25 116 GLU B C 1
ATOM 3676 O O . GLU B 1 116 ? -15.75 44.125 12.57 1 96.25 116 GLU B O 1
ATOM 3681 N N . ALA B 1 117 ? -16.047 42.25 13.711 1 96.56 117 ALA B N 1
ATOM 3682 C CA . ALA B 1 117 ? -15.258 42.688 14.859 1 96.56 117 ALA B CA 1
ATOM 3683 C C . ALA B 1 117 ? -13.773 42.406 14.641 1 96.56 117 ALA B C 1
ATOM 3685 O O . ALA B 1 117 ? -12.938 42.781 15.453 1 96.56 117 ALA B O 1
ATOM 3686 N N . LYS B 1 118 ? -13.461 41.688 13.508 1 96.56 118 LYS B N 1
ATOM 3687 C CA . LYS B 1 118 ? -12.094 41.312 13.18 1 96.56 118 LYS B CA 1
ATOM 3688 C C . LYS B 1 118 ? -11.422 40.562 14.344 1 96.56 118 LYS B C 1
ATOM 3690 O O . LYS B 1 118 ? -10.344 40.969 14.781 1 96.56 118 LYS B O 1
ATOM 3695 N N . CYS B 1 119 ? -12.062 39.594 14.797 1 97.69 119 CYS B N 1
ATOM 3696 C CA . CYS B 1 119 ? -11.5 38.844 15.914 1 97.69 119 CYS B CA 1
ATOM 3697 C C . CYS B 1 119 ? -11.859 37.375 15.812 1 97.69 119 CYS B C 1
ATOM 3699 O O . CYS B 1 119 ? -12.711 36.969 15.016 1 97.69 119 CYS B O 1
ATOM 3701 N N . LEU B 1 120 ? -11.109 36.562 16.578 1 98.12 120 LEU B N 1
ATOM 3702 C CA . LEU B 1 120 ? -11.445 35.156 16.812 1 98.12 120 LEU B CA 1
ATOM 3703 C C . LEU B 1 120 ? -12.18 35 18.141 1 98.12 120 LEU B C 1
ATOM 3705 O O . LEU B 1 120 ? -11.836 35.656 19.125 1 98.12 120 LEU B O 1
ATOM 3709 N N . GLU B 1 121 ? -13.133 34.188 18.125 1 97.94 121 GLU B N 1
ATOM 3710 C CA . GLU B 1 121 ? -13.836 33.781 19.328 1 97.94 121 GLU B CA 1
ATOM 3711 C C . GLU B 1 121 ? -13.625 32.281 19.625 1 97.94 121 GLU B C 1
ATOM 3713 O O . GLU B 1 121 ? -13.984 31.422 18.812 1 97.94 121 GLU B O 1
ATOM 3718 N N . ILE B 1 122 ? -13.062 31.984 20.766 1 97.38 122 ILE B N 1
ATOM 3719 C CA . ILE B 1 122 ? -12.758 30.609 21.156 1 97.38 122 ILE B CA 1
ATOM 3720 C C . ILE B 1 122 ? -13.641 30.203 22.344 1 97.38 122 ILE B C 1
ATOM 3722 O O . ILE B 1 122 ? -13.719 30.922 23.344 1 97.38 122 ILE B O 1
ATOM 3726 N N . THR B 1 123 ? -14.297 29.094 22.188 1 95.62 123 THR B N 1
ATOM 3727 C CA . THR B 1 123 ? -15.141 28.562 23.25 1 95.62 123 THR B CA 1
ATOM 3728 C C . THR B 1 123 ? -14.945 27.047 23.375 1 95.62 123 THR B C 1
ATOM 3730 O O . THR B 1 123 ? -14.477 26.391 22.438 1 95.62 123 THR B O 1
ATOM 3733 N N . SER B 1 124 ? -15.234 26.531 24.516 1 94 124 SER B N 1
ATOM 3734 C CA . SER B 1 124 ? -15.227 25.094 24.703 1 94 124 SER B CA 1
ATOM 3735 C C . SER B 1 124 ? -16.453 24.438 24.047 1 94 124 SER B C 1
ATOM 3737 O O . SER B 1 124 ? -17.547 24.984 24.125 1 94 124 SER B O 1
ATOM 3739 N N . LYS B 1 125 ? -16.219 23.312 23.422 1 90.25 125 LYS B N 1
ATOM 3740 C CA . LYS B 1 125 ? -17.328 22.547 22.875 1 90.25 125 LYS B CA 1
ATOM 3741 C C . LYS B 1 125 ? -18.203 21.984 23.984 1 90.25 125 LYS B C 1
ATOM 3743 O O . LYS B 1 125 ? -19.375 21.688 23.766 1 90.25 125 LYS B O 1
ATOM 3748 N N . ASP B 1 126 ? -17.531 21.75 25.094 1 85.62 126 ASP B N 1
ATOM 3749 C CA . ASP B 1 126 ? -18.234 21.281 26.281 1 85.62 126 ASP B CA 1
ATOM 3750 C C . ASP B 1 126 ? -18.828 22.453 27.062 1 85.62 126 ASP B C 1
ATOM 3752 O O . ASP B 1 126 ? -18.094 23.203 27.703 1 85.62 126 ASP B O 1
ATOM 3756 N N . PRO B 1 127 ? -20.047 22.5 27.156 1 78.44 127 PRO B N 1
ATOM 3757 C CA . PRO B 1 127 ? -20.672 23.641 27.844 1 78.44 127 PRO B CA 1
ATOM 3758 C C . PRO B 1 127 ? -20.453 23.625 29.344 1 78.44 127 PRO B C 1
ATOM 3760 O O . PRO B 1 127 ? -20.625 24.641 30.016 1 78.44 127 PRO B O 1
ATOM 3763 N N . MET B 1 128 ? -20.094 22.547 29.797 1 80.5 128 MET B N 1
ATOM 3764 C CA . MET B 1 128 ? -19.922 22.438 31.25 1 80.5 128 MET B CA 1
ATOM 3765 C C . MET B 1 128 ? -18.594 23.031 31.672 1 80.5 128 MET B C 1
ATOM 3767 O O . MET B 1 128 ? -18.359 23.234 32.875 1 80.5 128 MET B O 1
ATOM 3771 N N . VAL B 1 129 ? -17.766 23.297 30.672 1 78.62 129 VAL B N 1
ATOM 3772 C CA . VAL B 1 129 ? -16.469 23.922 30.984 1 78.62 129 VAL B CA 1
ATOM 3773 C C . VAL B 1 129 ? -16.656 25.438 31.109 1 78.62 129 VAL B C 1
ATOM 3775 O O . VAL B 1 129 ? -17.016 26.109 30.141 1 78.62 129 VAL B O 1
ATOM 3778 N N . PRO B 1 130 ? -16.5 25.984 32.219 1 75.62 130 PRO B N 1
ATOM 3779 C CA . PRO B 1 130 ? -16.828 27.375 32.531 1 75.62 130 PRO B CA 1
ATOM 3780 C C . PRO B 1 130 ? -15.711 28.344 32.156 1 75.62 130 PRO B C 1
ATOM 3782 O O . PRO B 1 130 ? -15.25 29.125 32.969 1 75.62 130 PRO B O 1
ATOM 3785 N N . THR B 1 131 ? -15.203 28.344 31.047 1 80.38 131 THR B N 1
ATOM 3786 C CA . THR B 1 131 ? -14.094 29.234 30.75 1 80.38 131 THR B CA 1
ATOM 3787 C C . THR B 1 131 ? -14.578 30.453 29.953 1 80.38 131 THR B C 1
ATOM 3789 O O . THR B 1 131 ? -13.836 31.406 29.766 1 80.38 131 THR B O 1
ATOM 3792 N N . GLY B 1 132 ? -15.836 30.5 29.609 1 90.75 132 GLY B N 1
ATOM 3793 C CA . GLY B 1 132 ? -16.328 31.625 28.828 1 90.75 132 GLY B CA 1
ATOM 3794 C C . GLY B 1 132 ? -15.711 31.688 27.438 1 90.75 132 GLY B C 1
ATOM 3795 O O . GLY B 1 132 ? -15.117 30.719 26.969 1 90.75 132 GLY B O 1
ATOM 3796 N N . THR B 1 133 ? -15.906 32.875 26.797 1 95.25 133 THR B N 1
ATOM 3797 C CA . THR B 1 133 ? -15.414 33.094 25.438 1 95.25 133 THR B CA 1
ATOM 3798 C C . THR B 1 133 ? -14.125 33.875 25.453 1 95.25 133 THR B C 1
ATOM 3800 O O . THR B 1 133 ? -14.039 34.938 26.109 1 95.25 133 THR B O 1
ATOM 3803 N N . LEU B 1 134 ? -13.117 33.375 24.828 1 97.12 134 LEU B N 1
ATOM 3804 C CA . LEU B 1 134 ? -11.906 34.125 24.578 1 97.12 134 LEU B CA 1
ATOM 3805 C C . LEU B 1 134 ? -12.008 34.906 23.25 1 97.12 134 LEU B C 1
ATOM 3807 O O . LEU B 1 134 ? -12.336 34.312 22.219 1 97.12 134 LEU B O 1
ATOM 3811 N N . VAL B 1 135 ? -11.789 36.156 23.312 1 97.12 135 VAL B N 1
ATOM 3812 C CA . VAL B 1 135 ? -11.789 37 22.109 1 97.12 135 VAL B CA 1
ATOM 3813 C C . VAL B 1 135 ? -10.367 37.438 21.766 1 97.12 135 VAL B C 1
ATOM 3815 O O . VAL B 1 135 ? -9.688 38.031 22.594 1 97.12 135 VAL B O 1
ATOM 3818 N N . LEU B 1 136 ? -9.93 37.031 20.641 1 96.75 136 LEU B N 1
ATOM 3819 C CA . LEU B 1 136 ? -8.594 37.406 20.172 1 96.75 136 LEU B CA 1
ATOM 3820 C C . LEU B 1 136 ? -8.672 38.406 19.016 1 96.75 136 LEU B C 1
ATOM 3822 O O . LEU B 1 136 ? -9.172 38.062 17.938 1 96.75 136 LEU B O 1
ATOM 3826 N N . SER B 1 137 ? -8.078 39.562 19.172 1 95.12 137 SER B N 1
ATOM 3827 C CA . SER B 1 137 ? -8.062 40.531 18.109 1 95.12 137 SER B CA 1
ATOM 3828 C C . SER B 1 137 ? -7.137 40.125 16.969 1 95.12 137 SER B C 1
ATOM 3830 O O . SER B 1 137 ? -6.047 39.594 17.219 1 95.12 137 SER B O 1
ATOM 3832 N N . LEU B 1 138 ? -7.613 40.406 15.773 1 94.94 138 LEU B N 1
ATOM 3833 C CA . LEU B 1 138 ? -6.797 40.094 14.594 1 94.94 138 LEU B CA 1
ATOM 3834 C C . LEU B 1 138 ? -6.211 41.375 14.008 1 94.94 138 LEU B C 1
ATOM 3836 O O . LEU B 1 138 ? -5.559 41.344 12.969 1 94.94 138 LEU B O 1
ATOM 3840 N N . GLU B 1 139 ? -6.406 42.438 14.648 1 90.94 139 GLU B N 1
ATOM 3841 C CA . GLU B 1 139 ? -5.832 43.688 14.195 1 90.94 139 GLU B CA 1
ATOM 3842 C C . GLU B 1 139 ? -4.305 43.656 14.258 1 90.94 139 GLU B C 1
ATOM 3844 O O . GLU B 1 139 ? -3.73 43.062 15.172 1 90.94 139 GLU B O 1
ATOM 3849 N N . PRO B 1 140 ? -3.703 44.25 13.289 1 83.5 140 PRO B N 1
ATOM 3850 C CA . PRO B 1 140 ? -2.238 44.281 13.305 1 83.5 140 PRO B CA 1
ATOM 3851 C C . PRO B 1 140 ? -1.67 44.906 14.578 1 83.5 140 PRO B C 1
ATOM 3853 O O . PRO B 1 140 ? -2.23 45.875 15.094 1 83.5 140 PRO B O 1
ATOM 3856 N N . VAL B 1 141 ? -0.679 44.312 15.055 1 76.56 141 VAL B N 1
ATOM 3857 C CA . VAL B 1 141 ? -0.031 44.812 16.25 1 76.56 141 VAL B CA 1
ATOM 3858 C C . VAL B 1 141 ? 1.201 45.625 15.867 1 76.56 141 VAL B C 1
ATOM 3860 O O . VAL B 1 141 ? 1.945 45.25 14.961 1 76.56 141 VAL B O 1
ATOM 3863 N N . THR B 1 142 ? 1.277 46.875 16.328 1 68.19 142 THR B N 1
ATOM 3864 C CA . THR B 1 142 ? 2.473 47.688 16.156 1 68.19 142 THR B CA 1
ATOM 3865 C C . THR B 1 142 ? 3.592 47.219 17.078 1 68.19 142 THR B C 1
ATOM 3867 O O . THR B 1 142 ? 3.408 47.125 18.297 1 68.19 142 THR B O 1
ATOM 3870 N N . VAL B 1 143 ? 4.492 46.5 16.5 1 63.25 143 VAL B N 1
ATOM 3871 C CA . VAL B 1 143 ? 5.543 45.906 17.312 1 63.25 143 VAL B CA 1
ATOM 3872 C C . VAL B 1 143 ? 6.676 46.906 17.516 1 63.25 143 VAL B C 1
ATOM 3874 O O . VAL B 1 143 ? 7.184 47.5 16.547 1 63.25 143 VAL B O 1
ATOM 3877 N N . ASP B 1 144 ? 6.789 47.344 18.719 1 61 144 ASP B N 1
ATOM 3878 C CA . ASP B 1 144 ? 8.07 47.969 19.062 1 61 144 ASP B CA 1
ATOM 3879 C C . ASP B 1 144 ? 9.164 46.906 19.203 1 61 144 ASP B C 1
ATOM 3881 O O . ASP B 1 144 ? 9.211 46.188 20.188 1 61 144 ASP B O 1
ATOM 3885 N N . TRP B 1 145 ? 9.859 46.688 18.094 1 58.91 145 TRP B N 1
ATOM 3886 C CA . TRP B 1 145 ? 10.867 45.625 18 1 58.91 145 TRP B CA 1
ATOM 3887 C C . TRP B 1 145 ? 11.844 45.688 19.172 1 58.91 145 TRP B C 1
ATOM 3889 O O . TRP B 1 145 ? 12.547 44.719 19.453 1 58.91 145 TRP B O 1
ATOM 3899 N N . ASN B 1 146 ? 11.828 46.844 19.812 1 57.69 146 ASN B N 1
ATOM 3900 C CA . ASN B 1 146 ? 12.703 47.031 20.969 1 57.69 146 ASN B CA 1
ATOM 3901 C C . ASN B 1 146 ? 12.008 46.625 22.266 1 57.69 146 ASN B C 1
ATOM 3903 O O . ASN B 1 146 ? 12.594 46.719 23.344 1 57.69 146 ASN B O 1
ATOM 3907 N N . SER B 1 147 ? 10.883 46.188 22.109 1 60.25 147 SER B N 1
ATOM 3908 C CA . SER B 1 147 ? 10.148 45.875 23.344 1 60.25 147 SER B CA 1
ATOM 3909 C C . SER B 1 147 ? 10.641 44.562 23.953 1 60.25 147 SER B C 1
ATOM 3911 O O . SER B 1 147 ? 10.805 43.562 23.266 1 60.25 147 SER B O 1
ATOM 3913 N N . PRO B 1 148 ? 11.094 44.625 25.172 1 55.66 148 PRO B N 1
ATOM 3914 C CA . PRO B 1 148 ? 11.562 43.438 25.906 1 55.66 148 PRO B CA 1
ATOM 3915 C C . PRO B 1 148 ? 10.5 42.344 26 1 55.66 148 PRO B C 1
ATOM 3917 O O . PRO B 1 148 ? 10.82 41.188 26.359 1 55.66 148 PRO B O 1
ATOM 3920 N N . ASP B 1 149 ? 9.367 42.75 25.594 1 58.69 149 ASP B N 1
ATOM 3921 C CA . ASP B 1 149 ? 8.289 41.781 25.812 1 58.69 149 ASP B CA 1
ATOM 3922 C C . ASP B 1 149 ? 8.242 40.75 24.688 1 58.69 149 ASP B C 1
ATOM 3924 O O . ASP B 1 149 ? 7.473 39.781 24.766 1 58.69 149 ASP B O 1
ATOM 3928 N N . GLN B 1 150 ? 9.094 40.906 23.797 1 62.34 150 GLN B N 1
ATOM 3929 C CA . GLN B 1 150 ? 9.148 39.938 22.703 1 62.34 150 GLN B CA 1
ATOM 3930 C C . GLN B 1 150 ? 9.906 38.688 23.125 1 62.34 150 GLN B C 1
ATOM 3932 O O . GLN B 1 150 ? 10.883 38.75 23.875 1 62.34 150 GLN B O 1
ATOM 3937 N N . LEU B 1 151 ? 9.234 37.531 22.859 1 66.5 151 LEU B N 1
ATOM 3938 C CA . LEU B 1 151 ? 9.836 36.25 23.219 1 66.5 151 LEU B CA 1
ATOM 3939 C C . LEU B 1 151 ? 10.398 35.562 21.984 1 66.5 151 LEU B C 1
ATOM 3941 O O . LEU B 1 151 ? 9.797 35.594 20.906 1 66.5 151 LEU B O 1
ATOM 3945 N N . ASP B 1 152 ? 11.617 35.062 22.141 1 64.88 152 ASP B N 1
ATOM 3946 C CA . ASP B 1 152 ? 12.164 34.125 21.156 1 64.88 152 ASP B CA 1
ATOM 3947 C C . ASP B 1 152 ? 11.672 32.719 21.422 1 64.88 152 ASP B C 1
ATOM 3949 O O . ASP B 1 152 ? 11.797 32.188 22.531 1 64.88 152 ASP B O 1
ATOM 3953 N N . ILE B 1 153 ? 10.891 32.312 20.484 1 63.91 153 ILE B N 1
ATOM 3954 C CA . ILE B 1 153 ? 10.359 30.953 20.656 1 63.91 153 ILE B CA 1
ATOM 3955 C C . ILE B 1 153 ? 10.938 30.031 19.578 1 63.91 153 ILE B C 1
ATOM 3957 O O . ILE B 1 153 ? 11.234 30.469 18.469 1 63.91 153 ILE B O 1
ATOM 3961 N N . PHE B 1 154 ? 11.352 28.812 20.031 1 59.09 154 PHE B N 1
ATOM 3962 C CA . PHE B 1 154 ? 11.836 27.766 19.141 1 59.09 154 PHE B CA 1
ATOM 3963 C C . PHE B 1 154 ? 10.75 26.75 18.859 1 59.09 154 PHE B C 1
ATOM 3965 O O . PHE B 1 154 ? 10.031 26.328 19.766 1 59.09 154 PHE B O 1
ATOM 3972 N N . ILE B 1 155 ? 10.367 26.703 17.5 1 57.28 155 ILE B N 1
ATOM 3973 C CA . ILE B 1 155 ? 9.461 25.625 17.125 1 57.28 155 ILE B CA 1
ATOM 3974 C C . ILE B 1 155 ? 10.258 24.375 16.781 1 57.28 155 ILE B C 1
ATOM 3976 O O . ILE B 1 155 ? 11.164 24.422 15.945 1 57.28 155 ILE B O 1
ATOM 3980 N N . ARG B 1 156 ? 9.984 23.109 17.344 1 54.03 156 ARG B N 1
ATOM 3981 C CA . ARG B 1 156 ? 10.477 21.734 17.234 1 54.03 156 ARG B CA 1
ATOM 3982 C C . ARG B 1 156 ? 11.992 21.688 17.359 1 54.03 156 ARG B C 1
ATOM 3984 O O . ARG B 1 156 ? 12.531 20.938 18.172 1 54.03 156 ARG B O 1
ATOM 3991 N N . LYS B 1 157 ? 12.734 22.422 16.234 1 52.16 157 LYS B N 1
ATOM 3992 C CA . LYS B 1 157 ? 14.195 22.406 16.281 1 52.16 157 LYS B CA 1
ATOM 3993 C C . LYS B 1 157 ? 14.758 23.797 16.484 1 52.16 157 LYS B C 1
ATOM 3995 O O . LYS B 1 157 ? 14.172 24.797 16.047 1 52.16 157 LYS B O 1
ATOM 4000 N N . PRO B 1 158 ? 15.695 23.812 17.422 1 49.31 158 PRO B N 1
ATOM 4001 C CA . PRO B 1 158 ? 16.344 25.062 17.828 1 49.31 158 PRO B CA 1
ATOM 4002 C C . PRO B 1 158 ? 16.641 25.984 16.641 1 49.31 158 PRO B C 1
ATOM 4004 O O . PRO B 1 158 ? 16.859 27.172 16.828 1 49.31 158 PRO B O 1
ATOM 4007 N N . GLU B 1 159 ? 16.453 25.453 15.578 1 53.12 159 GLU B N 1
ATOM 4008 C CA . GLU B 1 159 ? 17 26.25 14.477 1 53.12 159 GLU B CA 1
ATOM 4009 C C . GLU B 1 159 ? 16.016 27.297 14.008 1 53.12 159 GLU B C 1
ATOM 4011 O O . GLU B 1 159 ? 16.359 28.203 13.242 1 53.12 159 GLU B O 1
ATOM 4016 N N . HIS B 1 160 ? 14.812 27.188 14.594 1 57.12 160 HIS B N 1
ATOM 4017 C CA . HIS B 1 160 ? 13.898 28.219 14.102 1 57.12 160 HIS B CA 1
ATOM 4018 C C . HIS B 1 160 ? 13.422 29.125 15.234 1 57.12 160 HIS B C 1
ATOM 4020 O O . HIS B 1 160 ? 12.656 28.688 16.109 1 57.12 160 HIS B O 1
ATOM 4026 N N . ALA B 1 161 ? 14.062 30.25 15.273 1 63.97 161 ALA B N 1
ATOM 4027 C CA . ALA B 1 161 ? 13.641 31.188 16.312 1 63.97 161 ALA B CA 1
ATOM 4028 C C . ALA B 1 161 ? 12.602 32.156 15.766 1 63.97 161 ALA B C 1
ATOM 4030 O O . ALA B 1 161 ? 12.703 32.625 14.617 1 63.97 161 ALA B O 1
ATOM 4031 N N . TYR B 1 162 ? 11.461 32.312 16.453 1 71.94 162 TYR B N 1
ATOM 4032 C CA . TYR B 1 162 ? 10.383 33.25 16.125 1 71.94 162 TYR B CA 1
ATOM 4033 C C . TYR B 1 162 ? 10.242 34.312 17.203 1 71.94 162 TYR B C 1
ATOM 4035 O O . TYR B 1 162 ? 10.383 34.031 18.391 1 71.94 162 TYR B O 1
ATOM 4043 N N . LYS B 1 163 ? 10.148 35.469 16.672 1 74.62 163 LYS B N 1
ATOM 4044 C CA . LYS B 1 163 ? 9.719 36.531 17.578 1 74.62 163 LYS B CA 1
ATOM 4045 C C . LYS B 1 163 ? 8.195 36.531 17.75 1 74.62 163 LYS B C 1
ATOM 4047 O O . LYS B 1 163 ? 7.465 36.5 16.75 1 74.62 163 LYS B O 1
ATOM 4052 N N . CYS B 1 164 ? 7.793 36.438 18.984 1 83.88 164 CYS B N 1
ATOM 4053 C CA . CYS B 1 164 ? 6.363 36.344 19.25 1 83.88 164 CYS B CA 1
ATOM 4054 C C . CYS B 1 164 ? 5.938 37.312 20.344 1 83.88 164 CYS B C 1
ATOM 4056 O O . CYS B 1 164 ? 6.773 37.781 21.109 1 83.88 164 CYS B O 1
ATOM 4058 N N . LEU B 1 165 ? 4.762 37.719 20.312 1 83.81 165 LEU B N 1
ATOM 4059 C CA . LEU B 1 165 ? 4.145 38.562 21.312 1 83.81 165 LEU B CA 1
ATOM 4060 C C . LEU B 1 165 ? 3.219 37.75 22.219 1 83.81 165 LEU B C 1
ATOM 4062 O O . LEU B 1 165 ? 2.215 37.219 21.766 1 83.81 165 LEU B O 1
ATOM 4066 N N . PRO B 1 166 ? 3.547 37.719 23.5 1 89.12 166 PRO B N 1
ATOM 4067 C CA . PRO B 1 166 ? 2.623 37.062 24.422 1 89.12 166 PRO B CA 1
ATOM 4068 C C . PRO B 1 166 ? 1.333 37.844 24.625 1 89.12 166 PRO B C 1
ATOM 4070 O O . PRO B 1 166 ? 1.361 39.094 24.688 1 89.12 166 PRO B O 1
ATOM 4073 N N . ILE B 1 167 ? 0.248 37.125 24.688 1 92.19 167 ILE B N 1
ATOM 4074 C CA . ILE B 1 167 ? -1.055 37.719 24.969 1 92.19 167 ILE B CA 1
ATOM 4075 C C . ILE B 1 167 ? -1.541 37.281 26.344 1 92.19 167 ILE B C 1
ATOM 4077 O O . ILE B 1 167 ? -1.969 36.125 26.516 1 92.19 167 ILE B O 1
ATOM 4081 N N . ALA B 1 168 ? -1.568 38.156 27.266 1 93.25 168 ALA B N 1
ATOM 4082 C CA . ALA B 1 168 ? -1.792 37.844 28.672 1 93.25 168 ALA B CA 1
ATOM 4083 C C . ALA B 1 168 ? -3.18 37.219 28.891 1 93.25 168 ALA B C 1
ATOM 4085 O O . ALA B 1 168 ? -3.33 36.219 29.578 1 93.25 168 ALA B O 1
ATOM 4086 N N . GLU B 1 169 ? -4.156 37.906 28.328 1 94.56 169 GLU B N 1
ATOM 4087 C CA . GLU B 1 169 ? -5.527 37.438 28.516 1 94.56 169 GLU B CA 1
ATOM 4088 C C . GLU B 1 169 ? -5.723 36.031 27.969 1 94.56 169 GLU B C 1
ATOM 4090 O O . GLU B 1 169 ? -6.371 35.188 28.609 1 94.56 169 GLU B O 1
ATOM 4095 N N . ALA B 1 170 ? -5.203 35.812 26.797 1 96.69 170 ALA B N 1
ATOM 4096 C CA . ALA B 1 170 ? -5.316 34.5 26.188 1 96.69 170 ALA B CA 1
ATOM 4097 C C . ALA B 1 170 ? -4.527 33.438 26.969 1 96.69 170 ALA B C 1
ATOM 4099 O O . ALA B 1 170 ? -4.973 32.312 27.125 1 96.69 170 ALA B O 1
ATOM 4100 N N . SER B 1 171 ? -3.348 33.781 27.453 1 96 171 SER B N 1
ATOM 4101 C CA . SER B 1 171 ? -2.547 32.875 28.281 1 96 171 SER B CA 1
ATOM 4102 C C . SER B 1 171 ? -3.322 32.438 29.5 1 96 171 SER B C 1
ATOM 4104 O O . SER B 1 171 ? -3.35 31.25 29.828 1 96 171 SER B O 1
ATOM 4106 N N . ALA B 1 172 ? -3.916 33.406 30.141 1 96.19 172 ALA B N 1
ATOM 4107 C CA . ALA B 1 172 ? -4.691 33.094 31.344 1 96.19 172 ALA B CA 1
ATOM 4108 C C . ALA B 1 172 ? -5.879 32.219 31.016 1 96.19 172 ALA B C 1
ATOM 4110 O O . ALA B 1 172 ? -6.184 31.266 31.75 1 96.19 172 ALA B O 1
ATOM 4111 N N . TRP B 1 173 ? -6.543 32.5 29.953 1 97 173 TRP B N 1
ATOM 4112 C CA . TRP B 1 173 ? -7.719 31.734 29.547 1 97 173 TRP B CA 1
ATOM 4113 C C . TRP B 1 173 ? -7.355 30.281 29.281 1 97 173 TRP B C 1
ATOM 4115 O O . TRP B 1 173 ? -7.992 29.359 29.812 1 97 173 TRP B O 1
ATOM 4125 N N . PHE B 1 174 ? -6.324 30.031 28.469 1 96.88 174 PHE B N 1
ATOM 4126 C CA . PHE B 1 174 ? -5.918 28.672 28.109 1 96.88 174 PHE B CA 1
ATOM 4127 C C . PHE B 1 174 ? -5.375 27.922 29.312 1 96.88 174 PHE B C 1
ATOM 4129 O O . PHE B 1 174 ? -5.566 26.719 29.453 1 96.88 174 PHE B O 1
ATOM 4136 N N . SER B 1 175 ? -4.652 28.625 30.188 1 96 175 SER B N 1
ATOM 4137 C CA . SER B 1 175 ? -4.152 28 31.406 1 96 175 SER B CA 1
ATOM 4138 C C . SER B 1 175 ? -5.301 27.516 32.281 1 96 175 SER B C 1
ATOM 4140 O O . SER B 1 175 ? -5.23 26.422 32.844 1 96 175 SER B O 1
ATOM 4142 N N . LYS B 1 176 ? -6.285 28.344 32.375 1 94.62 176 LYS B N 1
ATOM 4143 C CA . LYS B 1 176 ? -7.469 27.938 33.125 1 94.62 176 LYS B CA 1
ATOM 4144 C C . LYS B 1 176 ? -8.164 26.75 32.469 1 94.62 176 LYS B C 1
ATOM 4146 O O . LYS B 1 176 ? -8.531 25.781 33.156 1 94.62 176 LYS B O 1
ATOM 4151 N N . TYR B 1 177 ? -8.367 26.797 31.234 1 95 177 TYR B N 1
ATOM 4152 C CA . TYR B 1 177 ? -9.055 25.75 30.484 1 95 177 TYR B CA 1
ATOM 4153 C C . TYR B 1 177 ? -8.328 24.422 30.609 1 95 177 TYR B C 1
ATOM 4155 O O . TYR B 1 177 ? -8.961 23.375 30.781 1 95 177 TYR B O 1
ATOM 4163 N N . LEU B 1 178 ? -6.98 24.5 30.484 1 94.69 178 LEU B N 1
ATOM 4164 C CA . LEU B 1 178 ? -6.188 23.266 30.453 1 94.69 178 LEU B CA 1
ATOM 4165 C C . LEU B 1 178 ? -5.738 22.875 31.859 1 94.69 178 LEU B C 1
ATOM 4167 O O . LEU B 1 178 ? -5.293 21.734 32.062 1 94.69 178 LEU B O 1
ATOM 4171 N N . GLY B 1 179 ? -5.809 23.766 32.844 1 92.81 179 GLY B N 1
ATOM 4172 C CA . GLY B 1 179 ? -5.449 23.469 34.25 1 92.81 179 GLY B CA 1
ATOM 4173 C C . GLY B 1 179 ? -3.949 23.469 34.469 1 92.81 179 GLY B C 1
ATOM 4174 O O . GLY B 1 179 ? -3.463 22.797 35.375 1 92.81 179 GLY B O 1
ATOM 4175 N N . LYS B 1 180 ? -3.189 24.047 33.625 1 94.56 180 LYS B N 1
ATOM 4176 C CA . LYS B 1 180 ? -1.738 24.188 33.688 1 94.56 180 LYS B CA 1
ATOM 4177 C C . LYS B 1 180 ? -1.3 25.562 33.188 1 94.56 180 LYS B C 1
ATOM 4179 O O . LYS B 1 180 ? -2.062 26.25 32.531 1 94.56 180 LYS B O 1
ATOM 4184 N N . ASP B 1 181 ? -0.137 25.938 33.531 1 94.38 181 ASP B N 1
ATOM 4185 C CA . ASP B 1 181 ? 0.358 27.25 33.125 1 94.38 181 ASP B CA 1
ATOM 4186 C C . ASP B 1 181 ? 0.916 27.219 31.719 1 94.38 181 ASP B C 1
ATOM 4188 O O . ASP B 1 181 ? 1.867 26.484 31.438 1 94.38 181 ASP B O 1
ATOM 4192 N N . PHE B 1 182 ? 0.339 28 30.844 1 94.75 182 PHE B N 1
ATOM 4193 C CA . PHE B 1 182 ? 0.801 28.141 29.469 1 94.75 182 PHE B CA 1
ATOM 4194 C C . PHE B 1 182 ? 0.899 29.609 29.078 1 94.75 182 PHE B C 1
ATOM 4196 O O . PHE B 1 182 ? 0.384 30.484 29.781 1 94.75 182 PHE B O 1
ATOM 4203 N N . LYS B 1 183 ? 1.628 29.859 28.062 1 93.94 183 LYS B N 1
ATOM 4204 C CA . LYS B 1 183 ? 1.63 31.156 27.391 1 93.94 183 LYS B CA 1
ATOM 4205 C C . LYS B 1 183 ? 1.053 31.047 25.984 1 93.94 183 LYS B C 1
ATOM 4207 O O . LYS B 1 183 ? 1.254 30.047 25.297 1 93.94 183 LYS B O 1
ATOM 4212 N N . PHE B 1 184 ? 0.32 32 25.688 1 95 184 PHE B N 1
ATOM 4213 C CA . PHE B 1 184 ? -0.25 32.156 24.344 1 95 184 PHE B CA 1
ATOM 4214 C C . PHE B 1 184 ? 0.419 33.281 23.594 1 95 184 PHE B C 1
ATOM 4216 O O . PHE B 1 184 ? 0.53 34.406 24.094 1 95 184 PHE B O 1
ATOM 4223 N N . VAL B 1 185 ? 0.862 33 22.359 1 91.69 185 VAL B N 1
ATOM 4224 C CA . VAL B 1 185 ? 1.683 34 21.672 1 91.69 185 VAL B CA 1
ATOM 4225 C C . VAL B 1 185 ? 1.161 34.188 20.25 1 91.69 185 VAL B C 1
ATOM 4227 O O . VAL B 1 185 ? 0.53 33.312 19.672 1 91.69 185 VAL B O 1
ATOM 4230 N N . ARG B 1 186 ? 1.423 35.344 19.766 1 91.06 186 ARG B N 1
ATOM 4231 C CA . ARG B 1 186 ? 1.154 35.719 18.375 1 91.06 186 ARG B CA 1
ATOM 4232 C C . ARG B 1 186 ? 2.451 35.844 17.594 1 91.06 186 ARG B C 1
ATOM 4234 O O . ARG B 1 186 ? 3.416 36.438 18.062 1 91.06 186 ARG B O 1
ATOM 4241 N N . PHE B 1 187 ? 2.438 35.312 16.422 1 84 187 PHE B N 1
ATOM 4242 C CA . PHE B 1 187 ? 3.596 35.438 15.531 1 84 187 PHE B CA 1
ATOM 4243 C C . PHE B 1 187 ? 3.828 36.875 15.102 1 84 187 PHE B C 1
ATOM 4245 O O . PHE B 1 187 ? 2.887 37.562 14.727 1 84 187 PHE B O 1
ATOM 4252 N N . LEU B 1 188 ? 5.039 37.312 15.188 1 75.06 188 LEU B N 1
ATOM 4253 C CA . LEU B 1 188 ? 5.406 38.656 14.695 1 75.06 188 LEU B CA 1
ATOM 4254 C C . LEU B 1 188 ? 6.273 38.531 13.445 1 75.06 188 LEU B C 1
ATOM 4256 O O . LEU B 1 188 ? 5.875 39 12.375 1 75.06 188 LEU B O 1
ATOM 4260 N N . ARG B 1 189 ? 7.43 38.094 13.5 1 65.44 189 ARG B N 1
ATOM 4261 C CA . ARG B 1 189 ? 8.352 37.906 12.375 1 65.44 189 ARG B CA 1
ATOM 4262 C C . ARG B 1 189 ? 9.281 36.719 12.625 1 65.44 189 ARG B C 1
ATOM 4264 O O . ARG B 1 189 ? 9.547 36.375 13.773 1 65.44 189 ARG B O 1
ATOM 4271 N N . GLN B 1 190 ? 9.617 36.156 11.461 1 59.44 190 GLN B N 1
ATOM 4272 C CA . GLN B 1 190 ? 10.641 35.125 11.57 1 59.44 190 GLN B CA 1
ATOM 4273 C C . GLN B 1 190 ? 12.039 35.75 11.586 1 59.44 190 GLN B C 1
ATOM 4275 O O . GLN B 1 190 ? 12.336 36.656 10.812 1 59.44 190 GLN B O 1
ATOM 4280 N N . THR B 1 191 ? 12.766 35.594 12.648 1 55.38 191 THR B N 1
ATOM 4281 C CA . THR B 1 191 ? 14.094 36.188 12.758 1 55.38 191 THR B CA 1
ATOM 4282 C C . THR B 1 191 ? 15.141 35.312 12.062 1 55.38 191 THR B C 1
ATOM 4284 O O . THR B 1 191 ? 16.125 35.844 11.539 1 55.38 191 THR B O 1
ATOM 4287 N N . VAL B 1 192 ? 15.164 34.094 12.227 1 50.5 192 VAL B N 1
ATOM 4288 C CA . VAL B 1 192 ? 16.234 33.281 11.641 1 50.5 192 VAL B CA 1
ATOM 4289 C C . VAL B 1 192 ? 15.641 32.312 10.617 1 50.5 192 VAL B C 1
ATOM 4291 O O . VAL B 1 192 ? 14.672 31.609 10.906 1 50.5 192 VAL B O 1
ATOM 4294 N N . LYS B 1 193 ? 15.875 32.781 9.297 1 50.06 193 LYS B N 1
ATOM 4295 C CA . LYS B 1 193 ? 15.438 31.891 8.219 1 50.06 193 LYS B CA 1
ATOM 4296 C C . LYS B 1 193 ? 16.406 30.719 8.047 1 50.06 193 LYS B C 1
ATOM 4298 O O . LYS B 1 193 ? 17.609 30.922 7.863 1 50.06 193 LYS B O 1
ATOM 4303 N N . ARG B 1 194 ? 16.344 29.672 8.68 1 40.81 194 ARG B N 1
ATOM 4304 C CA . ARG B 1 194 ? 17.312 28.641 8.367 1 40.81 194 ARG B CA 1
ATOM 4305 C C . ARG B 1 194 ? 17.391 28.375 6.871 1 40.81 194 ARG B C 1
ATOM 4307 O O . ARG B 1 194 ? 18.469 28.25 6.305 1 40.81 194 ARG B O 1
ATOM 4314 N N . ARG B 1 195 ? 16.312 27.719 6.348 1 45.91 195 ARG B N 1
ATOM 4315 C CA . ARG B 1 195 ? 16.438 27.375 4.934 1 45.91 195 ARG B CA 1
ATOM 4316 C C . ARG B 1 195 ? 15.523 28.25 4.078 1 45.91 195 ARG B C 1
ATOM 4318 O O . ARG B 1 195 ? 14.484 28.719 4.551 1 45.91 195 ARG B O 1
ATOM 4325 N N . LYS B 1 196 ? 16.25 28.859 3.023 1 46.69 196 LYS B N 1
ATOM 4326 C CA . LYS B 1 196 ? 15.586 29.703 2.025 1 46.69 196 LYS B CA 1
ATOM 4327 C C . LYS B 1 196 ? 14.102 29.359 1.906 1 46.69 196 LYS B C 1
ATOM 4329 O O . LYS B 1 196 ? 13.297 30.203 1.531 1 46.69 196 LYS B O 1
ATOM 4334 N N . GLU B 1 197 ? 13.773 28.062 2.262 1 47.47 197 GLU B N 1
ATOM 4335 C CA . GLU B 1 197 ? 12.484 27.562 1.792 1 47.47 197 GLU B CA 1
ATOM 4336 C C . GLU B 1 197 ? 11.492 27.422 2.943 1 47.47 197 GLU B C 1
ATOM 4338 O O . GLU B 1 197 ? 10.406 26.875 2.773 1 47.47 197 GLU B O 1
ATOM 4343 N N . ILE B 1 198 ? 11.977 27.828 4.152 1 51.47 198 ILE B N 1
ATOM 4344 C CA . ILE B 1 198 ? 11.078 27.406 5.223 1 51.47 198 ILE B CA 1
ATOM 4345 C C . ILE B 1 198 ? 10.07 28.516 5.52 1 51.47 198 ILE B C 1
ATOM 4347 O O . ILE B 1 198 ? 10.438 29.688 5.578 1 51.47 198 ILE B O 1
ATOM 4351 N N . PRO B 1 199 ? 8.883 28.031 5.73 1 55.47 199 PRO B N 1
ATOM 4352 C CA . PRO B 1 199 ? 7.738 28.922 5.969 1 55.47 199 PRO B CA 1
ATOM 4353 C C . PRO B 1 199 ? 7.941 29.828 7.172 1 55.47 199 PRO B C 1
ATOM 4355 O O . PRO B 1 199 ? 8.672 29.484 8.102 1 55.47 199 PRO B O 1
ATOM 4358 N N . ASP B 1 200 ? 7.488 31.094 7.07 1 61.53 200 ASP B N 1
ATOM 4359 C CA . ASP B 1 200 ? 7.645 32.188 8.016 1 61.53 200 ASP B CA 1
ATOM 4360 C C . ASP B 1 200 ? 6.641 32.094 9.164 1 61.53 200 ASP B C 1
ATOM 4362 O O . ASP B 1 200 ? 6.492 33 9.961 1 61.53 200 ASP B O 1
ATOM 4366 N N . ARG B 1 201 ? 5.859 30.953 9.242 1 65.12 201 ARG B N 1
ATOM 4367 C CA . ARG B 1 201 ? 4.898 30.844 10.328 1 65.12 201 ARG B CA 1
ATOM 4368 C C . ARG B 1 201 ? 5.133 29.562 11.133 1 65.12 201 ARG B C 1
ATOM 4370 O O . ARG B 1 201 ? 6.172 28.922 11 1 65.12 201 ARG B O 1
ATOM 4377 N N . PHE B 1 202 ? 4.262 29.297 12.086 1 68.31 202 PHE B N 1
ATOM 4378 C CA . PHE B 1 202 ? 4.457 28.219 13.047 1 68.31 202 PHE B CA 1
ATOM 4379 C C . PHE B 1 202 ? 4.145 26.875 12.414 1 68.31 202 PHE B C 1
ATOM 4381 O O . PHE B 1 202 ? 3.414 26.062 12.992 1 68.31 202 PHE B O 1
ATOM 4388 N N . TYR B 1 203 ? 4.66 26.688 11.195 1 68.62 203 TYR B N 1
ATOM 4389 C CA . TYR B 1 203 ? 4.473 25.391 10.547 1 68.62 203 TYR B CA 1
ATOM 4390 C C . TYR B 1 203 ? 5.516 24.391 11.023 1 68.62 203 TYR B C 1
ATOM 4392 O O . TYR B 1 203 ? 6.641 24.766 11.367 1 68.62 203 TYR B O 1
ATOM 4400 N N . ASP B 1 204 ? 5.121 23.141 11.055 1 66.69 204 ASP B N 1
ATOM 4401 C CA . ASP B 1 204 ? 6.102 22.094 11.312 1 66.69 204 ASP B CA 1
ATOM 4402 C C . ASP B 1 204 ? 7.023 21.891 10.109 1 66.69 204 ASP B C 1
ATOM 4404 O O . ASP B 1 204 ? 8.234 21.734 10.273 1 66.69 204 ASP B O 1
ATOM 4408 N N . LEU B 1 205 ? 6.395 21.875 8.938 1 70.62 205 LEU B N 1
ATOM 4409 C CA . LEU B 1 205 ? 7.215 21.516 7.785 1 70.62 205 LEU B CA 1
ATOM 4410 C C . LEU B 1 205 ? 6.844 22.359 6.574 1 70.62 205 LEU B C 1
ATOM 4412 O O . LEU B 1 205 ? 7.723 22.906 5.906 1 70.62 205 LEU B O 1
ATOM 4416 N N . ALA B 1 206 ? 5.527 22.422 6.301 1 79.06 206 ALA B N 1
ATOM 4417 C CA . ALA B 1 206 ? 5.125 23.062 5.055 1 79.06 206 ALA B CA 1
ATOM 4418 C C . ALA B 1 206 ? 3.904 23.969 5.262 1 79.06 206 ALA B C 1
ATOM 4420 O 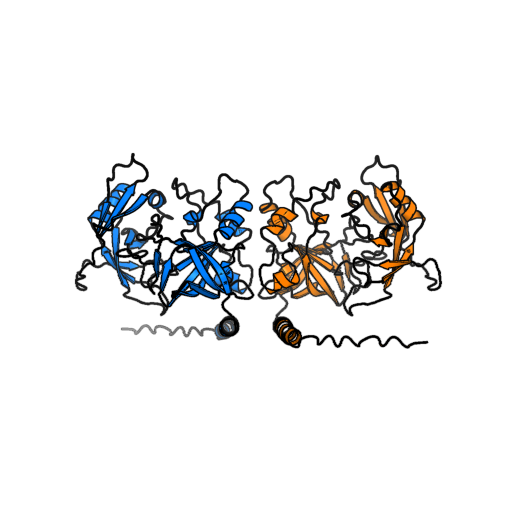O . ALA B 1 206 ? 3.121 23.75 6.191 1 79.06 206 ALA B O 1
ATOM 4421 N N . GLU B 1 207 ? 3.686 24.844 4.312 1 85.56 207 GLU B N 1
ATOM 4422 C CA . GLU B 1 207 ? 2.607 25.828 4.379 1 85.56 207 GLU B CA 1
ATOM 4423 C C . GLU B 1 207 ? 1.286 25.234 3.904 1 85.56 207 GLU B C 1
ATOM 4425 O O . GLU B 1 207 ? 0.213 25.734 4.254 1 85.56 207 GLU B O 1
ATOM 4430 N N . LEU B 1 208 ? 1.454 24.234 3.139 1 94 208 LEU B N 1
ATOM 4431 C CA . LEU B 1 208 ? 0.235 23.672 2.553 1 94 208 LEU B CA 1
ATOM 4432 C C . LEU B 1 208 ? 0.243 22.156 2.607 1 94 208 LEU B C 1
ATOM 4434 O O . LEU B 1 208 ? 1.205 21.516 2.172 1 94 208 LEU B O 1
ATOM 4438 N N . ASN B 1 209 ? -0.74 21.594 3.182 1 96.81 209 ASN B N 1
ATOM 4439 C CA . ASN B 1 209 ? -0.975 20.156 3.191 1 96.81 209 ASN B CA 1
ATOM 4440 C C . ASN B 1 209 ? -2.207 19.781 2.373 1 96.81 209 ASN B C 1
ATOM 4442 O O . ASN B 1 209 ? -3.289 20.328 2.588 1 96.81 209 ASN B O 1
ATOM 4446 N N . ILE B 1 210 ? -2.057 18.891 1.423 1 98.62 210 ILE B N 1
ATOM 4447 C CA . ILE B 1 210 ? -3.188 18.484 0.594 1 98.62 210 ILE B CA 1
ATOM 4448 C C . ILE B 1 210 ? -3.504 17.016 0.838 1 98.62 210 ILE B C 1
ATOM 4450 O O . ILE B 1 210 ? -2.598 16.203 1.046 1 98.62 210 ILE B O 1
ATOM 4454 N N . LEU B 1 211 ? -4.785 16.703 0.895 1 98.75 211 LEU B N 1
ATOM 4455 C CA . LEU B 1 211 ? -5.277 15.375 1.201 1 98.75 211 LEU B CA 1
ATOM 4456 C C . LEU B 1 211 ? -6.488 15.031 0.339 1 98.75 211 LEU B C 1
ATOM 4458 O O . LEU B 1 211 ? -7.402 15.844 0.193 1 98.75 211 LEU B O 1
ATOM 4462 N N . SER B 1 212 ? -6.492 13.859 -0.287 1 98.31 212 SER B N 1
ATOM 4463 C CA . SER B 1 212 ? -7.664 13.438 -1.044 1 98.31 212 SER B CA 1
ATOM 4464 C C . SER B 1 212 ? -8.688 12.75 -0.142 1 98.31 212 SER B C 1
ATOM 4466 O O . SER B 1 212 ? -8.32 11.984 0.751 1 98.31 212 SER B O 1
ATOM 4468 N N . GLU B 1 213 ? -9.914 13.031 -0.384 1 98.38 213 GLU B N 1
ATOM 4469 C CA . GLU B 1 213 ? -10.984 12.336 0.333 1 98.38 213 GLU B CA 1
ATOM 4470 C C . GLU B 1 213 ? -10.938 10.836 0.077 1 98.38 213 GLU B C 1
ATOM 4472 O O . GLU B 1 213 ? -11.195 10.039 0.982 1 98.38 213 GLU B O 1
ATOM 4477 N N . LYS B 1 214 ? -10.617 10.461 -1.13 1 98.12 214 LYS B N 1
ATOM 4478 C CA . LYS B 1 214 ? -10.555 9.047 -1.502 1 98.12 214 LYS B CA 1
ATOM 4479 C C . LYS B 1 214 ? -9.492 8.312 -0.692 1 98.12 214 LYS B C 1
ATOM 4481 O O . LYS B 1 214 ? -9.648 7.133 -0.379 1 98.12 214 LYS B O 1
ATOM 4486 N N . SER B 1 215 ? -8.336 8.961 -0.388 1 98.5 215 SER B N 1
ATOM 4487 C CA . SER B 1 215 ? -7.309 8.352 0.452 1 98.5 215 SER B CA 1
ATOM 4488 C C . SER B 1 215 ? -7.852 8.023 1.84 1 98.5 215 SER B C 1
ATOM 4490 O O . SER B 1 215 ? -7.566 6.961 2.391 1 98.5 215 SER B O 1
ATOM 4492 N N . VAL B 1 216 ? -8.656 8.93 2.41 1 98.62 216 VAL B N 1
ATOM 4493 C CA . VAL B 1 216 ? -9.258 8.703 3.721 1 98.62 216 VAL B CA 1
ATOM 4494 C C . VAL B 1 216 ? -10.242 7.535 3.646 1 98.62 216 VAL B C 1
ATOM 4496 O O . VAL B 1 216 ? -10.25 6.676 4.527 1 98.62 216 VAL B O 1
ATOM 4499 N N . GLU B 1 217 ? -11.031 7.535 2.609 1 98 217 GLU B N 1
ATOM 4500 C CA . GLU B 1 217 ? -11.969 6.434 2.414 1 98 217 GLU B CA 1
ATOM 4501 C C . GLU B 1 217 ? -11.242 5.098 2.316 1 98 217 GLU B C 1
ATOM 4503 O O . GLU B 1 217 ? -11.656 4.113 2.932 1 98 217 GLU B O 1
ATOM 4508 N N . ASN B 1 218 ? -10.227 5.09 1.518 1 97.88 218 ASN B N 1
ATOM 4509 C CA . ASN B 1 218 ? -9.43 3.883 1.357 1 97.88 218 ASN B CA 1
ATOM 4510 C C . ASN B 1 218 ? -8.891 3.383 2.695 1 97.88 218 ASN B C 1
ATOM 4512 O O . ASN B 1 218 ? -8.953 2.188 2.988 1 97.88 218 ASN B O 1
ATOM 4516 N N . LEU B 1 219 ? -8.336 4.27 3.484 1 98.12 219 LEU B N 1
ATOM 4517 C CA . LEU B 1 219 ? -7.836 3.926 4.812 1 98.12 219 LEU B CA 1
ATOM 4518 C C . LEU B 1 219 ? -8.93 3.289 5.66 1 98.12 219 LEU B C 1
ATOM 4520 O O . LEU B 1 219 ? -8.711 2.252 6.289 1 98.12 219 LEU B O 1
ATOM 4524 N N . ASN B 1 220 ? -10.07 3.863 5.668 1 97.38 220 ASN B N 1
ATOM 4525 C CA . ASN B 1 220 ? -11.172 3.365 6.473 1 97.38 220 ASN B CA 1
ATOM 4526 C C . ASN B 1 220 ? -11.625 1.979 6.02 1 97.38 220 ASN B C 1
ATOM 4528 O O . ASN B 1 220 ? -12.094 1.177 6.828 1 97.38 220 ASN B O 1
ATOM 4532 N N . GLU B 1 221 ? -11.461 1.677 4.738 1 95.31 221 GLU B N 1
ATOM 4533 C CA . GLU B 1 221 ? -11.789 0.349 4.227 1 95.31 221 GLU B CA 1
ATOM 4534 C C . GLU B 1 221 ? -10.852 -0.711 4.801 1 95.31 221 GLU B C 1
ATOM 4536 O O . GLU B 1 221 ? -11.188 -1.897 4.82 1 95.31 221 GLU B O 1
ATOM 4541 N N . LEU B 1 222 ? -9.688 -0.331 5.238 1 95.75 222 LEU B N 1
ATOM 4542 C CA . LEU B 1 222 ? -8.664 -1.27 5.691 1 95.75 222 LEU B CA 1
ATOM 4543 C C . LEU B 1 222 ? -8.617 -1.325 7.215 1 95.75 222 LEU B C 1
ATOM 4545 O O . LEU B 1 222 ? -7.977 -2.211 7.785 1 95.75 222 LEU B O 1
ATOM 4549 N N . ILE B 1 223 ? -9.203 -0.34 7.82 1 94.75 223 ILE B N 1
ATOM 4550 C CA . ILE B 1 223 ? -9.32 -0.383 9.273 1 94.75 223 ILE B CA 1
ATOM 4551 C C . ILE B 1 223 ? -10.336 -1.453 9.68 1 94.75 223 ILE B C 1
ATOM 4553 O O . ILE B 1 223 ? -11.492 -1.419 9.25 1 94.75 223 ILE B O 1
ATOM 4557 N N . CYS B 1 224 ? -9.992 -2.396 10.508 1 88.31 224 CYS B N 1
ATOM 4558 C CA . CYS B 1 224 ? -10.781 -3.582 10.82 1 88.31 224 CYS B CA 1
ATOM 4559 C C . CYS B 1 224 ? -11.984 -3.223 11.695 1 88.31 224 CYS B C 1
ATOM 4561 O O . CYS B 1 224 ? -13.07 -3.768 11.508 1 88.31 224 CYS B O 1
ATOM 4563 N N . ASP B 1 225 ? -11.742 -2.293 12.625 1 90.19 225 ASP B N 1
ATOM 4564 C CA . ASP B 1 225 ? -12.812 -1.871 13.523 1 90.19 225 ASP B CA 1
ATOM 4565 C C . ASP B 1 225 ? -13.461 -0.575 13.039 1 90.19 225 ASP B C 1
ATOM 4567 O O . ASP B 1 225 ? -12.922 0.513 13.266 1 90.19 225 ASP B O 1
ATOM 4571 N N . PRO B 1 226 ? -14.672 -0.689 12.531 1 87.94 226 PRO B N 1
ATOM 4572 C CA . PRO B 1 226 ? -15.312 0.494 11.953 1 87.94 226 PRO B CA 1
ATOM 4573 C C . PRO B 1 226 ? -15.578 1.586 12.992 1 87.94 226 PRO B C 1
ATOM 4575 O O . PRO B 1 226 ? -15.766 2.752 12.633 1 87.94 226 PRO B O 1
ATOM 4578 N N . SER B 1 227 ? -15.641 1.237 14.195 1 89.88 227 SER B N 1
ATOM 4579 C CA . SER B 1 227 ? -15.867 2.225 15.25 1 89.88 227 SER B CA 1
ATOM 4580 C C . SER B 1 227 ? -14.672 3.158 15.398 1 89.88 227 SER B C 1
ATOM 4582 O O . SER B 1 227 ? -14.766 4.203 16.047 1 89.88 227 SER B O 1
ATOM 4584 N N . THR B 1 228 ? -13.609 2.789 14.773 1 91.69 228 THR B N 1
ATOM 4585 C CA . THR B 1 228 ? -12.391 3.588 14.875 1 91.69 228 THR B CA 1
ATOM 4586 C C . THR B 1 228 ? -12.102 4.305 13.562 1 91.69 228 THR B C 1
ATOM 4588 O O . THR B 1 228 ? -10.984 4.781 13.336 1 91.69 228 THR B O 1
ATOM 4591 N N . ASP B 1 229 ? -13.117 4.391 12.734 1 91.69 229 ASP B N 1
ATOM 4592 C CA . ASP B 1 229 ? -12.961 5.105 11.469 1 91.69 229 ASP B CA 1
ATOM 4593 C C . ASP B 1 229 ? -12.562 6.562 11.711 1 91.69 229 ASP B C 1
ATOM 4595 O O . ASP B 1 229 ? -12.914 7.145 12.742 1 91.69 229 ASP B O 1
ATOM 4599 N N . VAL B 1 230 ? -11.875 7.098 10.758 1 97.12 230 VAL B N 1
ATOM 4600 C CA . VAL B 1 230 ? -11.375 8.461 10.898 1 97.12 230 VAL B CA 1
ATOM 4601 C C . VAL B 1 230 ? -11.914 9.328 9.758 1 97.12 230 VAL B C 1
ATOM 4603 O O . VAL B 1 230 ? -12.578 8.828 8.852 1 97.12 230 VAL B O 1
ATOM 4606 N N . SER B 1 231 ? -11.758 10.594 9.852 1 97.12 231 SER B N 1
ATOM 4607 C CA . SER B 1 231 ? -12.102 11.562 8.82 1 97.12 231 SER B CA 1
ATOM 4608 C C . SER B 1 231 ? -10.914 12.469 8.5 1 97.12 231 SER B C 1
ATOM 4610 O O . SER B 1 231 ? -9.852 12.344 9.109 1 97.12 231 SER B O 1
ATOM 4612 N N . TYR B 1 232 ? -11.109 13.352 7.5 1 98.12 232 TYR B N 1
ATOM 4613 C CA . TYR B 1 232 ? -10.07 14.305 7.121 1 98.12 232 TYR B CA 1
ATOM 4614 C C . TYR B 1 232 ? -9.656 15.156 8.312 1 98.12 232 TYR B C 1
ATOM 4616 O O . TYR B 1 232 ? -8.539 15.688 8.352 1 98.12 232 TYR B O 1
ATOM 4624 N N . ARG B 1 233 ? -10.5 15.281 9.336 1 97.31 233 ARG B N 1
ATOM 4625 C CA . ARG B 1 233 ? -10.227 16.125 10.492 1 97.31 233 ARG B CA 1
ATOM 4626 C C . ARG B 1 233 ? -9.055 15.594 11.305 1 97.31 233 ARG B C 1
ATOM 4628 O O . ARG B 1 233 ? -8.352 16.344 11.977 1 97.31 233 ARG B O 1
ATOM 4635 N N . ASN B 1 234 ? -8.875 14.266 11.258 1 97.56 234 ASN B N 1
ATOM 4636 C CA . ASN B 1 234 ? -7.742 13.664 11.953 1 97.56 234 ASN B CA 1
ATOM 4637 C C . ASN B 1 234 ? -6.414 14.086 11.328 1 97.56 234 ASN B C 1
ATOM 4639 O O . ASN B 1 234 ? -5.387 14.102 12.008 1 97.56 234 ASN B O 1
ATOM 4643 N N . PHE B 1 235 ? -6.449 14.484 10.062 1 97.94 235 PHE B N 1
ATOM 4644 C CA . PHE B 1 235 ? -5.215 14.719 9.328 1 97.94 235 PHE B CA 1
ATOM 4645 C C . PHE B 1 235 ? -4.992 16.203 9.109 1 97.94 235 PHE B C 1
ATOM 4647 O O . PHE B 1 235 ? -3.896 16.625 8.727 1 97.94 235 PHE B O 1
ATOM 4654 N N . ARG B 1 236 ? -5.98 17 9.281 1 96.94 236 ARG B N 1
ATOM 4655 C CA . ARG B 1 236 ? -5.938 18.453 9.344 1 96.94 236 ARG B CA 1
ATOM 4656 C C . ARG B 1 236 ? -5.324 19.047 8.07 1 96.94 236 ARG B C 1
ATOM 4658 O O . ARG B 1 236 ? -4.398 19.859 8.141 1 96.94 236 ARG B O 1
ATOM 4665 N N . PRO B 1 237 ? -5.902 18.766 6.906 1 98.31 237 PRO B N 1
ATOM 4666 C CA . PRO B 1 237 ? -5.379 19.328 5.66 1 98.31 237 PRO B CA 1
ATOM 4667 C C . PRO B 1 237 ? -5.711 20.812 5.504 1 98.31 237 PRO B C 1
ATOM 4669 O O . PRO B 1 237 ? -6.605 21.328 6.18 1 98.31 237 PRO B O 1
ATOM 4672 N N . SER B 1 238 ? -4.93 21.516 4.621 1 98 238 SER B N 1
ATOM 4673 C CA . SER B 1 238 ? -5.305 22.844 4.152 1 98 238 SER B CA 1
ATOM 4674 C C . SER B 1 238 ? -6.332 22.766 3.029 1 98 238 SER B C 1
ATOM 4676 O O . SER B 1 238 ? -7.25 23.578 2.965 1 98 238 SER B O 1
ATOM 4678 N N . ILE B 1 239 ? -6.125 21.797 2.166 1 98.75 239 ILE B N 1
ATOM 4679 C CA . ILE B 1 239 ? -7.02 21.578 1.034 1 98.75 239 ILE B CA 1
ATOM 4680 C C . ILE B 1 239 ? -7.434 20.109 0.982 1 98.75 239 ILE B C 1
ATOM 4682 O O . ILE B 1 239 ? -6.578 19.219 0.935 1 98.75 239 ILE B O 1
ATOM 4686 N N . LEU B 1 240 ? -8.664 19.875 1.05 1 98.88 240 LEU B N 1
ATOM 4687 C CA . LEU B 1 240 ? -9.211 18.547 0.775 1 98.88 240 LEU B CA 1
ATOM 4688 C C . LEU B 1 240 ? -9.578 18.406 -0.697 1 98.88 240 LEU B C 1
ATOM 4690 O O . LEU B 1 240 ? -10.305 19.25 -1.243 1 98.88 240 LEU B O 1
ATOM 4694 N N . LEU B 1 241 ? -9.125 17.375 -1.302 1 98.75 241 LEU B N 1
ATOM 4695 C CA . LEU B 1 241 ? -9.258 17.172 -2.74 1 98.75 241 LEU B CA 1
ATOM 4696 C C . LEU B 1 241 ? -10.383 16.188 -3.053 1 98.75 241 LEU B C 1
ATOM 4698 O O . LEU B 1 241 ? -10.562 15.195 -2.338 1 98.75 241 LEU B O 1
ATOM 4702 N N . ASP B 1 242 ? -11.094 16.484 -4.098 1 98.62 242 ASP B N 1
ATOM 4703 C CA . ASP B 1 242 ? -11.953 15.508 -4.758 1 98.62 242 ASP B CA 1
ATOM 4704 C C . ASP B 1 242 ? -11.281 14.945 -6.008 1 98.62 242 ASP B C 1
ATOM 4706 O O . ASP B 1 242 ? -11.234 15.609 -7.047 1 98.62 242 ASP B O 1
ATOM 4710 N N . VAL B 1 243 ? -10.75 13.773 -5.879 1 97.88 243 VAL B N 1
ATOM 4711 C CA . VAL B 1 243 ? -10.047 13.117 -6.973 1 97.88 243 VAL B CA 1
ATOM 4712 C C . VAL B 1 243 ? -10.609 11.711 -7.184 1 97.88 243 VAL B C 1
ATOM 4714 O O . VAL B 1 243 ? -11.43 11.242 -6.391 1 97.88 243 VAL B O 1
ATOM 4717 N N . ASN B 1 244 ? -10.109 10.984 -8.188 1 93.38 244 ASN B N 1
ATOM 4718 C CA . ASN B 1 244 ? -10.75 9.734 -8.602 1 93.38 244 ASN B CA 1
ATOM 4719 C C . ASN B 1 244 ? -10.078 8.523 -7.957 1 93.38 244 ASN B C 1
ATOM 4721 O O . ASN B 1 244 ? -10.664 7.441 -7.906 1 93.38 244 ASN B O 1
ATOM 4725 N N . MET B 1 245 ? -8.883 8.703 -7.551 1 94.06 245 MET B N 1
ATOM 4726 C CA . MET B 1 245 ? -8.172 7.555 -6.996 1 94.06 245 MET B CA 1
ATOM 4727 C C . MET B 1 245 ? -7.504 7.914 -5.672 1 94.06 245 MET B C 1
ATOM 4729 O O . MET B 1 245 ? -7.027 9.031 -5.496 1 94.06 245 MET B O 1
ATOM 4733 N N . PRO B 1 246 ? -7.484 6.965 -4.738 1 96.69 246 PRO B N 1
ATOM 4734 C CA . PRO B 1 246 ? -6.742 7.219 -3.498 1 96.69 246 PRO B CA 1
ATOM 4735 C C . PRO B 1 246 ? -5.266 7.508 -3.742 1 96.69 246 PRO B C 1
ATOM 4737 O O . PRO B 1 246 ? -4.668 6.953 -4.668 1 96.69 246 PRO B O 1
ATOM 4740 N N . PHE B 1 247 ? -4.668 8.398 -2.986 1 97.25 247 PHE B N 1
ATOM 4741 C CA . PHE B 1 247 ? -3.246 8.719 -2.906 1 97.25 247 PHE B CA 1
ATOM 4742 C C . PHE B 1 247 ? -2.773 9.406 -4.184 1 97.25 247 PHE B C 1
ATOM 4744 O O . PHE B 1 247 ? -1.576 9.422 -4.477 1 97.25 247 PHE B O 1
ATOM 4751 N N . GLU B 1 248 ? -3.707 9.914 -4.945 1 96.44 248 GLU B N 1
ATOM 4752 C CA . GLU B 1 248 ? -3.357 10.695 -6.129 1 96.44 248 GLU B CA 1
ATOM 4753 C C . GLU B 1 248 ? -2.391 11.828 -5.785 1 96.44 248 GLU B C 1
ATOM 4755 O O . GLU B 1 248 ? -1.492 12.141 -6.566 1 96.44 248 GLU B O 1
ATOM 4760 N N . GLU B 1 249 ? -2.492 12.406 -4.668 1 97.06 249 GLU B N 1
ATOM 4761 C CA . GLU B 1 249 ? -1.699 13.547 -4.219 1 97.06 249 GLU B CA 1
ATOM 4762 C C . GLU B 1 249 ? -0.226 13.18 -4.078 1 97.06 249 GLU B C 1
ATOM 4764 O O . GLU B 1 249 ? 0.641 14.055 -4.055 1 97.06 249 GLU B O 1
ATOM 4769 N N . ASP B 1 250 ? 0.046 11.883 -3.961 1 96.5 250 ASP B N 1
ATOM 4770 C CA . ASP B 1 250 ? 1.428 11.43 -3.83 1 96.5 250 ASP B CA 1
ATOM 4771 C C . ASP B 1 250 ? 2.186 11.586 -5.148 1 96.5 250 ASP B C 1
ATOM 4773 O O . ASP B 1 250 ? 3.412 11.477 -5.18 1 96.5 250 ASP B O 1
ATOM 4777 N N . TYR B 1 251 ? 1.499 11.922 -6.191 1 94.62 251 TYR B N 1
ATOM 4778 C CA . TYR B 1 251 ? 2.113 11.891 -7.512 1 94.62 251 TYR B CA 1
ATOM 4779 C C . TYR B 1 251 ? 2.268 13.297 -8.078 1 94.62 251 TYR B C 1
ATOM 4781 O O . TYR B 1 251 ? 2.863 13.484 -9.141 1 94.62 251 TYR B O 1
ATOM 4789 N N . TRP B 1 252 ? 1.77 14.281 -7.43 1 95.94 252 TRP B N 1
ATOM 4790 C CA . TRP B 1 252 ? 1.699 15.609 -8.031 1 95.94 252 TRP B CA 1
ATOM 4791 C C . TRP B 1 252 ? 2.98 16.391 -7.773 1 95.94 252 TRP B C 1
ATOM 4793 O O . TRP B 1 252 ? 3.176 16.938 -6.68 1 95.94 252 TRP B O 1
ATOM 4803 N N . ALA B 1 253 ? 3.732 16.578 -8.766 1 94.31 253 ALA B N 1
ATOM 4804 C CA . ALA B 1 253 ? 4.977 17.344 -8.648 1 94.31 253 ALA B CA 1
ATOM 4805 C C . ALA B 1 253 ? 4.699 18.828 -8.555 1 94.31 253 ALA B C 1
ATOM 4807 O O . ALA B 1 253 ? 5.309 19.531 -7.734 1 94.31 253 ALA B O 1
ATOM 4808 N N . ILE B 1 254 ? 3.863 19.297 -9.406 1 95.5 254 ILE B N 1
ATOM 4809 C CA . ILE B 1 254 ? 3.385 20.672 -9.43 1 95.5 254 ILE B CA 1
ATOM 4810 C C . ILE B 1 254 ? 1.858 20.688 -9.469 1 95.5 254 ILE B C 1
ATOM 4812 O O . ILE B 1 254 ? 1.245 19.906 -10.211 1 95.5 254 ILE B O 1
ATOM 4816 N N . MET B 1 255 ? 1.283 21.516 -8.695 1 97.31 255 MET B N 1
ATOM 4817 C CA . MET B 1 255 ? -0.17 21.656 -8.656 1 97.31 255 MET B CA 1
ATOM 4818 C C . MET B 1 255 ? -0.592 23.094 -8.953 1 97.31 255 MET B C 1
ATOM 4820 O O . MET B 1 255 ? 0.025 24.031 -8.461 1 97.31 255 MET B O 1
ATOM 4824 N N . LYS B 1 256 ? -1.615 23.203 -9.727 1 97.69 256 LYS B N 1
ATOM 4825 C CA . LYS B 1 256 ? -2.189 24.5 -10.055 1 97.69 256 LYS B CA 1
ATOM 4826 C C . LYS B 1 256 ? -3.682 24.547 -9.734 1 97.69 256 LYS B C 1
ATOM 4828 O O . LYS B 1 256 ? -4.426 23.641 -10.117 1 97.69 256 LYS B O 1
ATOM 4833 N N . ILE B 1 257 ? -4.047 25.5 -9.062 1 98.19 257 ILE B N 1
ATOM 4834 C CA . ILE B 1 257 ? -5.441 25.859 -8.828 1 98.19 257 ILE B CA 1
ATOM 4835 C C . ILE B 1 257 ? -5.656 27.344 -9.148 1 98.19 257 ILE B C 1
ATOM 4837 O O . ILE B 1 257 ? -5.309 28.219 -8.344 1 98.19 257 ILE B O 1
ATOM 4841 N N . GLY B 1 258 ? -6.289 27.578 -10.258 1 95.38 258 GLY B N 1
ATOM 4842 C CA . GLY B 1 258 ? -6.324 28.953 -10.695 1 95.38 258 GLY B CA 1
ATOM 4843 C C . GLY B 1 258 ? -4.945 29.578 -10.836 1 95.38 258 GLY B C 1
ATOM 4844 O O . GLY B 1 258 ? -4.086 29.047 -11.539 1 95.38 258 GLY B O 1
ATOM 4845 N N . ASP B 1 259 ? -4.73 30.641 -10.047 1 94.31 259 ASP B N 1
ATOM 4846 C CA . ASP B 1 259 ? -3.447 31.328 -10.125 1 94.31 259 ASP B CA 1
ATOM 4847 C C . ASP B 1 259 ? -2.439 30.734 -9.148 1 94.31 259 ASP B C 1
ATOM 4849 O O . ASP B 1 259 ? -1.244 31.016 -9.227 1 94.31 259 ASP B O 1
ATOM 4853 N N . LEU B 1 260 ? -2.906 29.938 -8.312 1 97.62 260 LEU B N 1
ATOM 4854 C CA . LEU B 1 260 ? -2.014 29.328 -7.336 1 97.62 260 LEU B CA 1
ATOM 4855 C C . LEU B 1 260 ? -1.174 28.234 -7.984 1 97.62 260 LEU B C 1
ATOM 4857 O O . LEU B 1 260 ? -1.697 27.406 -8.742 1 97.62 260 LEU B O 1
ATOM 4861 N N . GLU B 1 261 ? 0.071 28.266 -7.75 1 96.44 261 GLU B N 1
ATOM 4862 C CA . GLU B 1 261 ? 0.972 27.188 -8.141 1 96.44 261 GLU B CA 1
ATOM 4863 C C . GLU B 1 261 ? 1.806 26.703 -6.961 1 96.44 261 GLU B C 1
ATOM 4865 O O . GLU B 1 261 ? 2.395 27.516 -6.238 1 96.44 261 GLU B O 1
ATOM 4870 N N . THR B 1 262 ? 1.827 25.438 -6.738 1 95.81 262 THR B N 1
ATOM 4871 C CA . THR B 1 262 ? 2.598 24.875 -5.637 1 95.81 262 THR B CA 1
ATOM 4872 C C . THR B 1 262 ? 3.482 23.734 -6.129 1 95.81 262 THR B C 1
ATOM 4874 O O . THR B 1 262 ? 3.258 23.188 -7.211 1 95.81 262 THR B O 1
ATOM 4877 N N . GLU B 1 263 ? 4.492 23.406 -5.348 1 93.06 263 GLU B N 1
ATOM 4878 C CA . GLU B 1 263 ? 5.434 22.328 -5.648 1 93.06 263 GLU B CA 1
ATOM 4879 C C . GLU B 1 263 ? 5.492 21.312 -4.508 1 93.06 263 GLU B C 1
ATOM 4881 O O . GLU B 1 263 ? 5.496 21.688 -3.334 1 93.06 263 GLU B O 1
ATOM 4886 N N . PHE B 1 264 ? 5.586 20.109 -4.934 1 94.38 264 PHE B N 1
ATOM 4887 C CA . PHE B 1 264 ? 5.695 19.031 -3.959 1 94.38 264 PHE B CA 1
ATOM 4888 C C . PHE B 1 264 ? 6.945 19.188 -3.104 1 94.38 264 PHE B C 1
ATOM 4890 O O . PHE B 1 264 ? 8.031 19.438 -3.627 1 94.38 264 PHE B O 1
ATOM 4897 N N . LEU B 1 265 ? 6.719 19.078 -1.816 1 92 265 LEU B N 1
ATOM 4898 C CA . LEU B 1 265 ? 7.859 19.109 -0.91 1 92 265 LEU B CA 1
ATOM 4899 C C . LEU B 1 265 ? 8.195 17.703 -0.424 1 92 265 LEU B C 1
ATOM 4901 O O . LEU B 1 265 ? 9.266 17.172 -0.729 1 92 265 LEU B O 1
ATOM 4905 N N . GLN B 1 266 ? 7.191 17.031 0.257 1 93.62 266 GLN B N 1
ATOM 4906 C CA . GLN B 1 266 ? 7.344 15.672 0.766 1 93.62 266 GLN B CA 1
ATOM 4907 C C . GLN B 1 266 ? 5.992 15.078 1.157 1 93.62 266 GLN B C 1
ATOM 4909 O O . GLN B 1 266 ? 5.02 15.805 1.359 1 93.62 266 GLN B O 1
ATOM 4914 N N . ARG B 1 267 ? 5.957 13.758 1.225 1 96.31 267 ARG B N 1
ATOM 4915 C CA . ARG B 1 267 ? 4.805 13.102 1.827 1 96.31 267 ARG B CA 1
ATOM 4916 C C . ARG B 1 267 ? 4.773 13.32 3.336 1 96.31 267 ARG B C 1
ATOM 4918 O O . ARG B 1 267 ? 5.82 13.414 3.977 1 96.31 267 ARG B O 1
ATOM 4925 N N . CYS B 1 268 ? 3.689 13.398 3.875 1 97.06 268 CYS B N 1
ATOM 4926 C CA . CYS B 1 268 ? 3.572 13.797 5.273 1 97.06 268 CYS B CA 1
ATOM 4927 C C . CYS B 1 268 ? 3.699 12.594 6.199 1 97.06 268 CYS B C 1
ATOM 4929 O O . CYS B 1 268 ? 2.898 11.664 6.125 1 97.06 268 CYS B O 1
ATOM 4931 N N . VAL B 1 269 ? 4.676 12.617 7.047 1 96.38 269 VAL B N 1
ATOM 4932 C CA . VAL B 1 269 ? 4.824 11.625 8.102 1 96.38 269 VAL B CA 1
ATOM 4933 C C . VAL B 1 269 ? 3.766 11.852 9.18 1 96.38 269 VAL B C 1
ATOM 4935 O O . VAL B 1 269 ? 3.525 12.984 9.594 1 96.38 269 VAL B O 1
ATOM 4938 N N . ARG B 1 270 ? 3.137 10.766 9.547 1 95.81 270 ARG B N 1
ATOM 4939 C CA . ARG B 1 270 ? 2.051 10.93 10.508 1 95.81 270 ARG B CA 1
ATOM 4940 C C . ARG B 1 270 ? 2.463 10.43 11.891 1 95.81 270 ARG B C 1
ATOM 4942 O O . ARG B 1 270 ? 3.088 9.375 12.016 1 95.81 270 ARG B O 1
ATOM 4949 N N . CYS B 1 271 ? 2.08 11.18 12.852 1 92.75 271 CYS B N 1
ATOM 4950 C CA . CYS B 1 271 ? 2.402 10.867 14.234 1 92.75 271 CYS B CA 1
ATOM 4951 C C . CYS B 1 271 ? 1.144 10.516 15.023 1 92.75 271 CYS B C 1
ATOM 4953 O O . CYS B 1 271 ? 0.078 10.312 14.438 1 92.75 271 CYS B O 1
ATOM 4955 N N . VAL B 1 272 ? 1.254 10.516 16.312 1 94 272 VAL B N 1
ATOM 4956 C CA . VAL B 1 272 ? 0.211 10.008 17.203 1 94 272 VAL B CA 1
ATOM 4957 C C . VAL B 1 272 ? -0.957 10.992 17.234 1 94 272 VAL B C 1
ATOM 4959 O O . VAL B 1 272 ? -2.051 10.641 17.688 1 94 272 VAL B O 1
ATOM 4962 N N . LEU B 1 273 ? -0.783 12.203 16.812 1 94.31 273 LEU B N 1
ATOM 4963 C CA . LEU B 1 273 ? -1.84 13.211 16.844 1 94.31 273 LEU B CA 1
ATOM 4964 C C . LEU B 1 273 ? -3.07 12.727 16.078 1 94.31 273 LEU B C 1
ATOM 4966 O O . LEU B 1 273 ? -4.203 13.008 16.484 1 94.31 273 LEU B O 1
ATOM 4970 N N . ILE B 1 274 ? -2.908 11.914 15.039 1 96.69 274 ILE B N 1
ATOM 4971 C CA . ILE B 1 274 ? -4.02 11.508 14.18 1 96.69 274 ILE B CA 1
ATOM 4972 C C . ILE B 1 274 ? -4.852 10.438 14.891 1 96.69 274 ILE B C 1
ATOM 4974 O O . ILE B 1 274 ? -5.914 10.047 14.398 1 96.69 274 ILE B O 1
ATOM 4978 N N . THR B 1 275 ? -4.355 9.992 16.031 1 96.94 275 THR B N 1
ATOM 4979 C CA . THR B 1 275 ? -5.07 8.961 16.766 1 96.94 275 THR B CA 1
ATOM 4980 C C . THR B 1 275 ? -6.012 9.586 17.797 1 96.94 275 THR B C 1
ATOM 4982 O O . THR B 1 275 ? -6.684 8.875 18.547 1 96.94 275 THR B O 1
ATOM 4985 N N . ILE B 1 276 ? -6.043 10.883 17.859 1 96.38 276 ILE B N 1
ATOM 4986 C CA . ILE B 1 276 ? -6.957 11.586 18.75 1 96.38 276 ILE B CA 1
ATOM 4987 C C . ILE B 1 276 ? -8.281 11.836 18.047 1 96.38 276 ILE B C 1
ATOM 4989 O O . ILE B 1 276 ? -8.305 12.391 16.938 1 96.38 276 ILE B O 1
ATOM 4993 N N . ASN B 1 277 ? -9.367 11.398 18.641 1 94.94 277 ASN B N 1
ATOM 4994 C CA . ASN B 1 277 ? -10.688 11.703 18.078 1 94.94 277 ASN B CA 1
ATOM 4995 C C . ASN B 1 277 ? -10.992 13.195 18.141 1 94.94 277 ASN B C 1
ATOM 4997 O O . ASN B 1 277 ? -11.031 13.781 19.234 1 94.94 277 ASN B O 1
ATOM 5001 N N . PRO B 1 278 ? -11.203 13.789 17.047 1 94.12 278 PRO B N 1
ATOM 5002 C CA . PRO B 1 278 ? -11.359 15.25 17.047 1 94.12 278 PRO B CA 1
ATOM 5003 C C . PRO B 1 278 ? -12.633 15.711 17.75 1 94.12 278 PRO B C 1
ATOM 5005 O O . PRO B 1 278 ? -12.758 16.891 18.094 1 94.12 278 PRO B O 1
ATOM 5008 N N . ASP B 1 279 ? -13.594 14.812 17.953 1 91.75 279 ASP B N 1
ATOM 5009 C CA . ASP B 1 279 ? -14.859 15.195 18.562 1 91.75 279 ASP B CA 1
ATOM 5010 C C . ASP B 1 279 ? -14.828 14.992 20.078 1 91.75 279 ASP B C 1
ATOM 5012 O O . ASP B 1 279 ? -15.484 15.719 20.828 1 91.75 279 ASP B O 1
ATOM 5016 N N . THR B 1 280 ? -14.047 13.984 20.5 1 91.94 280 THR B N 1
ATOM 5017 C CA . THR B 1 280 ? -14.109 13.633 21.906 1 91.94 280 THR B CA 1
ATOM 5018 C C . THR B 1 280 ? -12.789 13.969 22.609 1 91.94 280 THR B C 1
ATOM 5020 O O . THR B 1 280 ? -12.727 14.023 23.844 1 91.94 280 THR B O 1
ATOM 5023 N N . GLY B 1 281 ? -11.727 14.102 21.812 1 92.31 281 GLY B N 1
ATOM 5024 C CA . GLY B 1 281 ? -10.422 14.359 22.375 1 92.31 281 GLY B CA 1
ATOM 5025 C C . GLY B 1 281 ? -9.75 13.109 22.922 1 92.31 281 GLY B C 1
ATOM 5026 O O . GLY B 1 281 ? -8.641 13.18 23.453 1 92.31 281 GLY B O 1
ATOM 5027 N N . VAL B 1 282 ? -10.383 11.977 22.734 1 92.81 282 VAL B N 1
ATOM 5028 C CA . VAL B 1 282 ? -9.844 10.727 23.25 1 92.81 282 VAL B CA 1
ATOM 5029 C C . VAL B 1 282 ? -8.719 10.234 22.344 1 92.81 282 VAL B C 1
ATOM 5031 O O . VAL B 1 282 ? -8.898 10.125 21.125 1 92.81 282 VAL B O 1
ATOM 5034 N N . LYS B 1 283 ? -7.633 9.984 22.984 1 92.62 283 LYS B N 1
ATOM 5035 C CA . LYS B 1 283 ? -6.453 9.461 22.281 1 92.62 283 LYS B CA 1
ATOM 5036 C C . LYS B 1 283 ? -6.371 7.941 22.422 1 92.62 283 LYS B C 1
ATOM 5038 O O . LYS B 1 283 ? -6.289 7.41 23.516 1 92.62 283 LYS B O 1
ATOM 5043 N N . THR B 1 284 ? -6.352 7.27 21.328 1 88.19 284 THR B N 1
ATOM 5044 C CA . THR B 1 284 ? -6.316 5.812 21.391 1 88.19 284 THR B CA 1
ATOM 5045 C C . THR B 1 284 ? -4.891 5.297 21.219 1 88.19 284 THR B C 1
ATOM 5047 O O . THR B 1 284 ? -4.574 4.18 21.625 1 88.19 284 THR B O 1
ATOM 5050 N N . ASP B 1 285 ? -4.078 6.012 20.531 1 85.31 285 ASP B N 1
ATOM 5051 C CA . ASP B 1 285 ? -2.705 5.668 20.188 1 85.31 285 ASP B CA 1
ATOM 5052 C C . ASP B 1 285 ? -2.664 4.453 19.25 1 85.31 285 ASP B C 1
ATOM 5054 O O . ASP B 1 285 ? -1.647 3.76 19.188 1 85.31 285 ASP B O 1
ATOM 5058 N N . LYS B 1 286 ? -3.719 4.129 18.703 1 93.25 286 LYS B N 1
ATOM 5059 C CA . LYS B 1 286 ? -3.803 2.977 17.812 1 93.25 286 LYS B CA 1
ATOM 5060 C C . LYS B 1 286 ? -4.191 3.404 16.406 1 93.25 286 LYS B C 1
ATOM 5062 O O . LYS B 1 286 ? -3.328 3.764 15.594 1 93.25 286 LYS B O 1
ATOM 5067 N N . GLU B 1 287 ? -5.504 3.32 16.141 1 94.56 287 GLU B N 1
ATOM 5068 C CA . GLU B 1 287 ? -5.91 3.699 14.789 1 94.56 287 GLU B CA 1
ATOM 5069 C C . GLU B 1 287 ? -5.934 5.215 14.625 1 94.56 287 GLU B C 1
ATOM 5071 O O . GLU B 1 287 ? -6.234 5.941 15.578 1 94.56 287 GLU B O 1
ATOM 5076 N N . PRO B 1 288 ? -5.574 5.73 13.484 1 97.06 288 PRO B N 1
ATOM 5077 C CA . PRO B 1 288 ? -5.348 5.02 12.219 1 97.06 288 PRO B CA 1
ATOM 5078 C C . PRO B 1 288 ? -3.885 4.637 12.016 1 97.06 288 PRO B C 1
ATOM 5080 O O . PRO B 1 288 ? -3.535 4.062 10.977 1 97.06 288 PRO B O 1
ATOM 5083 N N . LEU B 1 289 ? -3.025 4.93 12.953 1 96.62 289 LEU B N 1
ATOM 5084 C CA . LEU B 1 289 ? -1.588 4.734 12.797 1 96.62 289 LEU B CA 1
ATOM 5085 C C . LEU B 1 289 ? -1.26 3.258 12.594 1 96.62 289 LEU B C 1
ATOM 5087 O O . LEU B 1 289 ? -0.405 2.914 11.773 1 96.62 289 LEU B O 1
ATOM 5091 N N . THR B 1 290 ? -1.923 2.381 13.32 1 95.88 290 THR B N 1
ATOM 5092 C CA . THR B 1 290 ? -1.692 0.943 13.227 1 95.88 290 THR B CA 1
ATOM 5093 C C . THR B 1 290 ? -1.914 0.448 11.805 1 95.88 290 THR B C 1
ATOM 5095 O O . THR B 1 290 ? -1.09 -0.292 11.266 1 95.88 290 THR B O 1
ATOM 5098 N N . THR B 1 291 ? -2.977 0.837 11.219 1 96.88 291 THR B N 1
ATOM 5099 C CA . THR B 1 291 ? -3.293 0.419 9.859 1 96.88 291 THR B CA 1
ATOM 5100 C C . THR B 1 291 ? -2.33 1.056 8.859 1 96.88 291 THR B C 1
ATOM 5102 O O . THR B 1 291 ? -1.829 0.383 7.953 1 96.88 291 THR B O 1
ATOM 5105 N N . LEU B 1 292 ? -2.023 2.346 9.023 1 97.94 292 LEU B N 1
ATOM 5106 C CA . LEU B 1 292 ? -1.125 3.045 8.109 1 97.94 292 LEU B CA 1
ATOM 5107 C C . LEU B 1 292 ? 0.253 2.393 8.094 1 97.94 292 LEU B C 1
ATOM 5109 O O . LEU B 1 292 ? 0.897 2.314 7.047 1 97.94 292 LEU B O 1
ATOM 5113 N N . ARG B 1 293 ? 0.708 1.914 9.195 1 96.12 293 ARG B N 1
ATOM 5114 C CA . ARG B 1 293 ? 2.023 1.289 9.297 1 96.12 293 ARG B CA 1
ATOM 5115 C C . ARG B 1 293 ? 2.082 -0.001 8.484 1 96.12 293 ARG B C 1
ATOM 5117 O O . ARG B 1 293 ? 3.164 -0.462 8.117 1 96.12 293 ARG B O 1
ATOM 5124 N N . LYS B 1 294 ? 0.964 -0.538 8.227 1 95.12 294 LYS B N 1
ATOM 5125 C CA . LYS B 1 294 ? 0.919 -1.82 7.531 1 95.12 294 LYS B CA 1
ATOM 5126 C C . LYS B 1 294 ? 1.036 -1.632 6.023 1 95.12 294 LYS B C 1
ATOM 5128 O O . LYS B 1 294 ? 1.51 -2.521 5.312 1 95.12 294 LYS B O 1
ATOM 5133 N N . TYR B 1 295 ? 0.605 -0.417 5.488 1 95.19 295 TYR B N 1
ATOM 5134 C CA . TYR B 1 295 ? 0.562 -0.414 4.031 1 95.19 295 TYR B CA 1
ATOM 5135 C C . TYR B 1 295 ? 0.998 0.937 3.477 1 95.19 295 TYR B C 1
ATOM 5137 O O . TYR B 1 295 ? 1.107 1.108 2.26 1 95.19 295 TYR B O 1
ATOM 5145 N N . ARG B 1 296 ? 1.307 1.922 4.359 1 97.38 296 ARG B N 1
ATOM 5146 C CA . ARG B 1 296 ? 1.7 3.24 3.875 1 97.38 296 ARG B CA 1
ATOM 5147 C C . ARG B 1 296 ? 3.117 3.588 4.32 1 97.38 296 ARG B C 1
ATOM 5149 O O . ARG B 1 296 ? 3.398 4.734 4.676 1 97.38 296 ARG B O 1
ATOM 5156 N N . ILE B 1 297 ? 3.949 2.633 4.422 1 95.75 297 ILE B N 1
ATOM 5157 C CA . ILE B 1 297 ? 5.383 2.84 4.602 1 95.75 297 ILE B CA 1
ATOM 5158 C C . ILE B 1 297 ? 6.086 2.766 3.248 1 95.75 297 ILE B C 1
ATOM 5160 O O . ILE B 1 297 ? 5.816 1.866 2.449 1 95.75 297 ILE B O 1
ATOM 5164 N N . ASP B 1 298 ? 6.891 3.781 2.943 1 94.62 298 ASP B N 1
ATOM 5165 C CA . ASP B 1 298 ? 7.746 3.695 1.764 1 94.62 298 ASP B CA 1
ATOM 5166 C C . ASP B 1 298 ? 8.922 2.756 2.006 1 94.62 298 ASP B C 1
ATOM 5168 O O . ASP B 1 298 ? 9.836 3.082 2.77 1 94.62 298 ASP B O 1
ATOM 5172 N N . ARG B 1 299 ? 9 1.693 1.352 1 91.19 299 ARG B N 1
ATOM 5173 C CA . ARG B 1 299 ? 9.977 0.651 1.643 1 91.19 299 ARG B CA 1
ATOM 5174 C C . ARG B 1 299 ? 11.141 0.702 0.657 1 91.19 299 ARG B C 1
ATOM 5176 O O . ARG B 1 299 ? 11.992 -0.188 0.648 1 91.19 299 ARG B O 1
ATOM 5183 N N . SER B 1 300 ? 11.133 1.669 -0.208 1 88.44 300 SER B N 1
ATOM 5184 C CA . SER B 1 300 ? 12.312 1.893 -1.041 1 88.44 300 SER B CA 1
ATOM 5185 C C . SER B 1 300 ? 13.516 2.311 -0.2 1 88.44 300 SER B C 1
ATOM 5187 O O . SER B 1 300 ? 13.359 2.758 0.938 1 88.44 300 SER B O 1
ATOM 5189 N N . GLU B 1 301 ? 14.68 2.111 -0.719 1 84.44 301 GLU B N 1
ATOM 5190 C CA . GLU B 1 301 ? 15.883 2.516 0.003 1 84.44 301 GLU B CA 1
ATOM 5191 C C . GLU B 1 301 ? 15.859 4.008 0.319 1 84.44 301 GLU B C 1
ATOM 5193 O O . GLU B 1 301 ? 16.141 4.414 1.448 1 84.44 301 GLU B O 1
ATOM 5198 N N . GLU B 1 302 ? 15.492 4.809 -0.654 1 87.94 302 GLU B N 1
ATOM 5199 C CA . GLU B 1 302 ? 15.422 6.254 -0.465 1 87.94 302 GLU B CA 1
ATOM 5200 C C . GLU B 1 302 ? 14.312 6.625 0.515 1 87.94 302 GLU B C 1
ATOM 5202 O O . GLU B 1 302 ? 14.469 7.551 1.314 1 87.94 302 GLU B O 1
ATOM 5207 N N . GLY B 1 303 ? 13.188 5.91 0.396 1 91.75 303 GLY B N 1
ATOM 5208 C CA . GLY B 1 303 ? 12.078 6.152 1.309 1 91.75 303 GLY B CA 1
ATOM 5209 C C . GLY B 1 303 ? 12.422 5.855 2.756 1 91.75 303 GLY B C 1
ATOM 5210 O O . GLY B 1 303 ? 12.086 6.633 3.65 1 91.75 303 GLY B O 1
ATOM 5211 N N . ILE B 1 304 ? 13.148 4.762 2.928 1 91.56 304 ILE B N 1
ATOM 5212 C CA . ILE B 1 304 ? 13.562 4.387 4.273 1 91.56 304 ILE B CA 1
ATOM 5213 C C . ILE B 1 304 ? 14.547 5.418 4.824 1 91.56 304 ILE B C 1
ATOM 5215 O O . ILE B 1 304 ? 14.445 5.82 5.984 1 91.56 304 ILE B O 1
ATOM 5219 N N . ALA B 1 305 ? 15.445 5.801 3.967 1 91.69 305 ALA B N 1
ATOM 5220 C CA . ALA B 1 305 ? 16.438 6.789 4.391 1 91.69 305 ALA B CA 1
ATOM 5221 C C . ALA B 1 305 ? 15.766 8.109 4.754 1 91.69 305 ALA B C 1
ATOM 5223 O O . ALA B 1 305 ? 16.125 8.742 5.754 1 91.69 305 ALA B O 1
ATOM 5224 N N . LYS B 1 306 ? 14.797 8.445 4.051 1 91.38 306 LYS B N 1
ATOM 5225 C CA . LYS B 1 306 ? 14.172 9.758 4.203 1 91.38 306 LYS B CA 1
ATOM 5226 C C . LYS B 1 306 ? 13.141 9.75 5.324 1 91.38 306 LYS B C 1
ATOM 5228 O O . LYS B 1 306 ? 13.094 10.672 6.141 1 91.38 306 LYS B O 1
ATOM 5233 N N . TYR B 1 307 ? 12.32 8.734 5.359 1 95.81 307 TYR B N 1
ATOM 5234 C CA . TYR B 1 307 ? 11.141 8.766 6.223 1 95.81 307 TYR B CA 1
ATOM 5235 C C . TYR B 1 307 ? 11.305 7.82 7.406 1 95.81 307 TYR B C 1
ATOM 5237 O O . TYR B 1 307 ? 10.445 7.758 8.289 1 95.81 307 TYR B O 1
ATOM 5245 N N . ARG B 1 308 ? 12.359 7.016 7.406 1 95 308 ARG B N 1
ATOM 5246 C CA . ARG B 1 308 ? 12.719 6.137 8.516 1 95 308 ARG B CA 1
ATOM 5247 C C . ARG B 1 308 ? 11.586 5.172 8.836 1 95 308 ARG B C 1
ATOM 5249 O O . ARG B 1 308 ? 11.234 4.988 10 1 95 308 ARG B O 1
ATOM 5256 N N . ARG B 1 309 ? 10.891 4.723 7.875 1 93.38 309 ARG B N 1
ATOM 5257 C CA . ARG B 1 309 ? 9.852 3.703 7.965 1 93.38 309 ARG B CA 1
ATOM 5258 C C . ARG B 1 309 ? 8.625 4.238 8.695 1 93.38 309 ARG B C 1
ATOM 5260 O O . ARG B 1 309 ? 7.879 3.471 9.312 1 93.38 309 ARG B O 1
ATOM 5267 N N . GLN B 1 310 ? 8.469 5.512 8.742 1 96.38 310 GLN B N 1
ATOM 5268 C CA . GLN B 1 310 ? 7.262 6.102 9.32 1 96.38 310 GLN B CA 1
ATOM 5269 C C . GLN B 1 310 ? 6.113 6.102 8.312 1 96.38 310 GLN B C 1
ATOM 5271 O O . GLN B 1 310 ? 6.34 6.191 7.105 1 96.38 310 GLN B O 1
ATOM 5276 N N . PRO B 1 311 ? 4.891 5.934 8.852 1 97.5 311 PRO B N 1
ATOM 5277 C CA . PRO B 1 311 ? 3.75 5.941 7.934 1 97.5 311 PRO B CA 1
ATOM 5278 C C . PRO B 1 311 ? 3.537 7.301 7.266 1 97.5 311 PRO B C 1
ATOM 5280 O O . PRO B 1 311 ? 3.738 8.336 7.898 1 97.5 311 PRO B O 1
ATOM 5283 N N . LEU B 1 312 ? 3.15 7.27 5.992 1 98.25 312 LEU B N 1
ATOM 5284 C CA . LEU B 1 312 ? 2.977 8.469 5.176 1 98.25 312 LEU B CA 1
ATOM 5285 C C . LEU B 1 312 ? 1.526 8.617 4.73 1 98.25 312 LEU B C 1
ATOM 5287 O O . LEU B 1 312 ? 0.918 7.656 4.254 1 98.25 312 LEU B O 1
ATOM 5291 N N . PHE B 1 313 ? 0.935 9.797 4.922 1 98.44 313 PHE B N 1
ATOM 5292 C CA . PHE B 1 313 ? -0.439 10.078 4.523 1 98.44 313 PHE B CA 1
ATOM 5293 C C . PHE B 1 313 ? -0.63 11.57 4.254 1 98.44 313 PHE B C 1
ATOM 5295 O O . PHE B 1 313 ? -0.371 12.398 5.125 1 98.44 313 PHE B O 1
ATOM 5302 N N . SER B 1 314 ? -1.11 11.93 3.043 1 98.25 314 SER B N 1
ATOM 5303 C CA . SER B 1 314 ? -1.215 13.281 2.504 1 98.25 314 SER B CA 1
ATOM 5304 C C . SER B 1 314 ? 0.139 13.789 2.018 1 98.25 314 SER B C 1
ATOM 5306 O O . SER B 1 314 ? 1.147 13.086 2.131 1 98.25 314 SER B O 1
ATOM 5308 N N . ALA B 1 315 ? 0.106 15 1.359 1 97.88 315 ALA B N 1
ATOM 5309 C CA . ALA B 1 315 ? 1.322 15.555 0.773 1 97.88 315 ALA B CA 1
ATOM 5310 C C . ALA B 1 315 ? 1.498 17.016 1.164 1 97.88 315 ALA B C 1
ATOM 5312 O O . ALA B 1 315 ? 0.53 17.781 1.19 1 97.88 315 ALA B O 1
ATOM 5313 N N . ASN B 1 316 ? 2.713 17.359 1.439 1 95.75 316 ASN B N 1
ATOM 5314 C CA . ASN B 1 316 ? 3.08 18.75 1.744 1 95.75 316 ASN B CA 1
ATOM 5315 C C . ASN B 1 316 ? 3.631 19.453 0.516 1 95.75 316 ASN B C 1
ATOM 5317 O O . ASN B 1 316 ? 4.422 18.891 -0.238 1 95.75 316 ASN B O 1
ATOM 5321 N N . HIS B 1 317 ? 3.125 20.672 0.344 1 94.5 317 HIS B N 1
ATOM 5322 C CA . HIS B 1 317 ? 3.551 21.484 -0.792 1 94.5 317 HIS B CA 1
ATOM 5323 C C . HIS B 1 317 ? 4.098 22.828 -0.333 1 94.5 317 HIS B C 1
ATOM 5325 O O . HIS B 1 317 ? 3.674 23.359 0.697 1 94.5 317 HIS B O 1
ATOM 5331 N N . VAL B 1 318 ? 4.984 23.359 -1.133 1 90.69 318 VAL B N 1
ATOM 5332 C CA . VAL B 1 318 ? 5.441 24.734 -0.975 1 90.69 318 VAL B CA 1
ATOM 5333 C C . VAL B 1 318 ? 4.809 25.625 -2.051 1 90.69 318 VAL B C 1
ATOM 5335 O O . VAL B 1 318 ? 4.449 25.141 -3.127 1 90.69 318 VAL B O 1
ATOM 5338 N N . ILE B 1 319 ? 4.75 26.875 -1.742 1 91.12 319 ILE B N 1
ATOM 5339 C CA . ILE B 1 319 ? 4.07 27.797 -2.646 1 91.12 319 ILE B CA 1
ATOM 5340 C C . ILE B 1 319 ? 5.066 28.359 -3.654 1 91.12 319 ILE B C 1
ATOM 5342 O O . ILE B 1 319 ? 6.09 28.938 -3.271 1 91.12 319 ILE B O 1
ATOM 5346 N N . ARG B 1 320 ? 4.793 28.25 -4.914 1 89.81 320 ARG B N 1
ATOM 5347 C CA . ARG B 1 320 ? 5.59 28.828 -5.984 1 89.81 320 ARG B CA 1
ATOM 5348 C C . ARG B 1 320 ? 5.023 30.188 -6.418 1 89.81 320 ARG B C 1
ATOM 5350 O O . ARG B 1 320 ? 5.773 31.125 -6.684 1 89.81 320 ARG B O 1
ATOM 5357 N N . ARG B 1 321 ? 3.748 30.172 -6.539 1 93.56 321 ARG B N 1
ATOM 5358 C CA . ARG B 1 321 ? 3.012 31.375 -6.926 1 93.56 321 ARG B CA 1
ATOM 5359 C C . ARG B 1 321 ? 1.722 31.516 -6.125 1 93.56 321 ARG B C 1
ATOM 5361 O O . ARG B 1 321 ? 0.879 30.609 -6.141 1 93.56 321 ARG B O 1
ATOM 5368 N N . PRO B 1 322 ? 1.607 32.656 -5.453 1 95.69 322 PRO B N 1
ATOM 5369 C CA . PRO B 1 322 ? 0.368 32.875 -4.707 1 95.69 322 PRO B CA 1
ATOM 5370 C C . PRO B 1 322 ? -0.863 32.938 -5.605 1 95.69 322 PRO B C 1
ATOM 5372 O O . PRO B 1 322 ? -0.739 33.156 -6.809 1 95.69 322 PRO B O 1
ATOM 5375 N N . GLY B 1 323 ? -2.02 32.688 -5.012 1 97.44 323 GLY B N 1
ATOM 5376 C CA . GLY B 1 323 ? -3.238 32.75 -5.805 1 97.44 323 GLY B CA 1
ATOM 5377 C C . GLY B 1 323 ? -4.5 32.594 -4.973 1 97.44 323 GLY B C 1
ATOM 5378 O O . GLY B 1 323 ? -4.445 32.094 -3.838 1 97.44 323 GLY B O 1
ATOM 5379 N N . LYS B 1 324 ? -5.574 33.094 -5.609 1 98.12 324 LYS B N 1
ATOM 5380 C CA . LYS B 1 324 ? -6.898 32.906 -5.02 1 98.12 324 LYS B CA 1
ATOM 5381 C C . LYS B 1 324 ? -7.484 31.562 -5.402 1 98.12 324 LYS B C 1
ATOM 5383 O O . LYS B 1 324 ? -7.379 31.141 -6.555 1 98.12 324 LYS B O 1
ATOM 5388 N N . ILE B 1 325 ? -8.07 30.906 -4.41 1 98.5 325 ILE B N 1
ATOM 5389 C CA . ILE B 1 325 ? -8.688 29.609 -4.691 1 98.5 325 ILE B CA 1
ATOM 5390 C C . ILE B 1 325 ? -10.062 29.547 -4.035 1 98.5 325 ILE B C 1
ATOM 5392 O O . ILE B 1 325 ? -10.359 30.312 -3.115 1 98.5 325 ILE B O 1
ATOM 5396 N N . TYR B 1 326 ? -10.914 28.656 -4.543 1 98.56 326 TYR B N 1
ATOM 5397 C CA . TYR B 1 326 ? -12.25 28.484 -3.977 1 98.56 326 TYR B CA 1
ATOM 5398 C C . TYR B 1 326 ? -12.703 27.031 -4.113 1 98.56 326 TYR B C 1
ATOM 5400 O O . TYR B 1 326 ? -12.18 26.281 -4.934 1 98.56 326 TYR B O 1
ATOM 5408 N N . VAL B 1 327 ? -13.641 26.672 -3.316 1 98.69 327 VAL B N 1
ATOM 5409 C CA . VAL B 1 327 ? -14.203 25.328 -3.322 1 98.69 327 VAL B CA 1
ATOM 5410 C C . VAL B 1 327 ? -14.859 25.047 -4.676 1 98.69 327 VAL B C 1
ATOM 5412 O O . VAL B 1 327 ? -15.547 25.906 -5.227 1 98.69 327 VAL B O 1
ATOM 5415 N N . GLY B 1 328 ? -14.594 23.875 -5.227 1 98.44 328 GLY B N 1
ATOM 5416 C CA . GLY B 1 328 ? -15.18 23.469 -6.496 1 98.44 328 GLY B CA 1
ATOM 5417 C C . GLY B 1 328 ? -14.281 23.75 -7.684 1 98.44 328 GLY B C 1
ATOM 5418 O O . GLY B 1 328 ? -14.516 23.25 -8.781 1 98.44 328 GLY B O 1
ATOM 5419 N N . GLN B 1 329 ? -13.289 24.516 -7.461 1 98.25 329 GLN B N 1
ATOM 5420 C CA . GLN B 1 329 ? -12.375 24.891 -8.539 1 98.25 329 GLN B CA 1
ATOM 5421 C C . GLN B 1 329 ? -11.602 23.672 -9.039 1 98.25 329 GLN B C 1
ATOM 5423 O O . GLN B 1 329 ? -11.25 22.781 -8.258 1 98.25 329 GLN B O 1
ATOM 5428 N N . SER B 1 330 ? -11.258 23.672 -10.32 1 98.31 330 SER B N 1
ATOM 5429 C CA . SER B 1 330 ? -10.516 22.578 -10.93 1 98.31 330 SER B CA 1
ATOM 5430 C C . SER B 1 330 ? -9.055 22.594 -10.484 1 98.31 330 SER B C 1
ATOM 5432 O O . S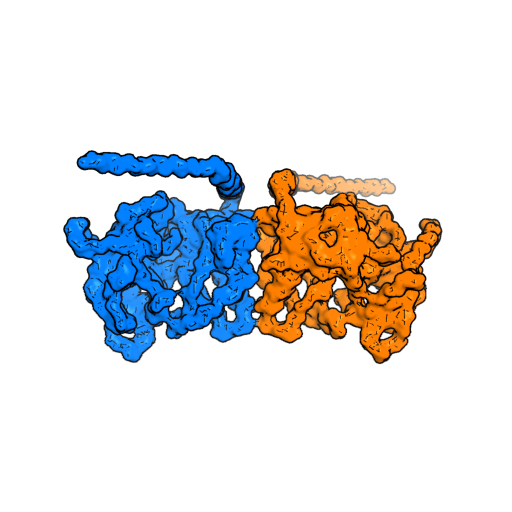ER B 1 330 ? -8.461 23.656 -10.312 1 98.31 330 SER B O 1
ATOM 5434 N N . ILE B 1 331 ? -8.5 21.453 -10.391 1 98.44 331 ILE B N 1
ATOM 5435 C CA . ILE B 1 331 ? -7.098 21.281 -10.039 1 98.44 331 ILE B CA 1
ATOM 5436 C C . ILE B 1 331 ? -6.34 20.656 -11.211 1 98.44 331 ILE B C 1
ATOM 5438 O O . ILE B 1 331 ? -6.762 19.641 -11.758 1 98.44 331 ILE B O 1
ATOM 5442 N N . GLU B 1 332 ? -5.289 21.281 -11.578 1 97.69 332 GLU B N 1
ATOM 5443 C CA . GLU B 1 332 ? -4.359 20.734 -12.562 1 97.69 332 GLU B CA 1
ATOM 5444 C C . GLU B 1 332 ? -3.02 20.391 -11.914 1 97.69 332 GLU B C 1
ATOM 5446 O O . GLU B 1 332 ? -2.57 21.078 -11 1 97.69 332 GLU B O 1
ATOM 5451 N N . ALA B 1 333 ? -2.432 19.312 -12.422 1 96.5 333 ALA B N 1
ATOM 5452 C CA . ALA B 1 333 ? -1.129 18.969 -11.859 1 96.5 333 ALA B CA 1
ATOM 5453 C C . ALA B 1 333 ? -0.255 18.266 -12.906 1 96.5 333 ALA B C 1
ATOM 5455 O O . ALA B 1 333 ? -0.766 17.688 -13.867 1 96.5 333 ALA B O 1
ATOM 5456 N N . ILE B 1 334 ? 1.025 18.5 -12.742 1 94.75 334 ILE B N 1
ATOM 5457 C CA . ILE B 1 334 ? 2.002 17.625 -13.398 1 94.75 334 ILE B CA 1
ATOM 5458 C C . ILE B 1 334 ? 2.197 16.359 -12.578 1 94.75 334 ILE B C 1
ATOM 5460 O O . ILE B 1 334 ? 2.758 16.406 -11.477 1 94.75 334 ILE B O 1
ATOM 5464 N N . ARG B 1 335 ? 1.733 15.281 -13.094 1 92.12 335 ARG B N 1
ATOM 5465 C CA . ARG B 1 335 ? 1.729 14 -12.391 1 92.12 335 ARG B CA 1
ATOM 5466 C C . ARG B 1 335 ? 3.014 13.227 -12.656 1 92.12 335 ARG B C 1
ATOM 5468 O O . ARG B 1 335 ? 3.348 12.945 -13.812 1 92.12 335 ARG B O 1
ATOM 5475 N N . ALA B 1 336 ? 3.705 12.875 -11.641 1 89.62 336 ALA B N 1
ATOM 5476 C CA . ALA B 1 336 ? 4.922 12.078 -11.766 1 89.62 336 ALA B CA 1
ATOM 5477 C C . ALA B 1 336 ? 4.594 10.625 -12.102 1 89.62 336 ALA B C 1
ATOM 5479 O O . ALA B 1 336 ? 3.498 10.148 -11.805 1 89.62 336 ALA B O 1
ATOM 5480 N N . PRO B 1 337 ? 5.508 9.922 -12.734 1 83.75 337 PRO B N 1
ATOM 5481 C CA . PRO B 1 337 ? 5.273 8.523 -13.102 1 83.75 337 PRO B CA 1
ATOM 5482 C C . PRO B 1 337 ? 5.25 7.59 -11.898 1 83.75 337 PRO B C 1
ATOM 5484 O O . PRO B 1 337 ? 4.727 6.477 -11.984 1 83.75 337 PRO B O 1
ATOM 5487 N N . ARG B 1 338 ? 5.863 8.023 -10.773 1 84.81 338 ARG B N 1
ATOM 5488 C CA . ARG B 1 338 ? 5.871 7.309 -9.508 1 84.81 338 ARG B CA 1
ATOM 5489 C C . ARG B 1 338 ? 5.562 8.25 -8.344 1 84.81 338 ARG B C 1
ATOM 5491 O O . ARG B 1 338 ? 5.59 9.477 -8.508 1 84.81 338 ARG B O 1
ATOM 5498 N N . GLU B 1 339 ? 5.285 7.57 -7.25 1 88.06 339 GLU B N 1
ATOM 5499 C CA . GLU B 1 339 ? 5.039 8.398 -6.07 1 88.06 339 GLU B CA 1
ATOM 5500 C C . GLU B 1 339 ? 6.23 9.305 -5.773 1 88.06 339 GLU B C 1
ATOM 5502 O O . GLU B 1 339 ? 7.383 8.883 -5.879 1 88.06 339 GLU B O 1
ATOM 5507 N N . MET B 1 340 ? 5.887 10.43 -5.398 1 82.12 340 MET B N 1
ATOM 5508 C CA . MET B 1 340 ? 6.922 11.406 -5.078 1 82.12 340 MET B CA 1
ATOM 5509 C C . MET B 1 340 ? 7.613 11.055 -3.768 1 82.12 340 MET B C 1
ATOM 5511 O O . MET B 1 340 ? 7.035 10.383 -2.916 1 82.12 340 MET B O 1
ATOM 5515 N N . LEU B 1 341 ? 8.891 11.492 -3.715 1 83 341 LEU B N 1
ATOM 5516 C CA . LEU B 1 341 ? 9.688 11.234 -2.52 1 83 341 LEU B CA 1
ATOM 5517 C C . LEU B 1 341 ? 9.891 12.516 -1.719 1 83 341 LEU B C 1
ATOM 5519 O O . LEU B 1 341 ? 10.156 13.57 -2.293 1 83 341 LEU B O 1
#

Organism: Varroa destructor (NCBI:txid109461)

Secondary structure (DSSP, 8-state):
--------------THHHHHHHHHHHHHHHHHHHHHHHHHHPPPEEEEEEEEEEE-SBTTSPPEEESEEEEETTEEEETTEETT-EEEEEGGGTTEEE-TTT-GGGGGEEEEEETTTTEEEEEESSTT-----EEEE-SPP---TT-TT-EEEE-SSTT-EEEEEE-HHHHHHHHHHHTS--EEEEEEEE----STT--SSS-SS-SEEEEEHHHHHHHHHH-S-GGG---GGGT--SEEEEESSTTGGGGEEEEEETTEEEEEEEEEE--GGGGB-TTT--B-SSTTHHHHHHH----SHHHHHHHTT--EEEEEEEEEE-EEEETT-EEEEEE-SS---/--------------THHHHHHHHHHHHHHHHHHHHHHHHHHPPPEEEEEEEEEEE-SBTTSPPEEESEEEEETTEEEETTEETT-EEEEEGGGTTEEE-TTT-GGGGGEEEEEETTTTEEEEEESSTT-TT--EEEE-SPP---TT-TT-EEEE-SSTT-EEEEEE-HHHHHHHHHHHTS--EEEEEEEE----STT--SSS-SS-SEEEEEHHHHHHHHHH-S-GGG---GGGT--SEEEEESSTTGGGGEEEEEETTEEEEEEEEEE--GGGGB-TTT--B-SSTTHHHHHHH----SHHHHHHHTT--EEEEEEEEEE-EEEETT-EEEEEE-SS---

Sequence (682 aa):
MQRKMVPKLSASIPSSAVVIGLGTVATVAASYAVYQHVVNRAKFKKLGTVKRLFIYPIKSLPPIELTRAYVTVHGMTYKDLRDREFMLINPMDGNKSVSAREEPRLLLLHVNYNEEAKCLEITSKDPMVPTGTLVLSLEPVTVDWNSPDQLDIFIRKPEHAYKCLPIAEASAWFSKYLGKDFKFVRFLRQTVKRRKEIPDRFYDLAELNILSEKSVENLNELICDPSTDVSYRNFRPSILLDVNMPFEEDYWAIMKIGDLETEFLQRCVRCVLITINPDTGVKTDKEPLTTLRKYRIDRSEEGIAKYRRQPLFSANHVIRRPGKIYVGQSIEAIRAPREMLMQRKMVPKLSASIPSSAVVIGLGTVATVAASYAVYQHVVNRAKFKKLGTVKRLFIYPIKSLPPIELTRAYVTVHGMTYKDLRDREFMLINPMDGNKSVSAREEPRLLLLHVNYNEEAKCLEITSKDPMVPTGTLVLSLEPVTVDWNSPDQLDIFIRKPEHAYKCLPIAEASAWFSKYLGKDFKFVRFLRQTVKRRKEIPDRFYDLAELNILSEKSVENLNELICDPSTDVSYRNFRPSILLDVNMPFEEDYWAIMKIGDLETEFLQRCVRCVLITINPDTGVKTDKEPLTTLRKYRIDRSEEGIAKYRRQPLFSANHVIRRPGKIYVGQSIEAIRAPREML